Protein 2OKL (pdb70)

CATH classification: 3.90.45.10

Organism: Bacillus cereus (strain ATCC 14579 / DSM 31 / CCUG 7414 / JCM 2152 / NBRC 15305 / NCIMB 9373 / NCTC 2599 / NRRL B-3711) (NCBI:txid226900)

InterPro domains:
  IPR023635 Peptide deformylase [MF_00163] (3-182)
  IPR023635 Peptide deformylase [PF01327] (4-171)
  IPR023635 Peptide deformylase [PIRSF004749] (6-175)
  IPR023635 Peptide deformylase [PR01576] (47-76)
  IPR023635 Peptide deformylase [PR01576] (108-119)
  IPR023635 Peptide deformylase [PR01576] (121-139)
  IPR023635 Peptide deformylase [PR01576] (140-169)
  IPR023635 Peptide deformylase [PTHR10458] (3-171)
  IPR023635 Peptide deformylase [TIGR00079] (5-177)
  IPR023635 Peptide deformylase [cd00487] (7-163)
  IPR036821 Peptide deformylase superfamily [G3DSA:3.90.45.10] (1-184)
  IPR036821 Peptide deformylase superfamily [SSF56420] (2-178)

B-factor: mean 32.3, std 11.4, range [13.67, 74.74]

Solvent-accessible surface area: 17408 Å² total; per-residue (Å²): 170,63,13,31,33,202,49,3,37,79,55,74,53,98,24,3,121,77,100,3,116,122,2,92,69,140,32,60,156,118,11,44,66,22,0,136,28,0,25,65,4,2,71,23,0,52,56,31,126,44,0,73,146,59,63,2,42,20,14,70,8,0,0,0,0,4,23,43,39,42,50,44,0,0,0,0,25,3,44,26,47,119,41,59,94,51,48,42,9,1,2,28,4,135,46,75,64,83,18,127,44,66,3,1,55,52,79,12,25,49,5,18,0,0,95,107,62,30,58,2,4,0,25,7,74,23,115,5,19,0,102,6,17,16,44,125,55,107,138,27,124,34,176,9,146,13,41,2,0,4,7,0,7,21,8,11,24,2,2,72,8,40,3,4,52,66,68,18,48,165,169,40,44,22,20,34,20,119,90,32,89,27,51,116,169,115,20,27,34,173,39,3,38,77,58,79,53,100,26,4,115,82,101,4,95,129,2,82,80,134,31,51,143,121,7,27,63,19,0,107,53,0,25,59,4,1,71,24,0,48,53,33,120,43,0,69,140,64,56,2,36,18,14,70,8,0,0,0,1,3,20,40,41,30,48,43,0,0,0,0,21,3,39,14,45,114,39,66,96,43,44,46,8,2,2,29,6,138,46,102,59,92,11,132,55,68,6,1,56,48,78,11,27,49,3,18,0,2,94,117,61,28,62,2,3,2,22,6,77,20,112,4,22,0,75,0,11,18,54,103,54,110,127,41,128,31,179,11,121,17,40,3,0,4,6,0,9,19,7,14,24,1,2,73,8,41,2,4,56,68,71,22,68,184,145,68,51,22,15,43,20,118,80,31,98,26,52,120,157

Structure (mmCIF, N/CA/C/O backbone):
data_2OKL
#
_entry.id   2OKL
#
_cell.length_a   69.447
_cell.length_b   69.447
_cell.length_c   294.412
_cell.angle_alpha   90.00
_cell.angle_beta   90.00
_cell.angle_gamma   120.00
#
_symmetry.space_group_name_H-M   'P 65 2 2'
#
loop_
_entity.id
_entity.type
_entity.pdbx_description
1 polymer 'Peptide deformylase 2'
2 non-polymer 'ZINC ION'
3 non-polymer ACTINONIN
4 non-polymer 'CITRIC ACID'
5 water water
#
loop_
_atom_site.group_PDB
_atom_site.id
_atom_site.type_symbol
_atom_site.label_atom_id
_atom_site.label_alt_id
_atom_site.label_comp_id
_atom_site.label_asym_id
_atom_site.label_entity_id
_atom_site.label_seq_id
_atom_site.pdbx_PDB_ins_code
_atom_site.Cartn_x
_atom_site.Cartn_y
_atom_site.Cartn_z
_atom_site.occupancy
_atom_site.B_iso_or_equiv
_atom_site.auth_seq_id
_atom_site.auth_comp_id
_atom_site.auth_asym_id
_atom_site.auth_atom_id
_atom_site.pdbx_PDB_model_num
ATOM 1 N N . HIS A 1 1 ? 14.910 24.794 -216.576 1.00 55.70 0 HIS A N 1
ATOM 2 C CA . HIS A 1 1 ? 16.105 23.905 -216.552 1.00 55.05 0 HIS A CA 1
ATOM 3 C C . HIS A 1 1 ? 15.753 22.468 -216.912 1.00 53.88 0 HIS A C 1
ATOM 4 O O . HIS A 1 1 ? 14.767 21.915 -216.423 1.00 54.07 0 HIS A O 1
ATOM 11 N N . MET A 1 2 ? 16.567 21.869 -217.774 1.00 47.61 1 MET A N 1
ATOM 12 C CA . MET A 1 2 ? 16.353 20.493 -218.195 1.00 45.71 1 MET A CA 1
ATOM 13 C C . MET A 1 2 ? 17.664 19.719 -218.201 1.00 43.39 1 MET A C 1
ATOM 14 O O . MET A 1 2 ? 18.742 20.297 -218.354 1.00 43.50 1 MET A O 1
ATOM 19 N N . LEU A 1 3 ? 17.554 18.405 -218.049 1.00 36.51 2 LEU A N 1
ATOM 20 C CA . LEU A 1 3 ? 18.708 17.519 -218.009 1.00 33.71 2 LEU A CA 1
ATOM 21 C C . LEU A 1 3 ? 19.277 17.167 -219.380 1.00 33.36 2 LEU A C 1
ATOM 22 O O . LEU A 1 3 ? 18.562 17.139 -220.384 1.00 32.20 2 LEU A O 1
ATOM 27 N N . THR A 1 4 ? 20.581 16.912 -219.409 1.00 32.52 3 THR A N 1
ATOM 28 C CA . THR A 1 4 ? 21.277 16.521 -220.631 1.00 32.17 3 THR A CA 1
ATOM 29 C C . THR A 1 4 ? 22.303 15.485 -220.199 1.00 31.57 3 THR A C 1
ATOM 30 O O . THR A 1 4 ? 22.410 15.182 -219.011 1.00 31.09 3 THR A O 1
ATOM 34 N N . MET A 1 5 ? 23.058 14.940 -221.146 1.00 33.15 4 MET A N 1
ATOM 35 C CA . MET A 1 5 ? 24.050 13.926 -220.807 1.00 34.66 4 MET A CA 1
ATOM 36 C C . MET A 1 5 ? 25.119 14.445 -219.854 1.00 34.90 4 MET A C 1
ATOM 37 O O . MET A 1 5 ? 25.762 13.669 -219.149 1.00 34.41 4 MET A O 1
ATOM 42 N N . LYS A 1 6 ? 25.305 15.761 -219.825 1.00 42.82 5 LYS A N 1
ATOM 43 C CA . LYS A 1 6 ? 26.300 16.359 -218.941 1.00 44.10 5 LYS A CA 1
ATOM 44 C C . LYS A 1 6 ? 25.933 16.143 -217.477 1.00 43.34 5 LYS A C 1
ATOM 45 O O . LYS A 1 6 ? 26.804 16.119 -216.608 1.00 43.53 5 LYS A O 1
ATOM 51 N N . ASP A 1 7 ? 24.640 15.979 -217.213 1.00 32.93 6 ASP A N 1
ATOM 52 C CA . ASP A 1 7 ? 24.149 15.775 -215.854 1.00 30.65 6 ASP A CA 1
ATOM 53 C C . ASP A 1 7 ? 24.236 14.318 -215.414 1.00 30.30 6 ASP A C 1
ATOM 54 O O . ASP A 1 7 ? 24.159 14.015 -214.225 1.00 29.40 6 ASP A O 1
ATOM 59 N N . VAL A 1 8 ? 24.389 13.417 -216.378 1.00 36.87 7 VAL A N 1
ATOM 60 C CA . VAL A 1 8 ? 24.476 11.997 -216.075 1.00 37.24 7 VAL A CA 1
ATOM 61 C C . VAL A 1 8 ? 25.889 11.636 -215.656 1.00 40.15 7 VAL A C 1
ATOM 62 O O . VAL A 1 8 ? 26.836 11.850 -216.406 1.00 40.35 7 VAL A O 1
ATOM 66 N N . ILE A 1 9 ? 26.031 11.092 -214.454 1.00 39.75 8 ILE A N 1
ATOM 67 C CA . ILE A 1 9 ? 27.342 10.700 -213.962 1.00 43.21 8 ILE A CA 1
ATOM 68 C C . ILE A 1 9 ? 27.632 9.268 -214.398 1.00 44.59 8 ILE A C 1
ATOM 69 O O . ILE A 1 9 ? 26.708 8.495 -214.665 1.00 44.81 8 ILE A O 1
ATOM 74 N N . ARG A 1 10 ? 28.913 8.917 -214.475 1.00 44.77 9 ARG A N 1
ATOM 75 C CA . ARG A 1 10 ? 29.306 7.576 -214.892 1.00 45.47 9 ARG A CA 1
ATOM 76 C C . ARG A 1 10 ? 29.825 6.744 -213.726 1.00 45.54 9 ARG A C 1
ATOM 77 O O . ARG A 1 10 ? 30.088 7.272 -212.643 1.00 44.46 9 ARG A O 1
ATOM 85 N N . GLU A 1 11 ? 29.971 5.441 -213.954 1.00 51.71 10 GLU A N 1
ATOM 86 C CA . GLU A 1 11 ? 30.445 4.541 -212.915 1.00 52.01 10 GLU A CA 1
ATOM 87 C C . GLU A 1 11 ? 31.774 5.039 -212.365 1.00 52.85 10 GLU A C 1
ATOM 88 O O . GLU A 1 11 ? 32.609 5.568 -213.101 1.00 53.05 10 GLU A O 1
ATOM 94 N N . GLY A 1 12 ? 31.956 4.871 -211.061 1.00 56.40 11 GLY A N 1
ATOM 95 C CA . GLY A 1 12 ? 33.165 5.337 -210.412 1.00 55.61 11 GLY A CA 1
ATOM 96 C C . GLY A 1 12 ? 32.734 6.331 -209.353 1.00 54.87 11 GLY A C 1
ATOM 97 O O . GLY A 1 12 ? 33.338 6.432 -208.284 1.00 55.45 11 GLY A O 1
ATOM 98 N N . ASP A 1 13 ? 31.674 7.070 -209.662 1.00 42.04 12 ASP A N 1
ATOM 99 C CA . ASP A 1 13 ? 31.121 8.045 -208.737 1.00 41.14 12 ASP A CA 1
ATOM 100 C C . ASP A 1 13 ? 30.479 7.236 -207.610 1.00 40.87 12 ASP A C 1
ATOM 101 O O . ASP A 1 13 ? 29.527 6.492 -207.838 1.00 40.75 12 ASP A O 1
ATOM 106 N N . PRO A 1 14 ? 31.000 7.368 -206.381 1.00 43.71 13 PRO A N 1
ATOM 107 C CA . PRO A 1 14 ? 30.504 6.656 -205.197 1.00 43.18 13 PRO A CA 1
ATOM 108 C C . PRO A 1 14 ? 28.986 6.652 -205.027 1.00 41.81 13 PRO A C 1
ATOM 109 O O . PRO A 1 14 ? 28.417 5.694 -204.501 1.00 41.69 13 PRO A O 1
ATOM 113 N N . ILE A 1 15 ? 28.336 7.723 -205.470 1.00 39.07 14 ILE A N 1
ATOM 114 C CA . ILE A 1 15 ? 26.889 7.840 -205.343 1.00 38.06 14 ILE A CA 1
ATOM 115 C C . ILE A 1 15 ? 26.138 6.680 -205.992 1.00 36.61 14 ILE A C 1
ATOM 116 O O . ILE A 1 15 ? 25.057 6.306 -205.537 1.00 36.23 14 ILE A O 1
ATOM 121 N N . LEU A 1 16 ? 26.711 6.113 -207.050 1.00 36.83 15 LEU A N 1
ATOM 122 C CA . LEU A 1 16 ? 26.079 4.999 -207.751 1.00 35.77 15 LEU A CA 1
ATOM 123 C C . LEU A 1 16 ? 26.143 3.714 -206.944 1.00 36.11 15 LEU A C 1
ATOM 124 O O . LEU A 1 16 ? 25.451 2.744 -207.255 1.00 34.58 15 LEU A O 1
ATOM 129 N N . ARG A 1 17 ? 26.972 3.703 -205.905 1.00 34.15 16 ARG A N 1
ATOM 130 C CA . ARG A 1 17 ? 27.103 2.522 -205.063 1.00 34.91 16 ARG A CA 1
ATOM 131 C C . ARG A 1 17 ? 26.507 2.703 -203.671 1.00 35.28 16 ARG A C 1
ATOM 132 O O . ARG A 1 17 ? 26.584 1.807 -202.834 1.00 35.97 16 ARG A O 1
ATOM 140 N N . ASN A 1 18 ? 25.914 3.865 -203.426 1.00 35.21 17 ASN A N 1
ATOM 141 C CA . ASN A 1 18 ? 25.286 4.133 -202.139 1.00 37.06 17 ASN A CA 1
ATOM 142 C C . ASN A 1 18 ? 23.811 3.775 -202.235 1.00 35.41 17 ASN A C 1
ATOM 143 O O . ASN A 1 18 ? 23.302 3.526 -203.327 1.00 34.94 17 ASN A O 1
ATOM 148 N N . VAL A 1 19 ? 23.132 3.732 -201.094 1.00 36.72 18 VAL A N 1
ATOM 149 C CA . VAL A 1 19 ? 21.709 3.422 -201.070 1.00 35.48 18 VAL A CA 1
ATOM 150 C C . VAL A 1 19 ? 20.963 4.747 -201.009 1.00 35.63 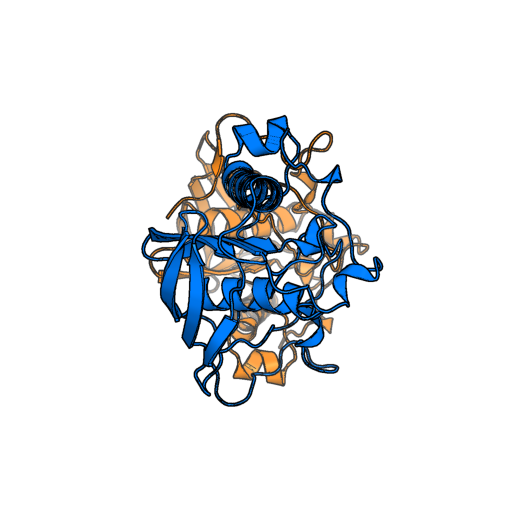18 VAL A C 1
ATOM 151 O O . VAL A 1 19 ? 21.112 5.515 -200.057 1.00 35.12 18 VAL A O 1
ATOM 155 N N . ALA A 1 20 ? 20.177 5.016 -202.046 1.00 30.07 19 ALA A N 1
ATOM 156 C CA . ALA A 1 20 ? 19.422 6.254 -202.137 1.00 29.59 19 ALA A CA 1
ATOM 157 C C . ALA A 1 20 ? 18.534 6.452 -200.917 1.00 28.78 19 ALA A C 1
ATOM 158 O O . ALA A 1 20 ? 17.996 5.494 -200.356 1.00 28.58 19 ALA A O 1
ATOM 160 N N . GLU A 1 21 ? 18.382 7.711 -200.526 1.00 30.08 20 GLU A N 1
ATOM 161 C CA . GLU A 1 21 ? 17.575 8.075 -199.374 1.00 31.68 20 GLU A CA 1
ATOM 162 C C . GLU A 1 21 ? 16.085 8.127 -199.699 1.00 29.83 20 GLU A C 1
ATOM 163 O O . GLU A 1 21 ? 15.684 8.600 -200.763 1.00 28.66 20 GLU A O 1
ATOM 169 N N . GLU A 1 22 ? 15.268 7.637 -198.773 1.00 33.07 21 GLU A N 1
ATOM 170 C CA . GLU A 1 22 ? 13.823 7.644 -198.955 1.00 32.88 21 GLU A CA 1
ATOM 171 C C . GLU A 1 22 ? 13.366 9.085 -199.148 1.00 32.71 21 GLU A C 1
ATOM 172 O O . GLU A 1 22 ? 13.860 9.993 -198.484 1.00 31.39 21 GLU A O 1
ATOM 178 N N . VAL A 1 23 ? 12.435 9.298 -200.071 1.00 30.75 22 VAL A N 1
ATOM 179 C CA . VAL A 1 23 ? 11.918 10.636 -200.322 1.00 31.08 22 VAL A CA 1
ATOM 180 C C . VAL A 1 23 ? 10.796 10.935 -199.333 1.00 30.48 22 VAL A C 1
ATOM 181 O O . VAL A 1 23 ? 9.898 10.113 -199.139 1.00 30.92 22 VAL A O 1
ATOM 185 N N . SER A 1 24 ? 10.848 12.104 -198.702 1.00 30.25 23 SER A N 1
ATOM 186 C CA . SER A 1 24 ? 9.803 12.484 -197.762 1.00 30.54 23 SER A CA 1
ATOM 187 C C . SER A 1 24 ? 8.559 12.859 -198.553 1.00 29.35 23 SER A C 1
ATOM 188 O O . SER A 1 24 ? 8.619 13.674 -199.471 1.00 29.86 23 SER A O 1
ATOM 191 N N . LEU A 1 25 ? 7.435 12.247 -198.198 1.00 30.16 24 LEU A N 1
ATOM 192 C CA . LEU A 1 25 ? 6.174 12.499 -198.880 1.00 30.02 24 LEU A CA 1
ATOM 193 C C . LEU A 1 25 ? 5.127 12.970 -197.872 1.00 31.22 24 LEU A C 1
ATOM 194 O O . LEU A 1 25 ? 5.085 12.480 -196.744 1.00 30.23 24 LEU A O 1
ATOM 199 N N . PRO A 1 26 ? 4.254 13.913 -198.271 1.00 33.87 25 PRO A N 1
ATOM 200 C CA . PRO A 1 26 ? 4.162 14.573 -199.581 1.00 34.91 25 PRO A CA 1
ATOM 201 C C . PRO A 1 26 ? 5.467 15.218 -200.035 1.00 35.20 25 PRO A C 1
ATOM 202 O O . PRO A 1 26 ? 6.136 15.903 -199.264 1.00 34.20 25 PRO A O 1
ATOM 206 N N . ALA A 1 27 ? 5.816 14.999 -201.299 1.00 34.78 26 ALA A N 1
ATOM 207 C CA . ALA A 1 27 ? 7.051 15.531 -201.865 1.00 35.14 26 ALA A CA 1
ATOM 208 C C . ALA A 1 27 ? 7.133 17.053 -201.918 1.00 35.63 26 ALA A C 1
ATOM 209 O O . ALA A 1 27 ? 6.133 17.739 -202.117 1.00 36.15 26 ALA A O 1
ATOM 211 N N . SER A 1 28 ? 8.345 17.568 -201.749 1.00 34.69 27 SER A N 1
ATOM 212 C CA . SER A 1 28 ? 8.591 19.004 -201.801 1.00 36.33 27 SER A CA 1
ATOM 213 C C . SER A 1 28 ? 8.661 19.435 -203.264 1.00 37.34 27 SER A C 1
ATOM 214 O O . SER A 1 28 ? 8.723 18.592 -204.159 1.00 35.90 27 SER A O 1
ATOM 217 N N . GLU A 1 29 ? 8.651 20.742 -203.508 1.00 36.54 28 GLU A N 1
ATOM 218 C CA . GLU A 1 29 ? 8.731 21.246 -204.875 1.00 38.17 28 GLU A CA 1
ATOM 219 C C . GLU A 1 29 ? 10.054 20.816 -205.502 1.00 37.42 28 GLU A C 1
ATOM 220 O O . GLU A 1 29 ? 10.115 20.489 -206.687 1.00 36.99 28 GLU A O 1
ATOM 226 N N . GLU A 1 30 ? 11.110 20.825 -204.697 1.00 41.38 29 GLU A N 1
ATOM 227 C CA . GLU A 1 30 ? 12.440 20.439 -205.157 1.00 40.72 29 GLU A CA 1
ATOM 228 C C . GLU A 1 30 ? 12.463 19.015 -205.712 1.00 38.66 29 GLU A C 1
ATOM 229 O O . GLU A 1 30 ? 12.876 18.789 -206.848 1.00 38.26 29 GLU A O 1
ATOM 235 N N . ASP A 1 31 ? 12.019 18.057 -204.906 1.00 33.68 30 ASP A N 1
ATOM 236 C CA . ASP A 1 31 ? 11.998 16.659 -205.322 1.00 31.31 30 ASP A CA 1
ATOM 237 C C . ASP A 1 31 ? 11.028 16.423 -206.479 1.00 30.22 30 ASP A C 1
ATOM 238 O O . ASP A 1 31 ? 11.280 15.596 -207.360 1.00 28.53 30 ASP A O 1
ATOM 243 N N . THR A 1 32 ? 9.920 17.154 -206.479 1.00 30.60 31 THR A N 1
ATOM 244 C CA . THR A 1 32 ? 8.946 17.025 -207.550 1.00 29.22 31 THR A CA 1
ATOM 245 C C . THR A 1 32 ? 9.582 17.510 -208.851 1.00 28.70 31 THR A C 1
ATOM 246 O O . THR A 1 32 ? 9.443 16.878 -209.898 1.00 27.66 31 THR A O 1
ATOM 250 N N . THR A 1 33 ? 10.297 18.628 -208.771 1.00 29.05 32 THR A N 1
ATOM 251 C CA . THR A 1 33 ? 10.955 19.198 -209.937 1.00 28.76 32 THR A CA 1
ATOM 252 C C . THR A 1 33 ? 12.051 18.285 -210.456 1.00 28.23 32 THR A C 1
ATOM 253 O O . THR A 1 33 ? 12.247 18.167 -211.665 1.00 27.83 32 THR A O 1
ATOM 257 N N . THR A 1 34 ? 12.766 17.640 -209.543 1.00 26.65 33 THR A N 1
ATOM 258 C CA . THR A 1 34 ? 13.835 16.732 -209.941 1.00 26.78 33 THR A CA 1
ATOM 259 C C . THR A 1 34 ? 13.215 15.593 -210.752 1.00 25.07 33 THR A C 1
ATOM 260 O O . THR A 1 34 ? 13.659 15.282 -211.860 1.00 23.59 33 THR A O 1
ATOM 264 N N . LEU A 1 35 ? 12.163 14.997 -21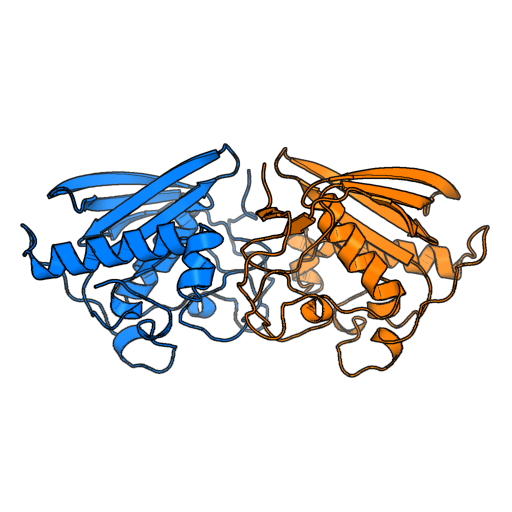0.205 1.00 24.58 34 LEU A N 1
ATOM 265 C CA . LEU A 1 35 ? 11.486 13.892 -210.870 1.00 23.57 34 LEU A CA 1
ATOM 266 C C . LEU A 1 35 ? 10.851 14.316 -212.196 1.00 23.71 34 LEU A C 1
ATOM 267 O O . LEU A 1 35 ? 10.876 13.566 -213.174 1.00 23.26 34 LEU A O 1
ATOM 272 N N . LYS A 1 36 ? 10.276 15.515 -212.230 1.00 20.69 35 LYS A N 1
ATOM 273 C CA . LYS A 1 36 ? 9.655 16.014 -213.448 1.00 20.86 35 LYS A CA 1
ATOM 274 C C . LYS A 1 36 ? 10.692 16.105 -214.566 1.00 22.13 35 LYS A C 1
ATOM 275 O O . LYS A 1 36 ? 10.411 15.776 -215.721 1.00 20.36 35 LYS A O 1
ATOM 281 N N . GLU A 1 37 ? 11.891 16.560 -214.216 1.00 23.38 36 GLU A N 1
ATOM 282 C CA . GLU A 1 37 ? 12.971 16.691 -215.186 1.00 25.10 36 GLU A CA 1
ATOM 283 C C . GLU A 1 37 ? 13.498 15.327 -215.628 1.00 23.30 36 GLU A C 1
ATOM 284 O O . GLU A 1 37 ? 13.974 15.171 -216.752 1.00 23.69 36 GLU A O 1
ATOM 290 N N . MET A 1 38 ? 13.407 14.342 -214.742 1.00 22.35 37 MET A N 1
ATOM 291 C CA . MET A 1 38 ? 13.854 12.992 -215.058 1.00 21.04 37 MET A CA 1
ATOM 292 C C . MET A 1 38 ? 12.983 12.334 -216.118 1.00 21.08 37 MET A C 1
ATOM 293 O O . MET A 1 38 ? 13.499 11.805 -217.099 1.00 20.70 37 MET A O 1
ATOM 298 N N . ILE A 1 39 ? 11.666 12.355 -215.934 1.00 21.36 38 ILE A N 1
ATOM 299 C CA . ILE A 1 39 ? 10.798 11.731 -216.924 1.00 19.39 38 ILE A CA 1
ATOM 300 C C . ILE A 1 39 ? 10.813 12.529 -218.232 1.00 19.39 38 ILE A C 1
ATOM 301 O O . ILE A 1 39 ? 10.643 11.965 -219.307 1.00 21.18 38 ILE A O 1
ATOM 306 N N . GLU A 1 40 ? 11.030 13.841 -218.146 1.00 18.96 39 GLU A N 1
ATOM 307 C CA . GLU A 1 40 ? 11.103 14.667 -219.348 1.00 20.23 39 GLU A CA 1
ATOM 308 C C . GLU A 1 40 ? 12.333 14.213 -220.143 1.00 19.82 39 GLU A C 1
ATOM 309 O O . GLU A 1 40 ? 12.285 14.063 -221.370 1.00 19.91 39 GLU A O 1
ATOM 315 N N . PHE A 1 41 ? 13.429 13.981 -219.429 1.00 23.41 40 PHE A N 1
ATOM 316 C CA . PHE A 1 41 ? 14.677 13.527 -220.039 1.00 23.50 40 PHE A CA 1
ATOM 317 C C . PHE A 1 41 ? 14.469 12.215 -220.798 1.00 23.51 40 PHE A C 1
ATOM 318 O O . PHE A 1 41 ? 14.833 12.093 -221.971 1.00 22.89 40 PHE A O 1
ATOM 326 N N . VAL A 1 42 ? 13.892 11.230 -220.120 1.00 20.06 41 VAL A N 1
ATOM 327 C CA . VAL A 1 42 ? 13.668 9.932 -220.742 1.00 19.06 41 VAL A CA 1
ATOM 328 C C . VAL A 1 42 ? 12.786 10.026 -221.980 1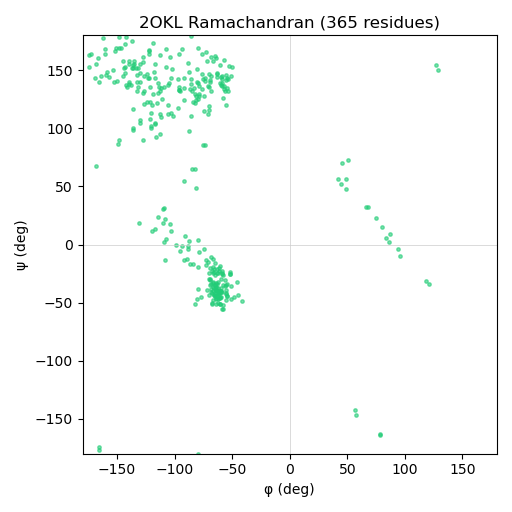.00 19.84 41 VAL A C 1
ATOM 329 O O . VAL A 1 42 ? 13.093 9.430 -223.014 1.00 20.56 41 VAL A O 1
ATOM 333 N N . ILE A 1 43 ? 11.695 10.777 -221.888 1.00 19.15 42 ILE A N 1
ATOM 334 C CA . ILE A 1 43 ? 10.799 10.911 -223.028 1.00 22.43 42 ILE A CA 1
ATOM 335 C C . ILE A 1 43 ? 11.469 11.681 -224.169 1.00 22.75 42 ILE A C 1
ATOM 336 O O . ILE A 1 43 ? 11.345 11.303 -225.335 1.00 22.12 42 ILE A O 1
ATOM 341 N N . ASN A 1 44 ? 12.198 12.744 -223.839 1.00 24.39 43 ASN A N 1
ATOM 342 C CA . ASN A 1 44 ? 12.881 13.524 -224.871 1.00 26.60 43 ASN A CA 1
ATOM 343 C C . ASN A 1 44 ? 13.964 12.712 -225.577 1.00 25.97 43 ASN A C 1
ATOM 344 O O . ASN A 1 44 ? 14.189 12.884 -226.774 1.00 25.41 43 ASN A O 1
ATOM 349 N N . SER A 1 45 ? 14.629 11.829 -224.834 1.00 24.27 44 SER A N 1
ATOM 350 C CA . SER A 1 45 ? 15.691 11.004 -225.401 1.00 23.74 44 SER A CA 1
ATOM 351 C C . SER A 1 45 ? 15.173 10.073 -226.495 1.00 23.59 44 SER A C 1
ATOM 352 O O . SER A 1 45 ? 15.949 9.595 -227.322 1.00 22.97 44 SER A O 1
ATOM 355 N N . GLN A 1 46 ? 13.868 9.810 -226.494 1.00 21.95 45 GLN A N 1
ATOM 356 C CA . GLN A 1 46 ? 13.272 8.928 -227.491 1.00 22.50 45 GLN A CA 1
ATOM 357 C C . GLN A 1 46 ? 12.721 9.672 -228.704 1.00 24.22 45 GLN A C 1
ATOM 358 O O . GLN A 1 46 ? 12.219 9.059 -229.650 1.00 23.02 45 GLN A O 1
ATOM 364 N N . ASP A 1 47 ? 12.827 10.998 -228.669 1.00 22.81 46 ASP A N 1
ATOM 365 C CA . ASP A 1 47 ? 12.381 11.861 -229.764 1.00 27.59 46 ASP A CA 1
ATOM 366 C C . ASP A 1 47 ? 13.650 12.299 -230.501 1.00 26.58 46 ASP A C 1
ATOM 367 O O . ASP A 1 47 ? 14.468 13.032 -229.952 1.00 25.65 46 ASP A O 1
ATOM 372 N N . PRO A 1 48 ? 13.828 11.850 -231.752 1.00 26.51 47 PRO A N 1
ATOM 373 C CA . PRO A 1 48 ? 15.010 12.200 -232.547 1.00 28.72 47 PRO A CA 1
ATOM 374 C C . PRO A 1 48 ? 15.337 13.693 -232.543 1.00 30.31 47 PRO A C 1
ATOM 375 O O . PRO A 1 48 ? 16.492 14.084 -232.376 1.00 29.99 47 PRO A O 1
ATOM 379 N N . GLU A 1 49 ? 14.312 14.517 -232.724 1.00 36.81 48 GLU A N 1
ATOM 380 C CA . GLU A 1 49 ? 14.477 15.968 -232.747 1.00 39.16 48 GLU A CA 1
ATOM 381 C C . GLU A 1 49 ? 15.072 16.491 -231.442 1.00 38.54 48 GLU A C 1
ATOM 382 O O . GLU A 1 49 ? 16.099 17.175 -231.441 1.00 37.03 48 GLU A O 1
ATOM 388 N N . MET A 1 50 ? 14.418 16.163 -230.333 1.00 35.77 49 MET A N 1
ATOM 389 C CA . MET A 1 50 ? 14.867 16.599 -229.021 1.00 36.50 49 MET A CA 1
ATOM 390 C C . MET A 1 50 ? 16.196 15.964 -228.630 1.00 35.63 49 MET A C 1
ATOM 391 O O . MET A 1 50 ? 17.055 16.622 -228.042 1.00 35.94 49 MET A O 1
ATOM 396 N N . ALA A 1 51 ? 16.366 14.687 -228.954 1.00 31.89 50 ALA A N 1
ATOM 397 C CA . ALA A 1 51 ? 17.598 13.983 -228.619 1.00 31.80 50 ALA A CA 1
ATOM 398 C C . ALA A 1 51 ? 18.811 14.648 -229.261 1.00 32.80 50 ALA A C 1
ATOM 399 O O . ALA A 1 51 ? 19.879 14.706 -228.658 1.00 32.03 50 ALA A O 1
ATOM 401 N N . GLU A 1 52 ? 18.652 15.143 -230.485 1.00 30.92 51 GLU A N 1
ATOM 402 C CA . GLU A 1 52 ? 19.763 15.802 -231.162 1.00 33.13 51 GLU A CA 1
ATOM 403 C C . GLU A 1 52 ? 19.951 17.210 -230.607 1.00 33.62 51 GLU A C 1
ATOM 404 O O . GLU A 1 52 ? 21.071 17.635 -230.327 1.00 33.78 51 GLU A O 1
ATOM 410 N N . LYS A 1 53 ? 18.843 17.925 -230.445 1.00 39.72 52 LYS A N 1
ATOM 411 C CA . LYS A 1 53 ? 18.876 19.288 -229.932 1.00 41.20 52 LYS A CA 1
ATOM 412 C C . LYS A 1 53 ? 19.664 19.371 -228.625 1.00 43.04 52 LYS A C 1
ATOM 413 O O . LYS A 1 53 ? 20.201 20.427 -228.287 1.00 43.12 52 LYS A O 1
ATOM 419 N N . TYR A 1 54 ? 19.738 18.256 -227.897 1.00 40.31 53 TYR A N 1
ATOM 420 C CA . TYR A 1 54 ? 20.468 18.215 -226.631 1.00 40.48 53 TYR A CA 1
ATOM 421 C C . TYR A 1 54 ? 21.426 17.028 -226.539 1.00 40.50 53 TYR A C 1
ATOM 422 O O . TYR A 1 54 ? 21.850 16.649 -225.447 1.00 41.18 53 TYR A O 1
ATOM 431 N N . SER A 1 55 ? 21.765 16.449 -227.688 1.00 46.54 54 SER A N 1
ATOM 432 C CA . SER A 1 55 ? 22.678 15.307 -227.755 1.00 46.32 54 SER A CA 1
ATOM 433 C C . SER A 1 55 ? 22.405 14.281 -226.659 1.00 45.67 54 SER A C 1
ATOM 434 O O . SER A 1 55 ? 23.294 13.940 -225.876 1.00 45.27 54 SER A O 1
ATOM 437 N N . LEU A 1 56 ? 21.172 13.788 -226.615 1.00 47.64 55 LEU A N 1
ATOM 438 C CA . LEU A 1 56 ? 20.772 12.804 -225.617 1.00 45.84 55 LEU A CA 1
ATOM 439 C C . LEU A 1 56 ? 20.848 11.378 -226.136 1.00 44.02 55 LEU A C 1
ATOM 440 O O . LEU A 1 56 ? 20.385 11.080 -227.239 1.00 44.62 55 LEU A O 1
ATOM 445 N N . ARG A 1 57 ? 21.438 10.497 -225.338 1.00 32.97 56 ARG A N 1
ATOM 446 C CA . ARG A 1 57 ? 21.526 9.097 -225.708 1.00 31.34 56 ARG A CA 1
ATOM 447 C C . ARG A 1 57 ? 20.150 8.529 -225.361 1.00 28.15 56 ARG A C 1
ATOM 448 O O . ARG A 1 57 ? 19.671 8.684 -224.238 1.00 28.37 56 ARG A O 1
ATOM 456 N N . PRO A 1 58 ? 19.482 7.897 -226.334 1.00 27.87 57 PRO A N 1
ATOM 457 C CA . PRO A 1 58 ? 18.156 7.316 -226.107 1.00 24.96 57 PRO A CA 1
ATOM 458 C C . PRO A 1 58 ? 18.194 6.262 -225.010 1.00 23.23 57 PRO A C 1
ATOM 459 O O . PRO A 1 58 ? 19.107 5.440 -224.963 1.00 22.57 57 PRO A O 1
ATOM 463 N N . GLY A 1 59 ? 17.189 6.295 -224.139 1.00 24.80 58 GLY A N 1
ATOM 464 C CA . GLY A 1 59 ? 17.101 5.345 -223.044 1.00 22.09 58 GLY A CA 1
ATOM 465 C C . GLY A 1 59 ? 15.642 5.148 -222.672 1.00 20.85 58 GLY A C 1
ATOM 466 O O . GLY A 1 59 ? 14.788 5.932 -223.083 1.00 21.30 58 GLY A O 1
ATOM 467 N N . ILE A 1 60 ? 15.347 4.114 -221.892 1.00 19.36 59 ILE A N 1
ATOM 468 C CA . ILE A 1 60 ? 13.963 3.850 -221.513 1.00 17.20 59 ILE A CA 1
ATOM 469 C C . ILE A 1 60 ? 13.688 3.950 -220.019 1.00 17.57 59 ILE A C 1
ATOM 470 O O . ILE A 1 60 ? 12.629 3.542 -219.550 1.00 17.29 59 ILE A O 1
ATOM 475 N N . GLY A 1 61 ? 14.633 4.517 -219.276 1.00 17.16 60 GLY A N 1
ATOM 476 C CA . GLY A 1 61 ? 14.458 4.675 -217.844 1.00 17.05 60 GLY A CA 1
ATOM 477 C C . GLY A 1 61 ? 15.607 5.460 -217.241 1.00 19.96 60 GLY A C 1
ATOM 478 O O . GLY A 1 61 ? 16.664 5.598 -217.861 1.00 20.71 60 GLY A O 1
ATOM 479 N N . LEU A 1 62 ? 15.403 5.970 -216.033 1.00 19.44 61 LEU A N 1
ATOM 480 C CA . LEU A 1 62 ? 16.434 6.737 -215.349 1.00 21.48 61 LEU A CA 1
ATOM 481 C C . LEU A 1 62 ? 16.207 6.733 -213.841 1.00 23.92 61 LEU A C 1
ATOM 482 O O . LEU A 1 62 ? 15.063 6.755 -213.372 1.00 22.44 61 LEU A O 1
ATOM 487 N N . ALA A 1 63 ? 17.300 6.696 -213.084 1.00 21.36 62 ALA A N 1
ATOM 488 C CA . ALA A 1 63 ? 17.234 6.717 -211.626 1.00 22.08 62 ALA A CA 1
ATOM 489 C C . ALA A 1 63 ? 17.920 7.997 -211.137 1.00 22.88 62 ALA A C 1
ATOM 490 O O . ALA A 1 63 ? 18.908 8.436 -211.724 1.00 24.99 62 ALA A O 1
ATOM 492 N N . ALA A 1 64 ? 17.388 8.595 -210.072 1.00 23.70 63 ALA A N 1
ATOM 493 C CA . ALA A 1 64 ? 17.930 9.842 -209.533 1.00 24.76 63 ALA A CA 1
ATOM 494 C C . ALA A 1 64 ? 19.441 9.825 -209.278 1.00 24.42 63 ALA A C 1
ATOM 495 O O . ALA A 1 64 ? 20.143 10.766 -209.642 1.00 25.44 63 ALA A O 1
ATOM 497 N N . PRO A 1 65 ? 19.959 8.762 -208.643 1.00 29.15 64 PRO A N 1
ATOM 498 C CA . PRO A 1 65 ? 21.403 8.714 -208.389 1.00 30.48 64 PRO A CA 1
ATOM 499 C C . PRO A 1 65 ? 22.210 8.988 -209.659 1.00 31.46 64 PRO A C 1
ATOM 500 O O . PRO A 1 65 ? 23.264 9.626 -209.615 1.00 34.63 64 PRO A O 1
ATOM 504 N N . GLN A 1 66 ? 21.700 8.514 -210.794 1.00 28.53 65 GLN A N 1
ATOM 505 C CA . GLN A 1 66 ? 22.371 8.705 -212.071 1.00 27.17 65 GLN A CA 1
ATOM 506 C C . GLN A 1 66 ? 22.589 10.166 -212.435 1.00 28.81 65 GLN A C 1
ATOM 507 O O . GLN A 1 66 ? 23.483 10.481 -213.222 1.00 28.51 65 GLN A O 1
ATOM 513 N N . ILE A 1 67 ? 21.771 11.057 -211.884 1.00 27.16 66 ILE A N 1
ATOM 514 C CA . ILE A 1 67 ? 21.933 12.479 -212.163 1.00 28.42 66 ILE A CA 1
ATOM 515 C C . ILE A 1 67 ? 22.479 13.217 -210.944 1.00 29.15 66 ILE A C 1
ATOM 516 O O . ILE A 1 67 ? 22.306 14.426 -210.811 1.00 30.53 66 ILE A O 1
ATOM 521 N N . GLY A 1 68 ? 23.128 12.477 -210.051 1.00 37.87 67 GLY A N 1
ATOM 522 C CA . GLY A 1 68 ? 23.717 13.089 -208.873 1.00 39.11 67 GLY A CA 1
ATOM 523 C C . GLY A 1 68 ? 22.823 13.274 -207.663 1.00 40.15 67 GLY A C 1
ATOM 524 O O . GLY A 1 68 ? 23.260 13.822 -206.654 1.00 42.15 67 GLY A O 1
ATOM 525 N N . VAL A 1 69 ? 21.577 12.825 -207.748 1.00 34.03 68 VAL A N 1
ATOM 526 C CA . VAL A 1 69 ? 20.651 12.962 -206.628 1.00 32.86 68 VAL A CA 1
ATOM 527 C C . VAL A 1 69 ? 20.457 11.606 -205.950 1.00 33.79 68 VAL A C 1
ATOM 528 O O . VAL A 1 69 ? 19.870 10.692 -206.532 1.00 33.63 68 VAL A O 1
ATOM 532 N N . SER A 1 70 ? 20.950 11.482 -204.719 1.00 30.59 69 SER A N 1
ATOM 533 C CA . SER A 1 70 ? 20.848 10.228 -203.974 1.00 30.46 69 SER A CA 1
ATOM 534 C C . SER A 1 70 ? 19.523 10.084 -203.225 1.00 29.97 69 SER A C 1
ATOM 535 O O . SER A 1 70 ? 19.483 10.034 -201.992 1.00 30.02 69 SER A O 1
ATOM 538 N N . LYS A 1 71 ? 18.436 10.008 -203.985 1.00 28.67 70 LYS A N 1
ATOM 539 C CA . LYS A 1 71 ? 17.106 9.864 -203.413 1.00 27.24 70 LYS A CA 1
ATOM 540 C C . LYS A 1 71 ? 16.351 8.799 -204.200 1.00 26.81 70 LYS A C 1
ATOM 541 O O . LYS A 1 71 ? 16.660 8.560 -205.373 1.00 26.90 70 LYS A O 1
ATOM 547 N N . LYS A 1 72 ? 15.366 8.165 -203.568 1.00 24.58 71 LYS A N 1
ATOM 548 C CA . LYS A 1 72 ? 14.599 7.121 -204.232 1.00 23.61 71 LYS A CA 1
ATOM 549 C C . LYS A 1 72 ? 13.587 7.656 -205.250 1.00 23.13 71 LYS A C 1
ATOM 550 O O . LYS A 1 72 ? 12.406 7.849 -204.933 1.00 23.82 71 LYS A O 1
ATOM 556 N N . MET A 1 73 ? 14.063 7.888 -206.473 1.00 22.74 72 MET A N 1
ATOM 557 C CA . MET A 1 73 ? 13.231 8.383 -207.573 1.00 22.93 72 MET A CA 1
ATOM 558 C C . MET A 1 73 ? 13.618 7.722 -208.899 1.00 22.81 72 MET A C 1
ATOM 559 O O . MET A 1 73 ? 14.806 7.596 -209.208 1.00 22.81 72 MET A O 1
ATOM 564 N N . ILE A 1 74 ? 12.622 7.295 -209.679 1.00 21.08 73 ILE A N 1
ATOM 565 C CA . ILE A 1 74 ? 12.892 6.698 -210.984 1.00 18.65 73 ILE A CA 1
ATOM 566 C C . ILE A 1 74 ? 11.892 7.152 -212.035 1.00 19.73 73 ILE A C 1
ATOM 567 O O . ILE A 1 74 ? 10.771 7.544 -211.716 1.00 17.82 73 ILE A O 1
ATOM 572 N N . ALA A 1 75 ? 12.326 7.103 -213.290 1.00 17.68 74 ALA A N 1
ATOM 573 C CA . ALA A 1 75 ? 11.503 7.457 -214.435 1.00 18.84 74 ALA A CA 1
ATOM 574 C C . ALA A 1 75 ? 11.585 6.277 -215.394 1.00 20.01 74 ALA A C 1
ATOM 575 O O . ALA A 1 75 ? 12.674 5.775 -215.687 1.00 19.75 74 ALA A O 1
ATOM 577 N N . VAL A 1 76 ? 10.427 5.820 -215.856 1.00 18.58 75 VAL A N 1
ATOM 578 C CA . VAL A 1 76 ? 10.357 4.701 -216.777 1.00 17.62 75 VAL A CA 1
ATOM 579 C C . VAL A 1 76 ? 9.421 5.086 -217.916 1.00 17.86 75 VAL A C 1
ATOM 580 O O . VAL A 1 76 ? 8.334 5.609 -217.685 1.00 18.94 75 VAL A O 1
ATOM 584 N N . HIS A 1 77 ? 9.864 4.851 -219.145 1.00 17.70 76 HIS A N 1
ATOM 585 C CA . HIS A 1 77 ? 9.060 5.157 -220.325 1.00 18.34 76 HIS A CA 1
ATOM 586 C C . HIS A 1 77 ? 9.467 4.102 -221.341 1.00 19.37 76 HIS A C 1
ATOM 587 O O . HIS A 1 77 ? 10.415 4.276 -222.103 1.00 19.92 76 HIS A O 1
ATOM 594 N N . VAL A 1 78 ? 8.758 2.981 -221.317 1.00 18.21 77 VAL A N 1
ATOM 595 C CA . VAL A 1 78 ? 9.066 1.872 -222.201 1.00 19.74 77 VAL A CA 1
ATOM 596 C C . VAL A 1 78 ? 7.793 1.367 -222.866 1.00 20.03 77 VAL A C 1
ATOM 597 O O . VAL A 1 78 ? 6.713 1.409 -222.278 1.00 17.02 77 VAL A O 1
ATOM 601 N N . THR A 1 79 ? 7.921 0.912 -224.104 1.00 24.73 78 THR A N 1
ATOM 602 C CA . THR A 1 79 ? 6.770 0.390 -224.831 1.00 27.89 78 THR A CA 1
ATOM 603 C C . THR A 1 79 ? 7.084 -1.064 -225.145 1.00 30.39 78 THR A C 1
ATOM 604 O O . THR A 1 79 ? 8.165 -1.369 -225.653 1.00 33.09 78 THR A O 1
ATOM 608 N N . ASP A 1 80 ? 6.165 -1.971 -224.827 1.00 28.45 79 ASP A N 1
ATOM 609 C CA . ASP A 1 80 ? 6.422 -3.378 -225.095 1.00 29.23 79 ASP A CA 1
ATOM 610 C C . ASP A 1 80 ? 6.017 -3.731 -226.522 1.00 29.41 79 ASP A C 1
ATOM 611 O O . ASP A 1 80 ? 5.549 -2.869 -227.269 1.00 30.58 79 ASP A O 1
ATOM 616 N N . ALA A 1 81 ? 6.212 -4.991 -226.896 1.00 34.71 80 ALA A N 1
ATOM 617 C CA . ALA A 1 81 ? 5.902 -5.462 -228.245 1.00 36.26 80 ALA A CA 1
ATOM 618 C C . ALA A 1 81 ? 4.479 -5.187 -228.711 1.00 36.68 80 ALA A C 1
ATOM 619 O O . ALA A 1 81 ? 4.243 -4.946 -229.896 1.00 35.68 80 ALA A O 1
ATOM 621 N N . ASP A 1 82 ? 3.527 -5.226 -227.786 1.00 33.63 81 ASP A N 1
ATOM 622 C CA . ASP A 1 82 ? 2.138 -4.992 -228.149 1.00 33.20 81 ASP A CA 1
ATOM 623 C C . ASP A 1 82 ? 1.823 -3.512 -228.303 1.00 32.66 81 ASP A C 1
ATOM 624 O O . ASP A 1 82 ? 0.673 -3.133 -228.535 1.00 34.66 81 ASP A O 1
ATOM 629 N N . GLY A 1 83 ? 2.847 -2.674 -228.173 1.00 34.98 82 GLY A N 1
ATOM 630 C CA . GLY A 1 83 ? 2.638 -1.246 -228.306 1.00 32.25 82 GLY A CA 1
ATOM 631 C C . GLY A 1 83 ? 2.081 -0.638 -227.036 1.00 32.03 82 GLY A C 1
ATOM 632 O O . GLY A 1 83 ? 1.585 0.492 -227.034 1.00 34.57 82 GLY A O 1
ATOM 633 N N . THR A 1 84 ? 2.159 -1.391 -225.945 1.00 20.40 83 THR A N 1
ATOM 634 C CA . THR A 1 84 ? 1.672 -0.914 -224.662 1.00 20.17 83 THR A CA 1
ATOM 635 C C . THR A 1 84 ? 2.738 -0.024 -224.039 1.00 21.16 83 THR A C 1
ATOM 636 O O . THR A 1 84 ? 3.905 -0.414 -223.934 1.00 19.79 83 THR A O 1
ATOM 640 N N . LEU A 1 85 ? 2.333 1.179 -223.644 1.00 22.17 84 LEU A N 1
ATOM 641 C CA . LEU A 1 85 ? 3.246 2.138 -223.036 1.00 21.42 84 LEU A CA 1
ATOM 642 C C . LEU A 1 85 ? 3.185 2.102 -221.517 1.00 21.21 84 LEU A C 1
ATOM 643 O O . LEU A 1 85 ? 2.105 2.105 -220.925 1.00 21.73 84 LEU A O 1
ATOM 648 N N . TYR A 1 86 ? 4.357 2.069 -220.890 1.00 17.81 85 TYR A N 1
ATOM 649 C CA . TYR A 1 86 ? 4.459 2.074 -219.436 1.00 16.89 85 TYR A CA 1
ATOM 650 C C . TYR A 1 86 ? 5.267 3.318 -219.131 1.00 18.63 85 TYR A C 1
ATOM 651 O O . TYR A 1 86 ? 6.485 3.325 -219.282 1.00 16.77 85 TYR A O 1
ATOM 660 N N . SER A 1 87 ? 4.579 4.379 -218.734 1.00 18.86 86 SER A N 1
ATOM 661 C CA . SER A 1 87 ? 5.244 5.644 -218.442 1.00 18.51 86 SER A CA 1
ATOM 662 C C . SER A 1 87 ? 4.978 6.018 -216.997 1.00 19.83 86 SER A C 1
ATOM 663 O O . SER A 1 87 ? 3.843 6.332 -216.623 1.00 19.53 86 SER A O 1
ATOM 666 N N . HIS A 1 88 ? 6.035 6.012 -216.190 1.00 16.11 87 HIS A N 1
ATOM 667 C CA . HIS A 1 88 ? 5.909 6.301 -214.771 1.00 15.62 87 HIS A CA 1
ATOM 668 C C . HIS A 1 88 ? 7.018 7.167 -214.209 1.00 19.13 87 HIS A C 1
ATOM 669 O O . HIS A 1 88 ? 8.189 6.975 -214.536 1.00 19.71 87 HIS A O 1
ATOM 676 N N . ALA A 1 89 ? 6.633 8.117 -213.360 1.00 21.45 88 ALA A N 1
ATOM 677 C CA . ALA A 1 89 ? 7.574 9.010 -212.677 1.00 21.72 88 ALA A CA 1
ATOM 678 C C . ALA A 1 89 ? 7.252 8.722 -211.210 1.00 22.59 88 ALA A C 1
ATOM 679 O O . ALA A 1 89 ? 6.199 9.130 -210.702 1.00 21.96 88 ALA A O 1
ATOM 681 N N . LEU A 1 90 ? 8.167 8.033 -210.530 1.00 18.95 89 LEU A N 1
ATOM 682 C CA . LEU A 1 90 ? 7.913 7.588 -209.166 1.00 18.61 89 LEU A CA 1
ATOM 683 C C . LEU A 1 90 ? 8.871 7.912 -208.029 1.00 21.25 89 LEU A C 1
ATOM 684 O O . LEU A 1 90 ? 10.092 7.912 -208.199 1.00 20.93 89 LEU A O 1
ATOM 689 N N . PHE A 1 91 ? 8.285 8.137 -206.853 1.00 22.86 90 PHE A N 1
ATOM 690 C CA . PHE A 1 91 ? 9.034 8.387 -205.626 1.00 24.01 90 PHE A CA 1
ATOM 691 C C . PHE A 1 91 ? 8.986 7.079 -204.831 1.00 25.16 90 PHE A C 1
ATOM 692 O O . PHE A 1 91 ? 7.967 6.383 -204.824 1.00 23.70 90 PHE A O 1
ATOM 700 N N . ASN A 1 92 ? 10.084 6.756 -204.159 1.00 26.39 91 ASN A N 1
ATOM 701 C CA . ASN A 1 92 ? 10.181 5.552 -203.337 1.00 27.64 91 ASN A CA 1
ATOM 702 C C . ASN A 1 92 ? 9.631 4.267 -203.952 1.00 27.54 91 ASN A C 1
ATOM 703 O O . ASN A 1 92 ? 8.811 3.583 -203.340 1.00 27.36 91 ASN A O 1
ATOM 708 N N . PRO A 1 93 ? 10.065 3.927 -205.177 1.00 26.21 92 PRO A N 1
ATOM 709 C CA . PRO A 1 93 ? 9.574 2.698 -205.806 1.00 26.54 92 PRO A CA 1
ATOM 710 C C . PRO A 1 93 ? 10.222 1.500 -205.122 1.00 27.17 92 PRO A C 1
ATOM 711 O O . PRO A 1 93 ? 11.409 1.538 -204.783 1.00 27.18 92 PRO A O 1
ATOM 715 N N . LYS A 1 94 ? 9.445 0.444 -204.918 1.00 26.00 93 LYS A N 1
ATOM 716 C CA . LYS A 1 94 ? 9.964 -0.748 -204.262 1.00 26.92 93 LYS A CA 1
ATOM 717 C C . LYS A 1 94 ? 9.261 -2.003 -204.753 1.00 24.91 93 LYS A C 1
ATOM 718 O O . LYS A 1 94 ? 8.055 -1.993 -204.993 1.00 23.22 93 LYS A O 1
ATOM 724 N N . ILE A 1 95 ? 10.030 -3.076 -204.924 1.00 25.53 94 ILE A N 1
ATOM 725 C CA . ILE A 1 95 ? 9.487 -4.356 -205.366 1.00 26.42 94 ILE A CA 1
ATOM 726 C C . ILE A 1 95 ? 8.994 -5.085 -204.121 1.00 27.51 94 ILE A C 1
ATOM 727 O O . ILE A 1 95 ? 9.795 -5.504 -203.282 1.00 28.81 94 ILE A O 1
ATOM 732 N N . ILE A 1 96 ? 7.680 -5.229 -203.990 1.00 27.46 95 ILE A N 1
ATOM 733 C CA . ILE A 1 96 ? 7.126 -5.893 -202.820 1.00 27.20 95 ILE A CA 1
ATOM 734 C C . ILE A 1 96 ? 6.997 -7.395 -203.023 1.00 26.53 95 ILE A C 1
ATOM 735 O O . ILE A 1 96 ? 6.770 -8.143 -202.071 1.00 27.68 95 ILE A O 1
ATOM 740 N N . SER A 1 97 ? 7.148 -7.836 -204.268 1.00 24.21 96 SER A N 1
ATOM 741 C CA . SER A 1 97 ? 7.065 -9.257 -204.582 1.00 23.66 96 SER A CA 1
ATOM 742 C C . SER A 1 97 ? 7.541 -9.516 -206.001 1.00 24.05 96 SER A C 1
ATOM 743 O O . SER A 1 97 ? 7.293 -8.714 -206.905 1.00 23.06 96 SER A O 1
ATOM 746 N N . HIS A 1 98 ? 8.227 -10.637 -206.197 1.00 24.43 97 HIS A N 1
ATOM 747 C CA . HIS A 1 98 ? 8.724 -10.985 -207.519 1.00 24.18 97 HIS A CA 1
ATOM 748 C C . HIS A 1 98 ? 8.619 -12.488 -207.724 1.00 24.82 97 HIS A C 1
ATOM 749 O O . HIS A 1 98 ? 8.726 -13.262 -206.772 1.00 23.15 97 HIS A O 1
ATOM 756 N N . SER A 1 99 ? 8.385 -12.895 -208.967 1.00 22.51 98 SER A N 1
ATOM 757 C CA . SER A 1 99 ? 8.267 -14.307 -209.291 1.00 22.57 98 SER A CA 1
ATOM 758 C C . SER A 1 99 ? 9.591 -15.013 -209.024 1.00 22.73 98 SER A C 1
ATOM 759 O O . SER A 1 99 ? 10.644 -14.379 -208.939 1.00 20.91 98 SER A O 1
ATOM 762 N N . VAL A 1 100 ? 9.529 -16.330 -208.880 1.00 22.61 99 VAL A N 1
ATOM 763 C CA . VAL A 1 100 ? 10.730 -17.121 -208.663 1.00 25.26 99 VAL A CA 1
ATOM 764 C C . VAL A 1 100 ? 11.372 -17.291 -210.037 1.00 25.72 99 VAL A C 1
ATOM 765 O O . VAL A 1 100 ? 12.595 -17.243 -210.181 1.00 25.63 99 VAL A O 1
ATOM 769 N N . GLU A 1 101 ? 10.518 -17.481 -211.040 1.00 28.00 100 GLU A N 1
ATOM 770 C CA . GLU A 1 101 ? 10.949 -17.661 -212.422 1.00 28.91 100 GLU A CA 1
ATOM 771 C C . GLU A 1 101 ? 11.645 -16.398 -212.911 1.00 27.93 100 GLU A C 1
ATOM 772 O O . GLU A 1 101 ? 11.250 -15.289 -212.549 1.00 27.09 100 GLU A O 1
ATOM 778 N N . ARG A 1 102 ? 12.675 -16.563 -213.737 1.00 26.18 101 ARG A N 1
ATOM 779 C CA . ARG A 1 102 ? 13.410 -15.418 -214.257 1.00 26.32 101 ARG A CA 1
ATOM 780 C C . ARG A 1 102 ? 13.439 -15.336 -215.785 1.00 25.96 101 ARG A C 1
ATOM 781 O O . ARG A 1 102 ? 13.083 -16.283 -216.495 1.00 25.10 101 ARG A O 1
ATOM 789 N N . THR A 1 103 ? 13.866 -14.184 -216.282 1.00 25.63 102 THR A N 1
ATOM 790 C CA . THR A 1 103 ? 13.949 -13.953 -217.711 1.00 25.39 102 THR A CA 1
ATOM 791 C C . THR A 1 103 ? 15.116 -13.013 -217.976 1.00 25.60 102 THR A C 1
ATOM 792 O O . THR A 1 103 ? 15.784 -12.553 -217.038 1.00 24.18 102 THR A O 1
ATOM 796 N N . TYR A 1 104 ? 15.359 -12.708 -219.247 1.00 25.95 103 TYR A N 1
ATOM 797 C CA . TYR A 1 104 ? 16.483 -11.846 -219.583 1.00 25.27 103 TYR A CA 1
ATOM 798 C C . TYR A 1 104 ? 16.531 -11.484 -221.060 1.00 23.29 103 TYR A C 1
ATOM 799 O O . TYR A 1 104 ? 16.047 -12.224 -221.911 1.00 25.20 103 TYR A O 1
ATOM 808 N N . LEU A 1 105 ? 17.113 -10.329 -221.358 1.00 20.87 104 LEU A N 1
ATOM 809 C CA . LEU A 1 105 ? 17.272 -9.917 -222.749 1.00 20.04 104 LEU A CA 1
ATOM 810 C C . LEU A 1 105 ? 18.475 -10.710 -223.282 1.00 23.68 104 LEU A C 1
ATOM 811 O O . LEU A 1 105 ? 19.557 -10.719 -222.666 1.00 23.72 104 LEU A O 1
ATOM 816 N N . GLN A 1 106 ? 18.300 -11.400 -224.406 1.00 23.47 105 GLN A N 1
ATOM 817 C CA . GLN A 1 106 ? 19.407 -12.173 -224.958 1.00 25.77 105 GLN A CA 1
ATOM 818 C C . GLN A 1 106 ? 20.562 -11.294 -225.423 1.00 25.25 105 GLN A C 1
ATOM 819 O O . GLN A 1 106 ? 21.704 -11.744 -225.467 1.00 25.62 105 GLN A O 1
ATOM 825 N N . GLY A 1 107 ? 20.268 -10.034 -225.740 1.00 25.14 106 GLY A N 1
ATOM 826 C CA . GLY A 1 107 ? 21.300 -9.111 -226.173 1.00 25.32 106 GLY A CA 1
ATOM 827 C C . GLY A 1 107 ? 21.912 -8.344 -225.012 1.00 25.76 106 GLY A C 1
ATOM 828 O O . GLY A 1 107 ? 22.698 -7.414 -225.216 1.00 28.14 106 GLY A O 1
ATOM 829 N N . GLY A 1 108 ? 21.546 -8.729 -223.792 1.00 25.79 107 GLY A N 1
ATOM 830 C CA . GLY A 1 108 ? 22.076 -8.077 -222.604 1.00 26.35 107 GLY A CA 1
ATOM 831 C C . GLY A 1 108 ? 21.449 -6.735 -222.265 1.00 28.09 107 GLY A C 1
ATOM 832 O O . GLY A 1 108 ? 20.379 -6.389 -222.774 1.00 26.32 107 GLY A O 1
ATOM 833 N N . GLU A 1 109 ? 22.122 -5.979 -221.399 1.00 25.99 108 GLU A N 1
ATOM 834 C CA . GLU A 1 109 ? 21.646 -4.663 -220.986 1.00 26.30 108 GLU A CA 1
ATOM 835 C C . GLU A 1 109 ? 22.745 -3.610 -221.075 1.00 27.65 108 GLU A C 1
ATOM 836 O O . GLU A 1 109 ? 23.931 -3.918 -220.962 1.00 27.55 108 GLU A O 1
ATOM 842 N N . GLY A 1 110 ? 22.329 -2.367 -221.288 1.00 27.41 109 GLY A N 1
ATOM 843 C CA . GLY A 1 110 ? 23.251 -1.248 -221.355 1.00 27.01 109 GLY A CA 1
ATOM 844 C C . GLY A 1 110 ? 22.814 -0.270 -220.279 1.00 26.74 109 GLY A C 1
ATOM 845 O O . GLY A 1 110 ? 21.694 -0.378 -219.779 1.00 27.45 109 GLY A O 1
ATOM 846 N N . CYS A 1 111 ? 23.674 0.675 -219.916 1.00 24.07 110 CYS A N 1
ATOM 847 C CA . CYS A 1 111 ? 23.345 1.650 -218.879 1.00 25.22 110 CYS A CA 1
ATOM 848 C C . CYS A 1 111 ? 23.922 3.009 -219.248 1.00 27.45 110 CYS A C 1
ATOM 849 O O . CYS A 1 111 ? 25.054 3.108 -219.728 1.00 26.33 110 CYS A O 1
ATOM 852 N N . LEU A 1 112 ? 23.134 4.058 -219.037 1.00 23.73 111 LEU A N 1
ATOM 853 C CA . LEU A 1 112 ? 23.578 5.407 -219.343 1.00 26.85 111 LEU A CA 1
ATOM 854 C C . LEU A 1 112 ? 24.793 5.811 -218.514 1.00 26.21 111 LEU A C 1
ATOM 855 O O . LEU A 1 112 ? 25.559 6.675 -218.923 1.00 27.12 111 LEU A O 1
ATOM 860 N N . SER A 1 113 ? 24.959 5.183 -217.353 1.00 27.41 112 SER A N 1
ATOM 861 C CA . SER A 1 113 ? 26.077 5.483 -216.456 1.00 29.94 112 SER A CA 1
ATOM 862 C C . SER A 1 113 ? 27.322 4.645 -216.754 1.00 30.83 112 SER A C 1
ATOM 863 O O . SER A 1 113 ? 28.365 4.828 -216.118 1.00 32.31 112 SER A O 1
ATOM 866 N N . VAL A 1 114 ? 27.212 3.729 -217.710 1.00 30.32 113 VAL A N 1
ATOM 867 C CA . VAL A 1 114 ? 28.331 2.856 -218.073 1.00 32.42 113 VAL A CA 1
ATOM 868 C C . VAL A 1 114 ? 28.775 3.073 -219.522 1.00 33.06 113 VAL A C 1
ATOM 869 O O . VAL A 1 114 ? 28.112 2.626 -220.457 1.00 31.34 113 VAL A O 1
ATOM 873 N N . ASP A 1 115 ? 29.901 3.761 -219.699 1.00 49.09 114 ASP A N 1
ATOM 874 C CA . ASP A 1 115 ? 30.432 4.045 -221.031 1.00 50.86 114 ASP A CA 1
ATOM 875 C C . ASP A 1 115 ? 31.204 2.870 -221.612 1.00 52.84 114 ASP A C 1
ATOM 876 O O . ASP A 1 115 ? 32.321 3.032 -222.109 1.00 54.56 114 ASP A O 1
ATOM 881 N N . ARG A 1 116 ? 30.612 1.686 -221.547 1.00 41.73 115 ARG A N 1
ATOM 882 C CA . ARG A 1 116 ? 31.252 0.499 -222.083 1.00 41.47 115 ARG A CA 1
ATOM 883 C C . ARG A 1 116 ? 30.248 -0.634 -222.174 1.00 41.93 115 ARG A C 1
ATOM 884 O O . ARG A 1 116 ? 29.204 -0.617 -221.520 1.00 42.41 115 ARG A O 1
ATOM 892 N N . GLU A 1 117 ? 30.581 -1.617 -222.996 1.00 40.03 116 GLU A N 1
ATOM 893 C CA . GLU A 1 117 ? 29.735 -2.773 -223.209 1.00 40.97 116 GLU A CA 1
ATOM 894 C C . GLU A 1 117 ? 30.161 -3.927 -222.306 1.00 39.72 116 GLU A C 1
ATOM 895 O O . GLU A 1 117 ? 31.345 -4.247 -222.212 1.00 40.27 116 GLU A O 1
ATOM 901 N N . VAL A 1 118 ? 29.191 -4.538 -221.633 1.00 36.28 117 VAL A N 1
ATOM 902 C CA . VAL A 1 118 ? 29.455 -5.675 -220.759 1.00 33.70 117 VAL A CA 1
ATOM 903 C C . VAL A 1 118 ? 28.508 -6.794 -221.171 1.00 34.92 117 VAL A C 1
ATOM 904 O O . VAL A 1 118 ? 27.393 -6.896 -220.659 1.00 34.12 117 VAL A O 1
ATOM 908 N N . PRO A 1 119 ? 28.942 -7.649 -222.109 1.00 43.73 118 PRO A N 1
ATOM 909 C CA . PRO A 1 119 ? 28.128 -8.764 -222.600 1.00 42.24 118 PRO A CA 1
ATOM 910 C C . PRO A 1 119 ? 27.741 -9.755 -221.514 1.00 40.80 118 PRO A C 1
ATOM 911 O O . PRO A 1 119 ? 28.436 -9.890 -220.503 1.00 41.43 118 PRO A O 1
ATOM 915 N N . GLY A 1 120 ? 26.628 -10.448 -221.738 1.00 28.04 119 GLY A N 1
ATOM 916 C CA . GLY A 1 120 ? 26.151 -11.434 -220.789 1.00 26.65 119 GLY A CA 1
ATOM 917 C C . GLY A 1 120 ? 24.696 -11.215 -220.428 1.00 24.39 119 GLY A C 1
ATOM 918 O O . GLY A 1 120 ? 24.205 -10.085 -220.455 1.00 25.12 119 GLY A O 1
ATOM 919 N N . TYR A 1 121 ? 24.000 -12.296 -220.103 1.00 27.35 120 TYR A N 1
ATOM 920 C CA . TYR A 1 121 ? 22.599 -12.203 -219.717 1.00 26.64 120 TYR A CA 1
ATOM 921 C C . TYR A 1 121 ? 22.520 -11.507 -218.364 1.00 27.09 120 TYR A C 1
ATOM 922 O O . TYR A 1 121 ? 23.363 -11.731 -217.499 1.00 26.13 120 TYR A O 1
ATOM 931 N N . VAL A 1 122 ? 21.512 -10.661 -218.185 1.00 24.98 121 VAL A N 1
ATOM 932 C CA . VAL A 1 122 ? 21.305 -10.003 -216.898 1.00 23.96 121 VAL A CA 1
ATOM 933 C C . VAL A 1 122 ? 19.993 -10.617 -216.413 1.00 26.04 121 VAL A C 1
ATOM 934 O O . VAL A 1 122 ? 18.908 -10.172 -216.802 1.00 24.77 121 VAL A O 1
ATOM 938 N N . PRO A 1 123 ? 20.077 -11.676 -215.589 1.00 23.67 122 PRO A N 1
ATOM 939 C CA . PRO A 1 123 ? 18.889 -12.352 -215.060 1.00 23.65 122 PRO A CA 1
ATOM 940 C C . PRO A 1 123 ? 17.968 -11.389 -214.320 1.00 22.89 122 PRO A C 1
ATOM 941 O O . PRO A 1 123 ? 18.419 -10.599 -213.493 1.00 23.07 122 PRO A O 1
ATOM 945 N N . ARG A 1 124 ? 16.679 -11.462 -214.635 1.00 25.45 123 ARG A N 1
ATOM 946 C CA . ARG A 1 124 ? 15.669 -10.603 -214.017 1.00 25.96 123 ARG A CA 1
ATOM 947 C C . ARG A 1 124 ? 14.445 -11.433 -213.689 1.00 22.81 123 ARG A C 1
ATOM 948 O O . ARG A 1 124 ? 14.166 -12.423 -214.359 1.00 25.29 123 ARG A O 1
ATOM 956 N N . TYR A 1 125 ? 13.701 -11.034 -212.664 1.00 20.49 124 TYR A N 1
ATOM 957 C CA . TYR A 1 125 ? 12.490 -11.760 -212.340 1.00 19.85 124 TYR A CA 1
ATOM 958 C C . TYR A 1 125 ? 11.492 -11.442 -213.449 1.00 20.86 124 TYR A C 1
ATOM 959 O O . TYR A 1 125 ? 11.374 -10.300 -213.890 1.00 19.86 124 TYR A O 1
ATOM 968 N N . THR A 1 126 ? 10.793 -12.467 -213.909 1.00 22.24 125 THR A N 1
ATOM 969 C CA . THR A 1 126 ? 9.831 -12.320 -214.995 1.00 23.68 125 THR A CA 1
ATOM 970 C C . THR A 1 126 ? 8.651 -11.424 -214.647 1.00 23.62 125 THR A C 1
ATOM 971 O O . THR A 1 126 ? 8.185 -10.644 -215.480 1.00 21.81 125 THR A O 1
ATOM 975 N N . ARG A 1 127 ? 8.173 -11.542 -213.415 1.00 22.62 126 ARG A N 1
ATOM 976 C CA . ARG A 1 127 ? 7.039 -10.753 -212.953 1.00 23.35 126 ARG A CA 1
ATOM 977 C C . ARG A 1 127 ? 7.357 -10.085 -211.620 1.00 23.27 126 ARG A C 1
ATOM 978 O O . ARG A 1 127 ? 7.988 -10.686 -210.749 1.00 24.20 126 ARG A O 1
ATOM 986 N N . ILE A 1 128 ? 6.926 -8.839 -211.461 1.00 20.78 127 ILE A N 1
ATOM 987 C CA . ILE A 1 128 ? 7.158 -8.116 -210.219 1.00 18.77 127 ILE A CA 1
ATOM 988 C C . ILE A 1 128 ? 5.966 -7.234 -209.871 1.00 22.07 127 ILE A C 1
ATOM 989 O O . ILE A 1 128 ? 5.220 -6.805 -210.752 1.00 22.66 127 ILE A O 1
ATOM 994 N N . THR A 1 129 ? 5.788 -6.988 -208.578 1.00 21.41 128 THR A N 1
ATOM 995 C CA . THR A 1 129 ? 4.732 -6.105 -208.108 1.00 22.58 128 THR A CA 1
ATOM 996 C C . THR A 1 129 ? 5.464 -4.943 -207.469 1.00 23.36 128 THR A C 1
ATOM 997 O O . THR A 1 129 ? 6.264 -5.122 -206.553 1.00 23.65 128 THR A O 1
ATOM 1001 N N . VAL A 1 130 ? 5.208 -3.747 -207.976 1.00 22.43 129 VAL A N 1
ATOM 1002 C CA . VAL A 1 130 ? 5.865 -2.563 -207.466 1.00 22.46 129 VAL A CA 1
ATOM 1003 C C . VAL A 1 130 ? 4.876 -1.618 -206.809 1.00 25.94 129 VAL A C 1
ATOM 1004 O O . VAL A 1 130 ? 3.763 -1.430 -207.301 1.00 26.72 129 VAL A O 1
ATOM 1008 N N . LYS A 1 131 ? 5.290 -1.046 -205.686 1.00 28.71 130 LYS A N 1
ATOM 1009 C CA . LYS A 1 131 ? 4.474 -0.088 -204.961 1.00 31.57 130 LYS A CA 1
ATOM 1010 C C . LYS A 1 131 ? 5.299 1.196 -204.888 1.00 30.27 130 LYS A C 1
ATOM 1011 O O . LYS A 1 131 ? 6.504 1.159 -204.629 1.00 30.11 130 LYS A O 1
ATOM 1017 N N . ALA A 1 132 ? 4.659 2.331 -205.140 1.00 25.68 131 ALA A N 1
ATOM 1018 C CA . ALA A 1 132 ? 5.361 3.604 -205.109 1.00 24.67 131 ALA A CA 1
ATOM 1019 C C . ALA A 1 132 ? 4.342 4.723 -205.071 1.00 25.06 131 ALA A C 1
ATOM 1020 O O . ALA A 1 132 ? 3.139 4.475 -205.005 1.00 26.19 131 ALA A O 1
ATOM 1022 N N . THR A 1 133 ? 4.829 5.954 -205.102 1.00 27.38 132 THR A N 1
ATOM 1023 C CA . THR A 1 133 ? 3.950 7.107 -205.117 1.00 27.12 132 THR A CA 1
ATOM 1024 C C . THR A 1 133 ? 4.269 7.897 -206.380 1.00 26.70 132 THR A C 1
ATOM 1025 O O . THR A 1 133 ? 5.409 8.297 -206.603 1.00 27.20 132 THR A O 1
ATOM 1029 N N . SER A 1 134 ? 3.257 8.099 -207.214 1.00 24.19 133 SER A N 1
ATOM 1030 C CA . SER A 1 134 ? 3.425 8.828 -208.465 1.00 25.94 133 SER A CA 1
ATOM 1031 C C . SER A 1 134 ? 3.796 10.288 -208.236 1.00 25.72 133 SER A C 1
ATOM 1032 O O . SER A 1 134 ? 3.613 10.825 -207.146 1.00 26.87 133 SER A O 1
ATOM 1035 N N . ILE A 1 135 ? 4.327 10.930 -209.269 1.00 27.98 134 ILE A N 1
ATOM 1036 C CA . ILE A 1 135 ? 4.710 12.332 -209.166 1.00 27.14 134 ILE A CA 1
ATOM 1037 C C . ILE A 1 135 ? 3.457 13.157 -208.901 1.00 29.90 134 ILE A C 1
ATOM 1038 O O . ILE A 1 135 ? 3.522 14.255 -208.344 1.00 29.39 134 ILE A O 1
ATOM 1043 N N . ASN A 1 136 ? 2.317 12.606 -209.304 1.00 31.38 135 ASN A N 1
ATOM 1044 C CA . ASN A 1 136 ? 1.029 13.259 -209.121 1.00 34.75 135 ASN A CA 1
ATOM 1045 C C . ASN A 1 136 ? 0.577 13.186 -207.662 1.00 34.73 135 ASN A C 1
ATOM 1046 O O . ASN A 1 136 ? -0.460 13.738 -207.300 1.00 35.24 135 ASN A O 1
ATOM 1051 N N . GLY A 1 137 ? 1.352 12.494 -206.832 1.00 32.38 136 GLY A N 1
ATOM 1052 C CA . GLY A 1 137 ? 1.024 12.396 -205.418 1.00 33.83 136 GLY A CA 1
ATOM 1053 C C . GLY A 1 137 ? 0.256 11.172 -204.953 1.00 34.16 136 GLY A C 1
ATOM 1054 O O . GLY A 1 137 ? 0.116 10.953 -203.752 1.00 36.19 136 GLY A O 1
ATOM 1055 N N . GLU A 1 138 ? -0.234 10.368 -205.887 1.00 32.65 137 GLU A N 1
ATOM 1056 C CA . GLU A 1 138 ? -0.994 9.169 -205.541 1.00 35.35 137 GLU A CA 1
ATOM 1057 C C . GLU A 1 138 ? -0.120 7.922 -205.431 1.00 35.52 137 GLU A C 1
ATOM 1058 O O . GLU A 1 138 ? 0.832 7.756 -206.192 1.00 32.57 137 GLU A O 1
ATOM 1064 N N . GLU A 1 139 ? -0.443 7.049 -204.481 1.00 46.38 138 GLU A N 1
ATOM 1065 C CA . GLU A 1 139 ? 0.306 5.806 -204.324 1.00 46.86 138 GLU A CA 1
ATOM 1066 C C . GLU A 1 139 ? -0.159 4.897 -205.449 1.00 44.98 138 GLU A C 1
ATOM 1067 O O . GLU A 1 139 ? -1.318 4.949 -205.853 1.00 45.08 138 GLU A O 1
ATOM 1073 N N . VAL A 1 140 ? 0.742 4.069 -205.964 1.00 33.28 139 VAL A N 1
ATOM 1074 C CA . VAL A 1 140 ? 0.389 3.172 -207.051 1.00 30.55 139 VAL A CA 1
ATOM 1075 C C . VAL A 1 140 ? 0.895 1.756 -206.807 1.00 29.57 139 VAL A C 1
ATOM 1076 O O . VAL A 1 140 ? 1.891 1.554 -206.120 1.00 29.01 139 VAL A O 1
ATOM 1080 N N . LYS A 1 141 ? 0.188 0.780 -207.362 1.00 36.97 140 LYS A N 1
ATOM 1081 C CA . LYS A 1 141 ? 0.576 -0.617 -207.234 1.00 37.04 140 LYS A CA 1
ATOM 1082 C C . LYS A 1 141 ? 0.568 -1.204 -208.634 1.00 36.36 140 LYS A C 1
ATOM 1083 O O . LYS A 1 141 ? -0.487 -1.475 -209.209 1.00 37.25 140 LYS A O 1
ATOM 1089 N N . LEU A 1 142 ? 1.765 -1.388 -209.179 1.00 28.37 141 LEU A N 1
ATOM 1090 C CA . LEU A 1 142 ? 1.931 -1.900 -210.528 1.00 26.61 141 LEU A CA 1
ATOM 1091 C C . LEU A 1 142 ? 2.406 -3.344 -210.595 1.00 27.00 141 LEU A C 1
ATOM 1092 O O . LEU A 1 142 ? 3.303 -3.747 -209.856 1.00 28.17 141 LEU A O 1
ATOM 1097 N N . ARG A 1 143 ? 1.799 -4.110 -211.493 1.00 27.00 142 ARG A N 1
ATOM 1098 C CA . ARG A 1 143 ? 2.186 -5.492 -211.720 1.00 26.12 142 ARG A CA 1
ATOM 1099 C C . ARG A 1 143 ? 2.786 -5.510 -213.121 1.00 27.15 142 ARG A C 1
ATOM 1100 O O . ARG A 1 143 ? 2.085 -5.303 -214.115 1.00 27.45 142 ARG A O 1
ATOM 1108 N N . LEU A 1 144 ? 4.091 -5.758 -213.191 1.00 24.42 143 LEU A N 1
ATOM 1109 C CA . LEU A 1 144 ? 4.807 -5.749 -214.457 1.00 23.51 143 LEU A CA 1
ATOM 1110 C C . LEU A 1 144 ? 5.416 -7.084 -214.842 1.00 24.03 143 LEU A C 1
ATOM 1111 O O . LEU A 1 144 ? 5.705 -7.922 -213.987 1.00 23.06 143 LEU A O 1
ATOM 1116 N N . LYS A 1 145 ? 5.614 -7.266 -216.144 1.00 22.92 144 LYS A N 1
ATOM 1117 C CA . LYS A 1 145 ? 6.221 -8.481 -216.664 1.00 22.70 144 LYS A CA 1
ATOM 1118 C C . LYS A 1 145 ? 7.045 -8.108 -217.889 1.00 22.22 144 LYS A C 1
ATOM 1119 O O . LYS A 1 145 ? 6.963 -6.981 -218.382 1.00 21.85 144 LYS A O 1
ATOM 1125 N N . GLY A 1 146 ? 7.852 -9.046 -218.371 1.00 23.53 145 GLY A N 1
ATOM 1126 C CA . GLY A 1 146 ? 8.645 -8.786 -219.557 1.00 22.37 145 GLY A CA 1
ATOM 1127 C C . GLY A 1 146 ? 9.561 -7.580 -219.489 1.00 20.74 145 GLY A C 1
ATOM 1128 O O . GLY A 1 146 ? 10.136 -7.294 -218.440 1.00 19.17 145 GLY A O 1
ATOM 1129 N N . LEU A 1 147 ? 9.686 -6.866 -220.606 1.00 20.39 146 LEU A N 1
ATOM 1130 C CA . LEU A 1 147 ? 10.566 -5.700 -220.673 1.00 19.68 146 LEU A CA 1
ATOM 1131 C C . LEU A 1 147 ? 10.291 -4.646 -219.605 1.00 19.62 146 LEU A C 1
ATOM 1132 O O . LEU A 1 147 ? 11.223 -4.117 -219.006 1.00 15.45 146 LEU A O 1
ATOM 1137 N N . PRO A 1 148 ? 9.010 -4.306 -219.360 1.00 19.76 147 PRO A N 1
ATOM 1138 C CA . PRO A 1 148 ? 8.748 -3.299 -218.328 1.00 18.83 147 PRO A CA 1
ATOM 1139 C C . PRO A 1 148 ? 9.285 -3.729 -216.958 1.00 17.27 147 PRO A C 1
ATOM 1140 O O . PRO A 1 148 ? 9.851 -2.922 -216.220 1.00 16.93 147 PRO A O 1
ATOM 1144 N N . ALA A 1 149 ? 9.111 -5.005 -216.624 1.00 14.76 148 ALA A N 1
ATOM 1145 C CA . ALA A 1 149 ? 9.588 -5.515 -215.341 1.00 15.72 148 ALA A CA 1
ATOM 1146 C C . ALA A 1 149 ? 11.113 -5.416 -215.289 1.00 15.15 148 ALA A C 1
ATOM 1147 O O . ALA A 1 149 ? 11.684 -5.115 -214.244 1.00 16.75 148 ALA A O 1
ATOM 1149 N N . ILE A 1 150 ? 11.759 -5.675 -216.421 1.00 17.68 149 ILE A N 1
ATOM 1150 C CA . ILE A 1 150 ? 13.224 -5.606 -216.495 1.00 15.95 149 ILE A CA 1
ATOM 1151 C C . ILE A 1 150 ? 13.695 -4.181 -216.255 1.00 16.01 149 ILE A C 1
ATOM 1152 O O . ILE A 1 150 ? 14.609 -3.948 -215.466 1.00 18.10 149 ILE A O 1
ATOM 1157 N N . VAL A 1 151 ? 13.068 -3.218 -216.924 1.00 17.21 150 VAL A N 1
ATOM 1158 C CA . VAL A 1 151 ? 13.460 -1.823 -216.755 1.00 16.22 150 VAL A CA 1
ATOM 1159 C C . VAL A 1 151 ? 13.261 -1.372 -215.305 1.00 17.38 150 VAL A C 1
ATOM 1160 O O . VAL A 1 151 ? 14.106 -0.669 -214.746 1.00 16.85 150 VAL A O 1
ATOM 1164 N N . PHE A 1 152 ? 12.148 -1.760 -214.688 1.00 13.67 151 PHE A N 1
ATOM 1165 C CA . PHE A 1 152 ? 11.925 -1.365 -213.302 1.00 15.40 151 PHE A CA 1
ATOM 1166 C C . PHE A 1 152 ? 13.012 -1.916 -212.381 1.00 16.89 151 PHE A C 1
ATOM 1167 O O . PHE A 1 152 ? 13.500 -1.204 -211.502 1.00 17.37 151 PHE A O 1
ATOM 1175 N N . GLN A 1 153 ? 13.393 -3.174 -212.586 1.00 17.81 152 GLN A N 1
ATOM 1176 C CA . GLN A 1 153 ? 14.431 -3.786 -211.756 1.00 19.71 152 GLN A CA 1
ATOM 1177 C C . GLN A 1 153 ? 15.775 -3.087 -211.938 1.00 20.02 152 GLN A C 1
ATOM 1178 O O . GLN A 1 153 ? 16.507 -2.874 -210.971 1.00 19.79 152 GLN A O 1
ATOM 1184 N N . HIS A 1 154 ? 16.089 -2.717 -213.174 1.00 19.12 153 HIS A N 1
ATOM 1185 C CA . HIS A 1 154 ? 17.329 -2.008 -213.465 1.00 19.16 153 HIS A CA 1
ATOM 1186 C C . HIS A 1 154 ? 17.345 -0.659 -212.742 1.00 21.52 153 HIS A C 1
ATOM 1187 O O . HIS A 1 154 ? 18.338 -0.299 -212.097 1.00 22.31 153 HIS A O 1
ATOM 1194 N N . GLU A 1 155 ? 16.241 0.086 -212.833 1.00 19.51 154 GLU A N 1
ATOM 1195 C CA . GLU A 1 155 ? 16.178 1.399 -212.196 1.00 20.27 154 GLU A CA 1
ATOM 1196 C C . GLU A 1 155 ? 16.164 1.326 -210.678 1.00 20.06 154 GLU A C 1
ATOM 1197 O O . GLU A 1 155 ? 16.818 2.126 -210.012 1.00 21.84 154 GLU A O 1
ATOM 1203 N N . ILE A 1 156 ? 15.428 0.369 -210.127 1.00 18.54 155 ILE A N 1
ATOM 1204 C CA . ILE A 1 156 ? 15.372 0.225 -208.684 1.00 18.45 155 ILE A CA 1
ATOM 1205 C C . ILE A 1 156 ? 16.726 -0.274 -208.160 1.00 20.00 155 ILE A C 1
ATOM 1206 O O . ILE A 1 156 ? 17.119 0.053 -207.042 1.00 19.87 155 ILE A O 1
ATOM 1211 N N . ASP A 1 157 ? 17.440 -1.051 -208.973 1.00 19.64 156 ASP A N 1
ATOM 1212 C CA . ASP A 1 157 ? 18.760 -1.548 -208.569 1.00 22.41 156 ASP A CA 1
ATOM 1213 C C . ASP A 1 157 ? 19.656 -0.346 -208.317 1.00 22.12 156 ASP A C 1
ATOM 1214 O O . ASP A 1 157 ? 20.440 -0.331 -207.369 1.00 25.18 156 ASP A O 1
ATOM 1219 N N . HIS A 1 158 ? 19.529 0.662 -209.171 1.00 21.89 157 HIS A N 1
ATOM 1220 C CA . HIS A 1 158 ? 20.313 1.883 -209.043 1.00 23.11 157 HIS A CA 1
ATOM 1221 C C . HIS A 1 158 ? 20.102 2.547 -207.690 1.00 24.03 157 HIS A C 1
ATOM 1222 O O . HIS A 1 158 ? 21.024 3.146 -207.134 1.00 24.20 157 HIS A O 1
ATOM 1229 N N . LEU A 1 159 ? 18.882 2.450 -207.168 1.00 19.96 158 LEU A N 1
ATOM 1230 C CA . LEU A 1 159 ? 18.553 3.043 -205.876 1.00 22.03 158 LEU A CA 1
ATOM 1231 C C . LEU A 1 159 ? 19.171 2.282 -204.709 1.00 23.94 158 LEU A C 1
ATOM 1232 O O . LEU A 1 159 ? 19.255 2.802 -203.591 1.00 24.60 158 LEU A O 1
ATOM 1237 N N . ASN A 1 160 ? 19.591 1.050 -204.965 1.00 29.39 159 ASN A N 1
ATOM 1238 C CA . ASN A 1 160 ? 20.205 0.231 -203.931 1.00 30.47 159 ASN A CA 1
ATOM 1239 C C . ASN A 1 160 ? 21.695 0.025 -204.172 1.00 31.39 159 ASN A C 1
ATOM 1240 O O . ASN A 1 160 ? 22.295 -0.889 -203.606 1.00 35.12 159 ASN A O 1
ATOM 1245 N N . GLY A 1 161 ? 22.287 0.879 -205.005 1.00 28.22 160 GLY A N 1
ATOM 1246 C CA . GLY A 1 161 ? 23.711 0.782 -205.291 1.00 29.46 160 GLY A CA 1
ATOM 1247 C C . GLY A 1 161 ? 24.112 -0.469 -206.050 1.00 29.27 160 GLY A C 1
ATOM 1248 O O . GLY A 1 161 ? 25.222 -0.988 -205.877 1.00 29.03 160 GLY A O 1
ATOM 1249 N N . VAL A 1 162 ? 23.208 -0.949 -206.899 1.00 28.14 161 VAL A N 1
ATOM 1250 C CA . VAL A 1 162 ? 23.443 -2.144 -207.702 1.00 27.22 161 VAL A CA 1
ATOM 1251 C C . VAL A 1 162 ? 23.503 -1.785 -209.181 1.00 27.16 161 VAL A C 1
ATOM 1252 O O . VAL A 1 162 ? 22.675 -1.013 -209.674 1.00 25.00 161 VAL A O 1
ATOM 1256 N N . MET A 1 163 ? 24.491 -2.340 -209.881 1.00 23.73 162 MET A N 1
ATOM 1257 C CA . MET A 1 163 ? 24.674 -2.096 -211.309 1.00 23.31 162 MET A CA 1
ATOM 1258 C C . MET A 1 163 ? 24.281 -3.356 -212.080 1.00 22.80 162 MET A C 1
ATOM 1259 O O . MET A 1 163 ? 24.389 -4.469 -211.562 1.00 21.95 162 MET A O 1
ATOM 1264 N N . PHE A 1 164 ? 23.855 -3.190 -213.327 1.00 22.79 163 PHE A N 1
ATOM 1265 C CA . PHE A 1 164 ? 23.407 -4.331 -214.109 1.00 21.99 163 PHE A CA 1
ATOM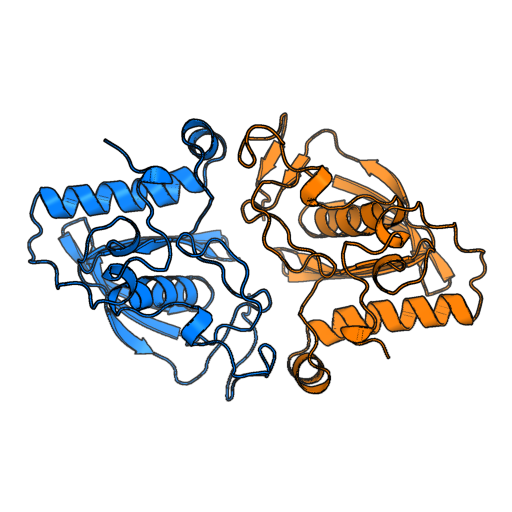 1266 C C . PHE A 1 164 ? 24.425 -5.463 -214.218 1.00 22.86 163 PHE A C 1
ATOM 1267 O O . PHE A 1 164 ? 24.067 -6.629 -214.086 1.00 21.79 163 PHE A O 1
ATOM 1275 N N . TYR A 1 165 ? 25.694 -5.126 -214.423 1.00 26.21 164 TYR A N 1
ATOM 1276 C CA . TYR A 1 165 ? 26.705 -6.165 -214.553 1.00 28.29 164 TYR A CA 1
ATOM 1277 C C . TYR A 1 165 ? 26.960 -6.969 -213.281 1.00 30.19 164 TYR A C 1
ATOM 1278 O O . TYR A 1 165 ? 27.606 -8.017 -213.330 1.00 31.31 164 TYR A O 1
ATOM 1287 N N . ASP A 1 166 ? 26.454 -6.500 -212.144 1.00 29.16 165 ASP A N 1
ATOM 1288 C CA . ASP A 1 166 ? 26.652 -7.238 -210.900 1.00 29.85 165 ASP A CA 1
ATOM 1289 C C . ASP A 1 166 ? 25.917 -8.568 -210.992 1.00 29.55 165 ASP A C 1
ATOM 1290 O O . ASP A 1 166 ? 26.231 -9.511 -210.270 1.00 29.55 165 ASP A O 1
ATOM 1295 N N . HIS A 1 167 ? 24.938 -8.638 -211.894 1.00 24.04 166 HIS A N 1
ATOM 1296 C CA . HIS A 1 167 ? 24.122 -9.837 -212.067 1.00 25.62 166 HIS A CA 1
ATOM 1297 C C . HIS A 1 167 ? 24.631 -10.818 -213.116 1.00 25.49 166 HIS A C 1
ATOM 1298 O O . HIS A 1 167 ? 24.144 -11.944 -213.193 1.00 25.36 166 HIS A O 1
ATOM 1305 N N . ILE A 1 168 ? 25.579 -10.389 -213.938 1.00 30.17 167 ILE A N 1
ATOM 1306 C CA . ILE A 1 168 ? 26.093 -11.260 -214.991 1.00 34.41 167 ILE A CA 1
ATOM 1307 C C . ILE A 1 168 ? 26.909 -12.431 -214.439 1.00 38.33 167 ILE A C 1
ATOM 1308 O O . ILE A 1 168 ? 27.672 -12.278 -213.483 1.00 39.77 167 ILE A O 1
ATOM 1313 N N . ASN A 1 169 ? 26.729 -13.603 -215.045 1.00 46.56 168 ASN A N 1
ATOM 1314 C CA . ASN A 1 169 ? 27.424 -14.812 -214.616 1.00 50.21 168 ASN A CA 1
ATOM 1315 C C . ASN A 1 169 ? 28.926 -14.635 -214.470 1.00 52.35 168 ASN A C 1
ATOM 1316 O O . ASN A 1 169 ? 29.551 -13.815 -215.149 1.00 51.41 168 ASN A O 1
ATOM 1321 N N . LYS A 1 170 ? 29.497 -15.443 -213.585 1.00 60.71 169 LYS A N 1
ATOM 1322 C CA . LYS A 1 170 ? 30.920 -15.401 -213.296 1.00 62.33 169 LYS A CA 1
ATOM 1323 C C . LYS A 1 170 ? 31.742 -16.291 -214.229 1.00 62.17 169 LYS A C 1
ATOM 1324 O O . LYS A 1 170 ? 31.847 -17.499 -214.021 1.00 62.39 169 LYS A O 1
ATOM 1330 N N . GLU A 1 171 ? 32.316 -15.676 -215.260 1.00 57.52 170 GLU A N 1
ATOM 1331 C CA . GLU A 1 171 ? 33.145 -16.372 -216.244 1.00 57.55 170 GLU A CA 1
ATOM 1332 C C . GLU A 1 171 ? 32.392 -17.235 -217.255 1.00 56.45 170 GLU A C 1
ATOM 1333 O O . GLU A 1 171 ? 32.955 -18.163 -217.834 1.00 56.35 170 GLU A O 1
ATOM 1339 N N . ASN A 1 172 ? 31.119 -16.916 -217.462 1.00 40.59 171 ASN A N 1
ATOM 1340 C CA . ASN A 1 172 ? 30.270 -17.617 -218.424 1.00 38.76 171 ASN A CA 1
ATOM 1341 C C . ASN A 1 172 ? 29.013 -16.773 -218.563 1.00 34.86 171 ASN A C 1
ATOM 1342 O O . ASN A 1 172 ? 27.930 -17.171 -218.145 1.00 33.89 171 ASN A O 1
ATOM 1347 N N . PRO A 1 173 ? 29.157 -15.580 -219.147 1.00 44.36 172 PRO A N 1
ATOM 1348 C CA . PRO A 1 173 ? 28.054 -14.640 -219.355 1.00 41.51 172 PRO A CA 1
ATOM 1349 C C . PRO A 1 173 ? 26.823 -15.215 -220.049 1.00 40.88 172 PRO A C 1
ATOM 1350 O O . PRO A 1 173 ? 25.714 -14.698 -219.882 1.00 38.26 172 PRO A O 1
ATOM 1354 N N . PHE A 1 174 ? 26.999 -16.292 -220.808 1.00 31.36 173 PHE A N 1
ATOM 1355 C CA . PHE A 1 174 ? 25.871 -16.855 -221.538 1.00 32.49 173 PHE A CA 1
ATOM 1356 C C . PHE A 1 174 ? 25.323 -18.187 -221.052 1.00 32.71 173 PHE A C 1
ATOM 1357 O O . PHE A 1 174 ? 24.819 -18.986 -221.840 1.00 33.61 173 PHE A O 1
ATOM 1365 N N . ALA A 1 175 ? 25.409 -18.420 -219.747 1.00 41.30 174 ALA A N 1
ATOM 1366 C CA . ALA A 1 175 ? 24.878 -19.643 -219.164 1.00 41.15 174 ALA A CA 1
ATOM 1367 C C . ALA A 1 175 ? 23.398 -19.394 -218.875 1.00 42.18 174 ALA A C 1
ATOM 1368 O O . ALA A 1 175 ? 23.026 -18.318 -218.410 1.00 41.74 174 ALA A O 1
ATOM 1370 N N . ALA A 1 176 ? 22.558 -20.383 -219.160 1.00 45.91 175 ALA A N 1
ATOM 1371 C CA . ALA A 1 176 ? 21.121 -20.265 -218.933 1.00 47.72 175 ALA A CA 1
ATOM 1372 C C . ALA A 1 176 ? 20.781 -20.271 -217.443 1.00 48.55 175 ALA A C 1
ATOM 1373 O O . ALA A 1 176 ? 20.949 -21.282 -216.759 1.00 49.27 175 ALA A O 1
ATOM 1375 N N . PRO A 1 177 ? 20.293 -19.137 -216.919 1.00 42.74 176 PRO A N 1
ATOM 1376 C CA . PRO A 1 177 ? 19.939 -19.052 -215.499 1.00 41.48 176 PRO A CA 1
ATOM 1377 C C . PRO A 1 177 ? 18.946 -20.138 -215.094 1.00 40.29 176 PRO A C 1
ATOM 1378 O O . PRO A 1 177 ? 18.046 -20.484 -215.860 1.00 40.12 176 PRO A O 1
ATOM 1382 N N . ASP A 1 178 ? 19.116 -20.682 -213.893 1.00 35.96 177 ASP A N 1
ATOM 1383 C CA . ASP A 1 178 ? 18.210 -21.714 -213.403 1.00 36.35 177 ASP A CA 1
ATOM 1384 C C . ASP A 1 178 ? 16.777 -21.196 -213.400 1.00 35.88 177 ASP A C 1
ATOM 1385 O O . ASP A 1 178 ? 16.521 -20.063 -212.988 1.00 34.61 177 ASP A O 1
ATOM 1390 N N . ASP A 1 179 ? 15.849 -22.028 -213.860 1.00 39.70 178 ASP A N 1
ATOM 1391 C CA . ASP A 1 179 ? 14.438 -21.659 -213.896 1.00 41.22 178 ASP A CA 1
ATOM 1392 C C . ASP A 1 179 ? 14.242 -20.303 -214.568 1.00 40.56 178 ASP A C 1
ATOM 1393 O O . ASP A 1 179 ? 13.950 -19.302 -213.909 1.00 39.98 178 ASP A O 1
ATOM 1398 N N . SER A 1 180 ? 14.404 -20.275 -215.885 1.00 41.23 179 SER A N 1
ATOM 1399 C CA . SER A 1 180 ? 14.252 -19.039 -216.637 1.00 39.19 179 SER A CA 1
ATOM 1400 C C . SER A 1 180 ? 14.062 -19.330 -218.116 1.00 39.16 179 SER A C 1
ATOM 1401 O O . SER A 1 180 ? 14.096 -20.480 -218.547 1.00 38.46 179 SER A O 1
ATOM 1404 N N . LYS A 1 181 ? 13.866 -18.270 -218.888 1.00 34.13 180 LYS A N 1
ATOM 1405 C CA . LYS A 1 181 ? 13.681 -18.389 -220.322 1.00 34.46 180 LYS A CA 1
ATOM 1406 C C . LYS A 1 181 ? 13.884 -17.011 -220.927 1.00 32.28 180 LYS A C 1
ATOM 1407 O O . LYS A 1 181 ? 13.552 -16.003 -220.306 1.00 31.22 180 LYS A O 1
ATOM 1413 N N . PRO A 1 182 ? 14.462 -16.949 -222.136 1.00 33.01 181 PRO A N 1
ATOM 1414 C CA . PRO A 1 182 ? 14.698 -15.665 -222.799 1.00 32.02 181 PRO A CA 1
ATOM 1415 C C . PRO A 1 182 ? 13.400 -14.879 -222.837 1.00 30.55 181 PRO A C 1
ATOM 1416 O O . PRO A 1 182 ? 12.318 -15.468 -222.829 1.00 30.39 181 PRO A O 1
ATOM 1420 N N . LEU A 1 183 ? 13.506 -13.556 -222.882 1.00 29.41 182 LEU A N 1
ATOM 1421 C CA . LEU A 1 183 ? 12.324 -12.705 -222.908 1.00 30.86 182 LEU A CA 1
ATOM 1422 C C . LEU A 1 183 ? 11.370 -13.102 -224.035 1.00 34.30 182 LEU A C 1
ATOM 1423 O O . LEU A 1 183 ? 11.784 -13.291 -225.178 1.00 34.05 182 LEU A O 1
ATOM 1428 N N . GLU A 1 184 ? 10.088 -13.237 -223.701 1.00 37.57 183 GLU A N 1
ATOM 1429 C CA . GLU A 1 184 ? 9.076 -13.615 -224.681 1.00 42.13 183 GLU A CA 1
ATOM 1430 C C . GLU A 1 184 ? 8.221 -12.430 -225.111 1.00 43.22 183 GLU A C 1
ATOM 1431 O O . GLU A 1 184 ? 8.175 -11.407 -224.429 1.00 43.54 183 GLU A O 1
ATOM 1437 N N . ARG A 1 185 ? 7.548 -12.574 -226.249 1.00 55.68 184 ARG A N 1
ATOM 1438 C CA . ARG A 1 185 ? 6.685 -11.517 -226.767 1.00 57.23 184 ARG A CA 1
ATOM 1439 C C . ARG A 1 185 ? 5.262 -11.667 -226.233 1.00 58.05 184 ARG A C 1
ATOM 1440 O O . ARG A 1 185 ? 4.879 -12.733 -225.743 1.00 58.55 184 ARG A O 1
ATOM 1449 N N . MET B 1 2 ? 31.879 -27.484 -236.028 1.00 45.28 1 MET B N 1
ATOM 1450 C CA . MET B 1 2 ? 31.000 -26.287 -235.892 1.00 42.94 1 MET B CA 1
ATOM 1451 C C . MET B 1 2 ? 31.801 -25.049 -235.513 1.00 41.20 1 MET B C 1
ATOM 1452 O O . MET B 1 2 ? 32.938 -25.145 -235.058 1.00 40.41 1 MET B O 1
ATOM 1457 N N . LEU B 1 3 ? 31.196 -23.884 -235.702 1.00 32.89 2 LEU B N 1
ATOM 1458 C CA . LEU B 1 3 ? 31.848 -22.620 -235.385 1.00 30.26 2 LEU B CA 1
ATOM 1459 C C . LEU B 1 3 ? 31.636 -22.211 -233.937 1.00 30.09 2 LEU B C 1
ATOM 1460 O O . LEU B 1 3 ? 30.605 -22.515 -233.341 1.00 30.09 2 LEU B O 1
ATOM 1465 N N . THR B 1 4 ? 32.622 -21.521 -233.374 1.00 30.58 3 THR B N 1
ATOM 1466 C CA . THR B 1 4 ? 32.537 -21.024 -232.006 1.00 30.81 3 THR B CA 1
ATOM 1467 C C . THR B 1 4 ? 33.088 -19.605 -232.043 1.00 30.23 3 THR B C 1
ATOM 1468 O O . THR B 1 4 ? 33.587 -19.162 -233.080 1.00 28.60 3 THR B O 1
ATOM 1472 N N . MET B 1 5 ? 33.012 -18.901 -230.918 1.00 30.00 4 MET B N 1
ATOM 1473 C CA . MET B 1 5 ? 33.492 -17.525 -230.854 1.00 30.40 4 MET B CA 1
ATOM 1474 C C . MET B 1 5 ? 34.969 -17.386 -231.211 1.00 30.77 4 MET B C 1
ATOM 1475 O O . MET B 1 5 ? 35.415 -16.308 -231.601 1.00 29.78 4 MET B O 1
ATOM 1480 N N . LYS B 1 6 ? 35.731 -18.466 -231.080 1.00 34.13 5 LYS B N 1
ATOM 1481 C CA . LYS B 1 6 ? 37.151 -18.398 -231.408 1.00 36.61 5 LYS B CA 1
ATOM 1482 C C . LYS B 1 6 ? 37.360 -18.257 -232.910 1.00 36.45 5 LYS B C 1
ATOM 1483 O O . LYS B 1 6 ? 38.385 -17.733 -233.356 1.00 36.84 5 LYS B O 1
ATOM 1489 N N . ASP B 1 7 ? 36.379 -18.711 -233.686 1.00 30.63 6 ASP B N 1
ATOM 1490 C CA . ASP B 1 7 ? 36.445 -18.626 -235.141 1.00 30.56 6 ASP B CA 1
ATOM 1491 C C . ASP B 1 7 ? 36.089 -17.224 -235.623 1.00 30.86 6 ASP B C 1
ATOM 1492 O O . ASP B 1 7 ? 36.414 -16.846 -236.749 1.00 30.33 6 ASP B O 1
ATOM 1497 N N . VAL B 1 8 ? 35.412 -16.460 -234.772 1.00 33.68 7 VAL B N 1
ATOM 1498 C CA . VAL B 1 8 ? 35.003 -15.104 -235.127 1.00 35.27 7 VAL B CA 1
ATOM 1499 C C . VAL B 1 8 ? 36.154 -14.101 -235.111 1.00 35.43 7 VAL B C 1
ATOM 1500 O O . VAL B 1 8 ? 36.733 -13.819 -234.065 1.00 37.26 7 VAL B O 1
ATOM 1504 N N . ILE B 1 9 ? 36.477 -13.569 -236.285 1.00 32.18 8 ILE B N 1
ATOM 1505 C CA . ILE B 1 9 ? 37.538 -12.580 -236.439 1.00 32.11 8 ILE B CA 1
ATOM 1506 C C . ILE B 1 9 ? 37.050 -11.240 -235.887 1.00 32.73 8 ILE B C 1
ATOM 1507 O O . ILE B 1 9 ? 35.878 -10.893 -236.036 1.00 30.46 8 ILE B O 1
ATOM 1512 N N . ARG B 1 10 ? 37.945 -10.489 -235.252 1.00 29.57 9 ARG B N 1
ATOM 1513 C CA . ARG B 1 10 ? 37.574 -9.200 -234.684 1.00 32.45 9 ARG B CA 1
ATOM 1514 C C . ARG B 1 10 ? 38.248 -8.054 -235.427 1.00 32.75 9 ARG B C 1
ATOM 1515 O O . ARG B 1 10 ? 39.223 -8.256 -236.154 1.00 32.19 9 ARG B O 1
ATOM 1523 N N . GLU B 1 11 ? 37.728 -6.845 -235.247 1.00 42.42 10 GLU B N 1
ATOM 1524 C CA . GLU B 1 11 ? 38.308 -5.695 -235.920 1.00 44.38 10 GLU B CA 1
ATOM 1525 C C . GLU B 1 11 ? 39.804 -5.700 -235.637 1.00 44.39 10 GLU B C 1
ATOM 1526 O O . GLU B 1 11 ? 40.245 -6.108 -234.560 1.00 43.97 10 GLU B O 1
ATOM 1532 N N . GLY B 1 12 ? 40.580 -5.261 -236.618 1.00 43.15 11 GLY B N 1
ATOM 1533 C CA . GLY B 1 12 ? 42.020 -5.258 -236.478 1.00 43.67 11 GLY B CA 1
ATOM 1534 C C . GLY B 1 12 ? 42.551 -6.178 -237.558 1.00 44.26 11 GLY B C 1
ATOM 1535 O O . GLY B 1 12 ? 43.645 -5.975 -238.087 1.00 45.45 11 GLY B O 1
ATOM 1536 N N . ASP B 1 13 ? 41.760 -7.198 -237.886 1.00 44.36 12 ASP B N 1
ATOM 1537 C CA . ASP B 1 13 ? 42.123 -8.154 -238.928 1.00 43.79 12 ASP B CA 1
ATOM 1538 C C . ASP B 1 13 ? 41.741 -7.529 -240.267 1.00 42.41 12 ASP B C 1
ATOM 1539 O O . ASP B 1 13 ? 40.614 -7.068 -240.446 1.00 43.19 12 ASP B O 1
ATOM 1544 N N . PRO B 1 14 ? 42.676 -7.511 -241.227 1.00 36.42 13 PRO B N 1
ATOM 1545 C CA . PRO B 1 14 ? 42.474 -6.942 -242.564 1.00 34.92 13 PRO B CA 1
ATOM 1546 C C . PRO B 1 14 ? 41.331 -7.524 -243.393 1.00 33.12 13 PRO B C 1
ATOM 1547 O O . PRO B 1 14 ? 40.784 -6.847 -244.265 1.00 31.78 13 PRO B O 1
ATOM 1551 N N . ILE B 1 15 ? 40.973 -8.775 -243.130 1.00 32.53 14 ILE B N 1
ATOM 1552 C CA . ILE B 1 15 ? 39.919 -9.418 -243.899 1.00 30.79 14 ILE B CA 1
ATOM 1553 C C . ILE B 1 15 ? 38.579 -8.693 -243.802 1.00 30.17 14 ILE B C 1
ATOM 1554 O O . ILE B 1 15 ? 37.783 -8.722 -244.743 1.00 30.50 14 ILE B O 1
ATOM 1559 N N . LEU B 1 16 ? 38.336 -8.034 -242.674 1.00 26.55 15 LEU B N 1
ATOM 1560 C CA . LEU B 1 16 ? 37.082 -7.311 -242.479 1.00 27.00 15 LEU B CA 1
ATOM 1561 C C . LEU B 1 16 ? 36.989 -6.060 -243.343 1.00 28.67 15 LEU B C 1
ATOM 1562 O O . LEU B 1 16 ? 35.906 -5.505 -243.516 1.00 27.79 15 LEU B O 1
ATOM 1567 N N . ARG B 1 17 ? 38.117 -5.614 -243.891 1.00 30.37 16 ARG B N 1
ATOM 1568 C CA . ARG B 1 17 ? 38.107 -4.417 -244.723 1.00 30.73 16 ARG B CA 1
ATOM 1569 C C . ARG B 1 17 ? 38.288 -4.678 -246.212 1.00 30.81 16 ARG B C 1
ATOM 1570 O O . ARG B 1 17 ? 38.391 -3.740 -247.003 1.00 30.74 16 ARG B O 1
ATOM 1578 N N . ASN B 1 18 ? 38.331 -5.950 -246.594 1.00 30.46 17 ASN B N 1
ATOM 1579 C CA . ASN B 1 18 ? 38.461 -6.303 -248.001 1.00 31.80 17 ASN B CA 1
ATOM 1580 C C . ASN B 1 18 ? 37.078 -6.586 -248.564 1.00 31.84 17 ASN B C 1
ATOM 1581 O O . ASN B 1 18 ? 36.125 -6.782 -247.811 1.00 31.99 17 ASN B O 1
ATOM 1586 N N . VAL B 1 19 ? 36.971 -6.594 -249.887 1.00 30.88 18 VAL B N 1
ATOM 1587 C CA . VAL B 1 19 ? 35.706 -6.886 -250.544 1.00 29.58 18 VAL B CA 1
ATOM 1588 C C . VAL B 1 19 ? 35.684 -8.384 -250.794 1.00 29.13 18 VAL B C 1
ATOM 1589 O O . VAL B 1 19 ? 36.594 -8.927 -251.420 1.00 29.71 18 VAL B O 1
ATOM 1593 N N . ALA B 1 20 ? 34.651 -9.051 -250.293 1.00 25.71 19 ALA B N 1
ATOM 1594 C CA . ALA B 1 20 ? 34.520 -10.495 -250.441 1.00 26.46 19 ALA B CA 1
ATOM 1595 C C . ALA B 1 20 ? 34.388 -10.923 -251.895 1.00 27.32 19 ALA B C 1
ATOM 1596 O O . ALA B 1 20 ? 33.824 -10.202 -252.718 1.00 27.70 19 ALA B O 1
ATOM 1598 N N . GLU B 1 21 ? 34.907 -12.107 -252.203 1.00 31.84 20 GLU B N 1
ATOM 1599 C CA . GLU B 1 21 ? 34.847 -12.639 -253.557 1.00 33.70 20 GLU B CA 1
ATOM 1600 C C . GLU B 1 21 ? 33.547 -13.384 -253.809 1.00 33.70 20 GLU B C 1
ATOM 1601 O O . GLU B 1 21 ? 33.026 -14.072 -252.928 1.00 32.54 20 GLU B O 1
ATOM 1607 N N . GLU B 1 22 ? 33.025 -13.229 -255.019 1.00 30.35 21 GLU B N 1
ATOM 1608 C CA . GLU B 1 22 ? 31.797 -13.889 -255.423 1.00 30.44 21 GLU B CA 1
ATOM 1609 C C . GLU B 1 22 ? 31.995 -15.393 -255.278 1.00 30.10 21 GLU B C 1
ATOM 1610 O O . GLU B 1 22 ? 33.086 -15.912 -255.529 1.00 28.18 21 GLU B O 1
ATOM 1616 N N . VAL B 1 23 ? 30.948 -16.088 -254.847 1.00 28.33 22 VAL B N 1
ATOM 1617 C CA . VAL B 1 23 ? 31.003 -17.535 -254.683 1.00 27.44 22 VAL B CA 1
ATOM 1618 C C . VAL B 1 23 ? 30.657 -18.162 -256.028 1.00 27.40 22 VAL B C 1
ATOM 1619 O O . VAL B 1 23 ? 29.707 -17.740 -256.686 1.00 24.93 22 VAL B O 1
ATOM 1623 N N . SER B 1 24 ? 31.432 -19.155 -256.455 1.00 29.29 23 SER B N 1
ATOM 1624 C CA . SER B 1 24 ? 31.144 -19.801 -257.732 1.00 30.63 23 SER B CA 1
ATOM 1625 C C . SER B 1 24 ? 30.000 -20.792 -257.556 1.00 30.16 23 SER B C 1
ATOM 1626 O O . SER B 1 24 ? 29.958 -21.544 -256.580 1.00 31.06 23 SER B O 1
ATOM 1629 N N . LEU B 1 25 ? 29.065 -20.783 -258.499 1.00 29.80 24 LEU B N 1
ATOM 1630 C CA . LEU B 1 25 ? 27.919 -21.683 -258.446 1.00 31.61 24 LEU B CA 1
ATOM 1631 C C . LEU B 1 25 ? 27.902 -22.621 -259.653 1.00 33.14 24 LEU B C 1
ATOM 1632 O O . LEU B 1 25 ? 28.355 -22.252 -260.737 1.00 34.68 24 LEU B O 1
ATOM 1637 N N . PRO B 1 26 ? 27.381 -23.851 -259.481 1.00 36.76 25 PRO B N 1
ATOM 1638 C CA . PRO B 1 26 ? 26.817 -24.407 -258.245 1.00 36.53 25 PRO B CA 1
ATOM 1639 C C . PRO B 1 26 ? 27.849 -24.426 -257.122 1.00 36.96 25 PRO B C 1
ATOM 1640 O O . PRO B 1 26 ? 29.032 -24.651 -257.366 1.00 35.45 25 PRO B O 1
ATOM 1644 N N . ALA B 1 27 ? 27.394 -24.191 -255.895 1.00 33.41 26 ALA B N 1
ATOM 1645 C CA . ALA B 1 27 ? 28.285 -24.163 -254.743 1.00 33.82 26 ALA B CA 1
ATOM 1646 C C . ALA B 1 27 ? 29.053 -25.459 -254.516 1.00 34.63 26 ALA B C 1
ATOM 1647 O O . ALA B 1 27 ? 28.497 -26.556 -254.599 1.00 34.39 26 ALA B O 1
ATOM 1649 N N . SER B 1 28 ? 30.340 -25.315 -254.224 1.00 38.73 27 SER B N 1
ATOM 1650 C CA . SER B 1 28 ? 31.202 -26.456 -253.954 1.00 40.47 27 SER B CA 1
ATOM 1651 C C . SER B 1 28 ? 30.823 -26.997 -252.585 1.00 40.53 27 SER B C 1
ATOM 1652 O O . SER B 1 28 ? 30.126 -26.329 -251.823 1.00 39.44 27 SER B O 1
ATOM 1655 N N . GLU B 1 29 ? 31.283 -28.200 -252.267 1.00 39.10 28 GLU B N 1
ATOM 1656 C CA . GLU B 1 29 ? 30.980 -28.780 -250.967 1.00 40.46 28 GLU B CA 1
ATOM 1657 C C . GLU B 1 29 ? 31.594 -27.951 -249.849 1.00 39.17 28 GLU B C 1
ATOM 1658 O O . GLU B 1 29 ? 31.031 -27.854 -248.759 1.00 39.19 28 GLU B O 1
ATOM 1664 N N . GLU B 1 30 ? 32.745 -27.349 -250.126 1.00 35.14 29 GLU B N 1
ATOM 1665 C CA . GLU B 1 30 ? 33.429 -26.527 -249.137 1.00 34.94 29 GLU B CA 1
ATOM 1666 C C . GLU B 1 30 ? 32.630 -25.268 -248.803 1.00 32.62 29 GLU B C 1
ATOM 1667 O O . GLU B 1 30 ? 32.452 -24.930 -247.634 1.00 31.28 29 GLU B O 1
ATOM 1673 N N . ASP B 1 31 ? 32.157 -24.572 -249.830 1.00 34.27 30 ASP B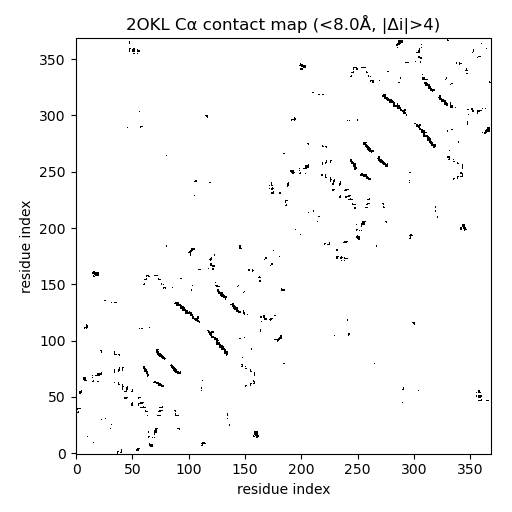 N 1
ATOM 1674 C CA . ASP B 1 31 ? 31.385 -23.354 -249.617 1.00 33.58 30 ASP B CA 1
ATOM 1675 C C . ASP B 1 31 ? 30.018 -23.652 -249.004 1.00 32.25 30 ASP B C 1
ATOM 1676 O O . ASP B 1 31 ? 29.515 -22.872 -248.197 1.00 31.32 30 ASP B O 1
ATOM 1681 N N . THR B 1 32 ? 29.416 -24.777 -249.383 1.00 31.10 31 THR B N 1
ATOM 1682 C CA . THR B 1 32 ? 28.121 -25.155 -248.825 1.00 31.52 31 THR B CA 1
ATOM 1683 C C . THR B 1 32 ? 28.301 -25.436 -247.332 1.00 31.75 31 THR B C 1
ATOM 1684 O O . THR B 1 32 ? 27.493 -25.016 -246.506 1.00 32.18 31 THR B O 1
ATOM 1688 N N . THR B 1 33 ? 29.370 -26.146 -246.987 1.00 33.85 32 THR B N 1
ATOM 1689 C CA . THR B 1 33 ? 29.644 -26.468 -245.592 1.00 34.07 32 THR B CA 1
ATOM 1690 C C . THR B 1 33 ? 29.883 -25.217 -244.754 1.00 33.20 32 THR B C 1
ATOM 1691 O O . THR B 1 33 ? 29.402 -25.113 -243.627 1.00 34.24 32 THR B O 1
ATOM 1695 N N . THR B 1 34 ? 30.629 -24.269 -245.306 1.00 29.57 33 THR B N 1
ATOM 1696 C CA . THR B 1 34 ? 30.922 -23.032 -244.598 1.00 28.86 33 THR B CA 1
ATOM 1697 C C . THR B 1 34 ? 29.625 -22.288 -244.286 1.00 28.17 33 THR B C 1
ATOM 1698 O O . THR B 1 34 ? 29.417 -21.825 -243.165 1.00 27.03 33 THR B O 1
ATOM 1702 N N . LEU B 1 35 ? 28.750 -22.191 -245.279 1.00 28.59 34 LEU B N 1
ATOM 1703 C CA . LEU B 1 35 ? 27.479 -21.495 -245.096 1.00 26.68 34 LEU B CA 1
ATOM 1704 C C . LEU B 1 35 ? 26.587 -22.249 -244.115 1.00 27.44 34 LEU B C 1
ATOM 1705 O O . LEU B 1 35 ? 25.866 -21.637 -243.327 1.00 26.64 34 LEU B O 1
ATOM 1710 N N . LYS B 1 36 ? 26.634 -23.580 -244.162 1.00 26.68 35 LYS B N 1
ATOM 1711 C CA . LYS B 1 36 ? 25.830 -24.391 -243.248 1.00 28.27 35 LYS B CA 1
ATOM 1712 C C . LYS B 1 36 ? 26.251 -24.137 -241.802 1.00 27.45 35 LYS B C 1
ATOM 1713 O O . LYS B 1 36 ? 25.411 -23.980 -240.907 1.00 24.89 35 LYS B O 1
ATOM 1719 N N . GLU B 1 37 ? 27.558 -24.098 -241.570 1.00 25.31 36 GLU B N 1
ATOM 1720 C CA . GLU B 1 37 ? 28.063 -23.866 -240.225 1.00 25.90 36 GLU B CA 1
ATOM 1721 C C . GLU B 1 37 ? 27.714 -22.455 -239.756 1.00 24.50 36 GLU B C 1
ATOM 1722 O O . GLU B 1 37 ? 27.490 -22.225 -238.568 1.00 22.87 36 GLU B O 1
ATOM 1728 N N . MET B 1 38 ? 27.662 -21.517 -240.696 1.00 25.26 37 MET B N 1
ATOM 1729 C CA . MET B 1 38 ? 27.329 -20.133 -240.371 1.00 24.02 37 MET B CA 1
ATOM 1730 C C . MET B 1 38 ? 25.908 -19.983 -239.826 1.00 23.30 37 MET B C 1
ATOM 1731 O O . MET B 1 38 ? 25.707 -19.376 -238.773 1.00 23.72 37 MET B O 1
ATOM 1736 N N . ILE B 1 39 ? 24.923 -20.527 -240.536 1.00 21.79 38 ILE B N 1
ATOM 1737 C CA . ILE B 1 39 ? 23.535 -20.416 -240.085 1.00 21.64 38 ILE B CA 1
ATOM 1738 C C . ILE B 1 39 ? 23.311 -21.238 -238.811 1.00 24.60 38 ILE B C 1
ATOM 1739 O O . ILE B 1 39 ? 22.534 -20.847 -237.937 1.00 22.31 38 ILE B O 1
ATOM 1744 N N . GLU B 1 40 ? 24.006 -22.368 -238.694 1.00 23.73 39 GLU B N 1
ATOM 1745 C CA . GLU B 1 40 ? 23.894 -23.203 -237.495 1.00 26.78 39 GLU B CA 1
ATOM 1746 C C . GLU B 1 40 ? 24.360 -22.379 -236.290 1.00 23.72 39 GLU B C 1
ATOM 1747 O O . GLU B 1 40 ? 23.759 -22.422 -235.215 1.00 23.85 39 GLU B O 1
ATOM 1753 N N . PHE B 1 41 ? 25.436 -21.626 -236.494 1.00 23.75 40 PHE B N 1
ATOM 1754 C CA . PHE B 1 41 ? 26.018 -20.775 -235.460 1.00 23.83 40 PHE B CA 1
ATOM 1755 C C . PHE B 1 41 ? 25.035 -19.705 -234.974 1.00 22.16 40 PHE B C 1
ATOM 1756 O O . PHE B 1 41 ? 24.817 -19.549 -233.775 1.00 22.02 40 PHE B O 1
ATOM 1764 N N . VAL B 1 42 ? 24.447 -18.967 -235.907 1.00 21.93 41 VAL B N 1
ATOM 1765 C CA . VAL B 1 42 ? 23.510 -17.906 -235.539 1.00 20.34 41 VAL B CA 1
ATOM 1766 C C . VAL B 1 42 ? 22.311 -18.477 -234.777 1.00 20.41 41 VAL B C 1
ATOM 1767 O O . VAL B 1 42 ? 21.900 -17.939 -233.749 1.00 19.72 41 VAL B O 1
ATOM 1771 N N . ILE B 1 43 ? 21.765 -19.581 -235.274 1.00 22.37 42 ILE B N 1
ATOM 1772 C CA . ILE B 1 43 ? 20.618 -20.213 -234.636 1.00 22.75 42 ILE B CA 1
ATOM 1773 C C . ILE B 1 43 ? 20.994 -20.727 -233.243 1.00 22.83 42 ILE B C 1
ATOM 1774 O O . ILE B 1 43 ? 20.265 -20.509 -232.276 1.00 21.42 42 ILE B O 1
ATOM 1779 N N . ASN B 1 44 ? 22.136 -21.403 -233.141 1.00 21.69 43 ASN B N 1
ATOM 1780 C CA . ASN B 1 44 ? 22.587 -21.926 -231.856 1.00 23.06 43 ASN B CA 1
ATOM 1781 C C . ASN B 1 44 ? 22.848 -2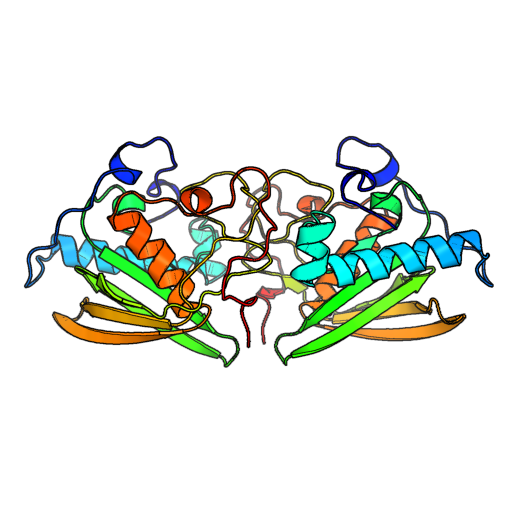0.811 -230.852 1.00 22.44 43 ASN B C 1
ATOM 1782 O O . ASN B 1 44 ? 22.645 -20.999 -229.659 1.00 22.01 43 ASN B O 1
ATOM 1787 N N . SER B 1 45 ? 23.295 -19.649 -231.326 1.00 20.40 44 SER B N 1
ATOM 1788 C CA . SER B 1 45 ? 23.574 -18.540 -230.415 1.00 19.99 44 SER B CA 1
ATOM 1789 C C . SER B 1 45 ? 22.296 -18.015 -229.763 1.00 20.58 44 SER B C 1
ATOM 1790 O O . SER B 1 45 ? 22.349 -17.361 -228.725 1.00 20.33 44 SER B O 1
ATOM 1793 N N . GLN B 1 46 ? 21.150 -18.313 -230.366 1.00 21.07 45 GLN B N 1
ATOM 1794 C CA . GLN B 1 46 ? 19.872 -17.864 -229.828 1.00 23.10 45 GLN B CA 1
ATOM 1795 C C . GLN B 1 46 ? 19.165 -18.941 -229.019 1.00 24.86 45 GLN B C 1
ATOM 1796 O O . GLN B 1 46 ? 18.070 -18.720 -228.505 1.00 24.47 45 GLN B O 1
ATOM 1802 N N . ASP B 1 47 ? 19.790 -20.108 -228.925 1.00 24.10 46 ASP B N 1
ATOM 1803 C CA . ASP B 1 47 ? 19.238 -21.228 -228.172 1.00 27.76 46 ASP B CA 1
ATOM 1804 C C . ASP B 1 47 ? 19.959 -21.314 -226.831 1.00 27.79 46 ASP B C 1
ATOM 1805 O O . ASP B 1 47 ? 21.143 -21.655 -226.770 1.00 28.97 46 ASP B O 1
ATOM 1810 N N . PRO B 1 48 ? 19.253 -21.006 -225.734 1.00 28.63 47 PRO B N 1
ATOM 1811 C CA . PRO B 1 48 ? 19.830 -21.046 -224.388 1.00 28.79 47 PRO B CA 1
ATOM 1812 C C . PRO B 1 48 ? 20.745 -22.248 -224.134 1.00 28.67 47 PRO B C 1
ATOM 1813 O O . PRO B 1 48 ? 21.863 -22.094 -223.650 1.00 27.81 47 PRO B O 1
ATOM 1817 N N . GLU B 1 49 ? 20.266 -23.438 -224.476 1.00 29.72 48 GLU B N 1
ATOM 1818 C CA . GLU B 1 49 ? 21.035 -24.662 -224.269 1.00 31.64 48 GLU B CA 1
ATOM 1819 C C . GLU B 1 49 ? 22.366 -24.683 -225.023 1.00 30.51 48 GLU B C 1
ATOM 1820 O O . GLU B 1 49 ? 23.418 -24.937 -224.434 1.00 28.08 48 GLU B O 1
ATOM 1826 N N . MET B 1 50 ? 22.318 -24.407 -226.322 1.00 29.89 49 MET B N 1
ATOM 1827 C CA . MET B 1 50 ? 23.521 -24.407 -227.150 1.00 28.92 49 MET B CA 1
ATOM 1828 C C . MET B 1 50 ? 24.443 -23.224 -226.866 1.00 28.74 49 MET B C 1
ATOM 1829 O O . MET B 1 50 ? 25.669 -23.364 -226.870 1.00 27.15 49 MET B O 1
ATOM 1834 N N . ALA B 1 51 ? 23.861 -22.054 -226.627 1.00 26.92 50 ALA B N 1
ATOM 1835 C CA . ALA B 1 51 ? 24.673 -20.878 -226.341 1.00 26.61 50 ALA B CA 1
ATOM 1836 C C . ALA B 1 51 ? 25.493 -21.136 -225.081 1.00 27.22 50 ALA B C 1
ATOM 1837 O O . ALA B 1 51 ? 26.664 -20.771 -225.008 1.00 23.92 50 ALA B O 1
ATOM 1839 N N . GLU B 1 52 ? 24.876 -21.776 -224.093 1.00 28.92 51 GLU B N 1
ATOM 1840 C CA . GLU B 1 52 ? 25.575 -22.080 -222.849 1.00 32.12 51 GLU B CA 1
ATOM 1841 C C . GLU B 1 52 ? 26.669 -23.117 -223.097 1.00 33.06 51 GLU B C 1
ATOM 1842 O O . GLU B 1 52 ? 27.829 -22.917 -222.727 1.00 34.20 51 GLU B O 1
ATOM 1848 N N . LYS B 1 53 ? 26.294 -24.216 -223.743 1.00 34.79 52 LYS B N 1
ATOM 1849 C CA . LYS B 1 53 ? 27.231 -25.302 -224.025 1.00 34.72 52 LYS B CA 1
ATOM 1850 C C . LYS B 1 53 ? 28.483 -24.869 -224.779 1.00 34.72 52 LYS B C 1
ATOM 1851 O O . LYS B 1 53 ? 29.597 -25.237 -224.404 1.00 35.16 52 LYS B O 1
ATOM 1857 N N . TYR B 1 54 ? 28.306 -24.095 -225.844 1.00 31.75 53 TYR B N 1
ATOM 1858 C CA . TYR B 1 54 ? 29.446 -23.646 -226.633 1.00 30.94 53 TYR B CA 1
ATOM 1859 C C . TYR B 1 54 ? 29.829 -22.195 -226.371 1.00 30.48 53 TYR B C 1
ATOM 1860 O O . TYR B 1 54 ? 30.630 -21.618 -227.104 1.00 30.29 53 TYR B O 1
ATOM 1869 N N . SER B 1 55 ? 29.255 -21.617 -225.318 1.00 35.53 54 SER B N 1
ATOM 1870 C CA . SER B 1 55 ? 29.542 -20.240 -224.929 1.00 36.11 54 SER B CA 1
ATOM 1871 C C . SER B 1 55 ? 29.459 -19.275 -226.103 1.00 34.85 54 SER B C 1
ATOM 1872 O O . SER B 1 55 ? 30.416 -18.556 -226.397 1.00 34.43 54 SER B O 1
ATOM 1875 N N . LEU B 1 56 ? 28.305 -19.256 -226.761 1.00 30.50 55 LEU B N 1
ATOM 1876 C CA . LEU B 1 56 ? 28.093 -18.389 -227.914 1.00 29.38 55 LEU B CA 1
ATOM 1877 C C . LEU B 1 56 ? 27.410 -17.087 -227.537 1.00 27.75 55 LEU B C 1
ATOM 1878 O O . LEU B 1 56 ? 26.441 -17.083 -226.773 1.00 27.46 55 LEU B O 1
ATOM 1883 N N . ARG B 1 57 ? 27.918 -15.982 -228.071 1.00 25.06 56 ARG B N 1
ATOM 1884 C CA . ARG B 1 57 ? 27.306 -14.685 -227.818 1.00 25.22 56 ARG B CA 1
ATOM 1885 C C . ARG B 1 57 ? 26.131 -14.595 -228.787 1.00 22.53 56 ARG B C 1
ATOM 1886 O O . ARG B 1 57 ? 26.305 -14.747 -229.995 1.00 21.12 56 ARG B O 1
ATOM 1894 N N . PRO B 1 58 ? 24.917 -14.361 -228.267 1.00 23.03 57 PRO B N 1
ATOM 1895 C CA . PRO B 1 58 ? 23.706 -14.253 -229.085 1.00 22.39 57 PRO B CA 1
ATOM 1896 C C . PRO B 1 58 ? 23.810 -13.165 -230.148 1.00 22.93 57 PRO B C 1
ATOM 1897 O O . PRO B 1 58 ? 24.248 -12.049 -229.861 1.00 22.83 57 PRO B O 1
ATOM 1901 N N . GLY B 1 59 ? 23.415 -13.509 -231.371 1.00 21.59 58 GLY B N 1
ATOM 1902 C CA . GLY B 1 59 ? 23.443 -12.571 -232.478 1.00 20.88 58 GLY B CA 1
ATOM 1903 C C . GLY B 1 59 ? 22.349 -12.934 -233.469 1.00 19.10 58 GLY B C 1
ATOM 1904 O O . GLY B 1 59 ? 21.758 -14.009 -233.361 1.00 19.30 58 GLY B O 1
ATOM 1905 N N . ILE B 1 60 ? 22.078 -12.058 -234.434 1.00 18.11 59 ILE B N 1
ATOM 1906 C CA . ILE B 1 60 ? 21.026 -12.333 -235.404 1.00 17.00 59 ILE B CA 1
ATOM 1907 C C . ILE B 1 60 ? 21.485 -12.408 -236.857 1.00 18.56 59 ILE B C 1
ATOM 1908 O O . ILE B 1 60 ? 20.662 -12.430 -237.773 1.00 18.56 59 ILE B O 1
ATOM 1913 N N . GLY B 1 61 ? 22.799 -12.456 -237.066 1.00 19.23 60 GLY B N 1
ATOM 1914 C CA . GLY B 1 61 ? 23.324 -12.551 -238.417 1.00 18.47 60 GLY B CA 1
ATOM 1915 C C . GLY B 1 61 ? 24.828 -12.769 -238.398 1.00 19.86 60 GLY B C 1
ATOM 1916 O O . GLY B 1 61 ? 25.480 -12.550 -237.377 1.00 21.18 60 GLY B O 1
ATOM 1917 N N . LEU B 1 62 ? 25.378 -13.199 -239.527 1.00 19.07 61 LEU B N 1
ATOM 1918 C CA . LEU B 1 62 ? 26.810 -13.439 -239.634 1.00 19.73 61 LEU B CA 1
ATOM 1919 C C . LEU B 1 62 ? 27.209 -13.417 -241.103 1.00 20.69 61 LEU B C 1
ATOM 1920 O O . LEU B 1 62 ? 26.441 -13.848 -241.968 1.00 19.36 61 LEU B O 1
ATOM 1925 N N . ALA B 1 63 ? 28.413 -12.921 -241.379 1.00 19.48 62 ALA B N 1
ATOM 1926 C CA . ALA B 1 63 ? 28.927 -12.865 -242.745 1.00 21.13 62 ALA B CA 1
ATOM 1927 C C . ALA B 1 63 ? 30.246 -13.650 -242.794 1.00 21.92 62 ALA B C 1
ATOM 1928 O O . ALA B 1 63 ? 31.020 -13.622 -241.838 1.00 23.16 62 ALA B O 1
ATOM 1930 N N . ALA B 1 64 ? 30.488 -14.343 -243.902 1.00 25.54 63 ALA B N 1
ATOM 1931 C CA . ALA B 1 64 ? 31.695 -15.156 -244.067 1.00 24.40 63 ALA B CA 1
ATOM 1932 C C . ALA B 1 64 ? 33.001 -14.484 -243.632 1.00 26.47 63 ALA B C 1
ATOM 1933 O O . ALA B 1 64 ? 33.841 -15.115 -242.989 1.00 27.46 63 ALA B O 1
ATOM 1935 N N . PRO B 1 65 ? 33.196 -13.202 -243.979 1.00 25.56 64 PRO B N 1
ATOM 1936 C CA . PRO B 1 65 ? 34.430 -12.512 -243.584 1.00 26.05 64 PRO B CA 1
ATOM 1937 C C . PRO B 1 65 ? 34.691 -12.545 -242.074 1.00 27.15 64 PRO B C 1
ATOM 1938 O O . PRO B 1 65 ? 35.837 -12.612 -241.635 1.00 27.53 64 PRO B O 1
ATOM 1942 N N . GLN B 1 66 ? 33.625 -12.494 -241.280 1.00 24.60 65 GLN B N 1
ATOM 1943 C CA . GLN B 1 66 ? 33.766 -12.520 -239.830 1.00 24.71 65 GLN B CA 1
ATOM 1944 C C . GLN B 1 66 ? 34.344 -13.822 -239.292 1.00 25.11 65 GLN B C 1
ATOM 1945 O O . GLN B 1 66 ? 34.766 -13.874 -238.139 1.00 26.06 65 GLN B O 1
ATOM 1951 N N . ILE B 1 67 ? 34.344 -14.869 -240.112 1.00 23.82 66 ILE B N 1
ATOM 1952 C CA . ILE B 1 67 ? 34.893 -16.159 -239.697 1.00 26.70 66 ILE B CA 1
ATOM 1953 C C . ILE B 1 67 ? 36.125 -16.535 -240.515 1.00 26.40 66 ILE B C 1
ATOM 1954 O O . ILE B 1 67 ? 36.459 -17.713 -240.647 1.00 26.69 66 ILE B O 1
ATOM 1959 N N . GLY B 1 68 ? 36.783 -15.527 -241.076 1.00 34.84 67 GLY B N 1
ATOM 1960 C CA . GLY B 1 68 ? 37.994 -15.764 -241.846 1.00 35.70 67 GLY B CA 1
ATOM 1961 C C . GLY B 1 68 ? 37.846 -16.165 -243.301 1.00 36.19 67 GLY B C 1
ATOM 1962 O O . GLY B 1 68 ? 38.843 -16.466 -243.959 1.00 35.91 67 GLY B O 1
ATOM 1963 N N . VAL B 1 69 ? 36.623 -16.171 -243.821 1.00 29.31 68 VAL B N 1
ATOM 1964 C CA . VAL B 1 69 ? 36.413 -16.549 -245.216 1.00 27.82 68 VAL B CA 1
ATOM 1965 C C . VAL B 1 69 ? 35.961 -15.351 -246.038 1.00 28.22 68 VAL B C 1
ATOM 1966 O O . VAL B 1 69 ? 34.840 -14.862 -245.886 1.00 27.00 68 VAL B O 1
ATOM 1970 N N . SER B 1 70 ? 36.841 -14.881 -246.915 1.00 28.02 69 SER B N 1
ATOM 1971 C CA . SER B 1 70 ? 36.537 -13.722 -247.743 1.00 28.46 69 SER B CA 1
ATOM 1972 C C . SER B 1 70 ? 35.722 -14.085 -248.981 1.00 28.62 69 SER B C 1
ATOM 1973 O O . SER B 1 70 ? 36.193 -13.953 -250.111 1.00 28.44 69 SER B O 1
ATOM 1976 N N . LYS B 1 71 ? 34.494 -14.547 -248.753 1.00 22.73 70 LYS B N 1
ATOM 1977 C CA . LYS B 1 71 ? 33.576 -14.919 -249.825 1.00 22.12 70 LYS B CA 1
ATOM 1978 C C . LYS B 1 71 ? 32.184 -14.369 -249.506 1.00 22.11 70 LYS B C 1
ATOM 1979 O O . LYS B 1 71 ? 31.835 -14.206 -248.335 1.00 20.43 70 LYS B O 1
ATOM 1985 N N . LYS B 1 72 ? 31.396 -14.093 -250.542 1.00 23.04 71 LYS B N 1
ATOM 1986 C CA . LYS B 1 72 ? 30.051 -13.538 -250.360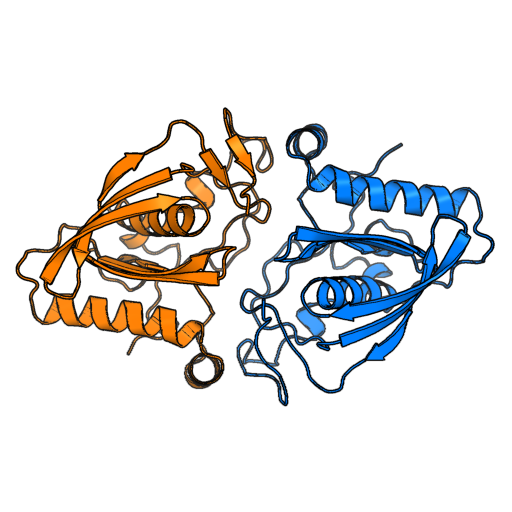 1.00 23.40 71 LYS B CA 1
ATOM 1987 C C . LYS B 1 72 ? 29.021 -14.536 -249.834 1.00 22.12 71 LYS B C 1
ATOM 1988 O O . LYS B 1 72 ? 28.289 -15.158 -250.606 1.00 23.17 71 LYS B O 1
ATOM 1994 N N . MET B 1 73 ? 28.981 -14.677 -248.513 1.00 21.75 72 MET B N 1
ATOM 1995 C CA . MET B 1 73 ? 28.036 -15.565 -247.841 1.00 22.18 72 MET B CA 1
ATOM 1996 C C . MET B 1 73 ? 27.524 -14.876 -246.582 1.00 22.37 72 MET B C 1
ATOM 1997 O O . MET B 1 73 ? 28.291 -14.212 -245.880 1.00 19.81 72 MET B O 1
ATOM 2002 N N . ILE B 1 74 ? 26.230 -15.018 -246.305 1.00 21.10 73 ILE B N 1
ATOM 2003 C CA . ILE B 1 74 ? 25.662 -14.436 -245.094 1.00 20.79 73 ILE B CA 1
ATOM 2004 C C . ILE B 1 74 ? 24.591 -15.351 -244.515 1.00 19.82 73 ILE B C 1
ATOM 2005 O O . ILE B 1 74 ? 23.952 -16.124 -245.227 1.00 19.15 73 ILE B O 1
ATOM 2010 N N . ALA B 1 75 ? 24.416 -15.262 -243.204 1.00 19.65 74 ALA B N 1
ATOM 2011 C CA . ALA B 1 75 ? 23.407 -16.041 -242.515 1.00 20.91 74 ALA B CA 1
ATOM 2012 C C . ALA B 1 75 ? 22.595 -15.030 -241.736 1.00 21.93 74 ALA B C 1
ATOM 2013 O O . ALA B 1 75 ? 23.155 -14.162 -241.064 1.00 19.84 74 ALA B O 1
ATOM 2015 N N . VAL B 1 76 ? 21.275 -15.128 -241.834 1.00 17.24 75 VAL B N 1
ATOM 2016 C CA . VAL B 1 76 ? 20.419 -14.207 -241.108 1.00 19.58 75 VAL B CA 1
ATOM 2017 C C . VAL B 1 76 ? 19.354 -15.025 -240.403 1.00 18.48 75 VAL B C 1
ATOM 2018 O O . VAL B 1 76 ? 18.791 -15.950 -240.981 1.00 19.75 75 VAL B O 1
ATOM 2022 N N . HIS B 1 77 ? 19.099 -14.692 -239.147 1.00 17.60 76 HIS B N 1
ATOM 2023 C CA . HIS B 1 77 ? 18.091 -15.388 -238.357 1.00 17.34 76 HIS B CA 1
ATOM 2024 C C . HIS B 1 77 ? 17.543 -14.351 -237.392 1.00 18.84 76 HIS B C 1
ATOM 2025 O O . HIS B 1 77 ? 18.021 -14.214 -236.264 1.00 20.64 76 HIS B O 1
ATOM 2032 N N . VAL B 1 78 ? 16.542 -13.608 -237.851 1.00 19.00 77 VAL B N 1
ATOM 2033 C CA . VAL B 1 78 ? 15.948 -12.559 -237.039 1.00 20.68 77 VAL B CA 1
ATOM 2034 C C . VAL B 1 78 ? 14.425 -12.650 -237.001 1.00 21.12 77 VAL B C 1
ATOM 2035 O O . VAL B 1 78 ? 13.784 -13.074 -237.964 1.00 19.36 77 VAL B O 1
ATOM 2039 N N . THR B 1 79 ? 13.858 -12.249 -235.872 1.00 24.53 78 THR B N 1
ATOM 2040 C CA . THR B 1 79 ? 12.412 -12.269 -235.691 1.00 27.97 78 THR B CA 1
ATOM 2041 C C . THR B 1 79 ? 11.964 -10.810 -235.636 1.00 28.17 78 THR B C 1
ATOM 2042 O O . THR B 1 79 ? 12.493 -10.031 -234.838 1.00 29.19 78 THR B O 1
ATOM 2046 N N . ASP B 1 80 ? 11.015 -10.433 -236.493 1.00 24.56 79 ASP B N 1
ATOM 2047 C CA . ASP B 1 80 ? 10.540 -9.052 -236.523 1.00 26.21 79 ASP B CA 1
ATOM 2048 C C . ASP B 1 80 ? 9.541 -8.741 -235.405 1.00 26.11 79 ASP B C 1
ATOM 2049 O O . ASP B 1 80 ? 9.224 -9.605 -234.588 1.00 23.79 79 ASP B O 1
ATOM 2054 N N . ALA B 1 81 ? 9.063 -7.499 -235.370 1.00 30.17 80 ALA B N 1
ATOM 2055 C CA . ALA B 1 81 ? 8.122 -7.047 -234.344 1.00 32.12 80 ALA B CA 1
ATOM 2056 C C . ALA B 1 81 ? 6.820 -7.842 -234.286 1.00 33.40 80 ALA B C 1
ATOM 2057 O O . ALA B 1 81 ? 6.165 -7.886 -233.241 1.00 33.95 80 ALA B O 1
ATOM 2059 N N . ASP B 1 82 ? 6.442 -8.456 -235.403 1.00 28.94 81 ASP B N 1
ATOM 2060 C CA . ASP B 1 82 ? 5.208 -9.238 -235.462 1.00 30.62 81 ASP B CA 1
ATOM 2061 C C . ASP B 1 82 ? 5.435 -10.688 -235.044 1.00 30.06 81 ASP B C 1
ATOM 2062 O O . ASP B 1 82 ? 4.498 -11.486 -235.015 1.00 30.55 81 ASP B O 1
ATOM 2067 N N . GLY B 1 83 ? 6.679 -11.030 -234.725 1.00 30.22 82 GLY B N 1
ATOM 2068 C CA . GLY B 1 83 ? 6.980 -12.389 -234.309 1.00 29.49 82 GLY B CA 1
ATOM 2069 C C . GLY B 1 83 ? 7.272 -13.325 -235.465 1.00 28.08 82 GLY B C 1
ATOM 2070 O O . GLY B 1 83 ? 7.373 -14.535 -235.278 1.00 29.39 82 GLY B O 1
ATOM 2071 N N . THR B 1 84 ? 7.409 -12.763 -236.660 1.00 26.47 83 THR B N 1
ATOM 2072 C CA . THR B 1 84 ? 7.697 -13.546 -237.858 1.00 24.95 83 THR B CA 1
ATOM 2073 C C . THR B 1 84 ? 9.196 -13.803 -237.952 1.00 24.48 83 THR B C 1
ATOM 2074 O O . THR B 1 84 ? 9.999 -12.894 -237.752 1.00 23.47 83 THR B O 1
ATOM 2078 N N . LEU B 1 85 ? 9.569 -15.041 -238.260 1.00 21.77 84 LEU B N 1
ATOM 2079 C CA . LEU B 1 85 ? 10.978 -15.399 -238.374 1.00 20.84 84 LEU B CA 1
ATOM 2080 C C . LEU B 1 85 ? 11.510 -15.259 -239.806 1.00 20.88 84 LEU B C 1
ATOM 2081 O O . LEU B 1 85 ? 10.853 -15.665 -240.768 1.00 19.85 84 LEU B O 1
ATOM 2086 N N . TYR B 1 86 ? 12.692 -14.659 -239.938 1.00 19.62 85 TYR B N 1
ATOM 2087 C CA . TYR B 1 86 ? 13.357 -14.507 -241.234 1.00 19.08 85 TYR B CA 1
ATOM 2088 C C . TYR B 1 86 ? 14.675 -15.235 -241.071 1.00 21.23 85 TYR B C 1
ATOM 2089 O O . TYR B 1 86 ? 15.595 -14.712 -240.442 1.00 20.00 85 TYR B O 1
ATOM 2098 N N . SER B 1 87 ? 14.755 -16.448 -241.611 1.00 20.95 86 SER B N 1
ATOM 2099 C CA . SER B 1 87 ? 15.960 -17.267 -241.505 1.00 20.63 86 SER B CA 1
ATOM 2100 C C . SER B 1 87 ? 16.475 -17.566 -242.917 1.00 22.17 86 SER B C 1
ATOM 2101 O O . SER B 1 87 ? 15.771 -18.172 -243.727 1.00 19.92 86 SER B O 1
ATOM 2104 N N . HIS B 1 88 ? 17.703 -17.139 -243.206 1.00 19.46 87 HIS B N 1
ATOM 2105 C CA . HIS B 1 88 ? 18.290 -17.331 -244.529 1.00 20.69 87 HIS B CA 1
ATOM 2106 C C . HIS B 1 88 ? 19.791 -17.605 -244.492 1.00 20.32 87 HIS B C 1
ATOM 2107 O O . HIS B 1 88 ? 20.511 -17.075 -243.652 1.00 20.84 87 HIS B O 1
ATOM 2114 N N . ALA B 1 89 ? 20.239 -18.444 -245.417 1.00 21.54 88 ALA B N 1
ATOM 2115 C CA . ALA B 1 89 ? 21.648 -18.806 -245.555 1.00 21.62 88 ALA B CA 1
ATOM 2116 C C . ALA B 1 89 ? 21.848 -18.565 -247.044 1.00 21.57 88 ALA B C 1
ATOM 2117 O O . ALA B 1 89 ? 21.372 -19.342 -247.869 1.00 22.38 88 ALA B O 1
ATOM 2119 N N . LEU B 1 90 ? 22.554 -17.487 -247.379 1.00 19.49 89 LEU B N 1
ATOM 2120 C CA . LEU B 1 90 ? 22.711 -17.082 -248.772 1.00 18.84 89 LEU B CA 1
ATOM 2121 C C . LEU B 1 90 ? 24.098 -16.913 -249.367 1.00 19.34 89 LEU B C 1
ATOM 2122 O O . LEU B 1 90 ? 25.028 -16.482 -248.691 1.00 18.48 89 LEU B O 1
ATOM 2127 N N . PHE B 1 91 ? 24.194 -17.226 -250.660 1.00 24.02 90 PHE B N 1
ATOM 2128 C CA . PHE B 1 91 ? 25.420 -17.071 -251.442 1.00 23.88 90 PHE B CA 1
ATOM 2129 C C . PHE B 1 91 ? 25.208 -15.830 -252.315 1.00 23.88 90 PHE B C 1
ATOM 2130 O O . PHE B 1 91 ? 24.128 -15.634 -252.862 1.00 23.97 90 PHE B O 1
ATOM 2138 N N . ASN B 1 92 ? 26.241 -15.005 -252.447 1.00 23.04 91 ASN B N 1
ATOM 2139 C CA . ASN B 1 92 ? 26.192 -13.812 -253.284 1.00 22.13 91 ASN B CA 1
ATOM 2140 C C . ASN B 1 92 ? 25.005 -12.878 -253.122 1.00 23.23 91 ASN B C 1
ATOM 2141 O O . ASN B 1 92 ? 24.408 -12.451 -254.108 1.00 23.34 91 ASN B O 1
ATOM 2146 N N . PRO B 1 93 ? 24.652 -12.531 -251.879 1.00 24.51 92 PRO B N 1
ATOM 2147 C CA . PRO B 1 93 ? 23.516 -11.626 -251.713 1.00 24.75 92 PRO B CA 1
ATOM 2148 C C . PRO B 1 93 ? 23.873 -10.237 -252.224 1.00 25.54 92 PRO B C 1
ATOM 2149 O O . PRO B 1 93 ? 25.018 -9.795 -252.098 1.00 25.53 92 PRO B O 1
ATOM 2153 N N . LYS B 1 94 ? 22.891 -9.553 -252.803 1.00 22.32 93 LYS B N 1
ATOM 2154 C CA . LYS B 1 94 ? 23.096 -8.210 -253.329 1.00 22.44 93 LYS B CA 1
ATOM 2155 C C . LYS B 1 94 ? 21.782 -7.442 -253.291 1.00 22.25 93 LYS B C 1
ATOM 2156 O O . LYS B 1 94 ? 20.721 -8.003 -253.571 1.00 21.26 93 LYS B O 1
ATOM 2162 N N . ILE B 1 95 ? 21.852 -6.167 -252.920 1.00 22.96 94 ILE B N 1
ATOM 2163 C CA . ILE B 1 95 ? 20.665 -5.318 -252.871 1.00 23.19 94 ILE B CA 1
ATOM 2164 C C . ILE B 1 95 ? 20.450 -4.804 -254.291 1.00 23.38 94 ILE B C 1
ATOM 2165 O O . ILE B 1 95 ? 21.346 -4.189 -254.875 1.00 22.85 94 ILE B O 1
ATOM 2170 N N . ILE B 1 96 ? 19.275 -5.071 -254.854 1.00 20.82 95 ILE B N 1
ATOM 2171 C CA . ILE B 1 96 ? 18.979 -4.641 -256.216 1.00 22.92 95 ILE B CA 1
ATOM 2172 C C . ILE B 1 96 ? 17.974 -3.498 -256.244 1.00 22.69 95 ILE B C 1
ATOM 2173 O O . ILE B 1 96 ? 17.785 -2.848 -257.275 1.00 23.70 95 ILE B O 1
ATOM 2178 N N . SER B 1 97 ? 17.328 -3.261 -255.109 1.00 20.96 96 SER B N 1
ATOM 2179 C CA . SER B 1 97 ? 16.352 -2.191 -254.999 1.00 20.88 96 SER B CA 1
ATOM 2180 C C . SER B 1 97 ? 16.194 -1.820 -253.532 1.00 20.98 96 SER B C 1
ATOM 2181 O O . SER B 1 97 ? 16.343 -2.669 -252.651 1.00 19.40 96 SER B O 1
ATOM 2184 N N . HIS B 1 98 ? 15.910 -0.549 -253.268 1.00 17.39 97 HIS B N 1
ATOM 2185 C CA . HIS B 1 98 ? 15.713 -0.097 -251.903 1.00 19.95 97 HIS B CA 1
ATOM 2186 C C . HIS B 1 98 ? 14.949 1.214 -251.854 1.00 19.74 97 HIS B C 1
ATOM 2187 O O . HIS B 1 98 ? 14.804 1.910 -252.861 1.00 20.44 97 HIS B O 1
ATOM 2194 N N . SER B 1 99 ? 14.443 1.528 -250.671 1.00 22.35 98 SER B N 1
ATOM 2195 C CA . SER B 1 99 ? 13.674 2.741 -250.450 1.00 21.78 98 SER B CA 1
ATOM 2196 C C . SER B 1 99 ? 14.561 3.971 -250.379 1.00 24.18 98 SER B C 1
ATOM 2197 O O . SER B 1 99 ? 15.779 3.870 -250.210 1.00 24.35 98 SER B O 1
ATOM 2200 N N . VAL B 1 100 ? 13.934 5.135 -250.509 1.00 24.79 99 VAL B N 1
ATOM 2201 C CA . VAL B 1 100 ? 14.649 6.395 -250.409 1.00 26.63 99 VAL B CA 1
ATOM 2202 C C . VAL B 1 100 ? 14.833 6.683 -248.923 1.00 26.30 99 VAL B C 1
ATOM 2203 O O . VAL B 1 100 ? 15.923 7.031 -248.472 1.00 26.67 99 VAL B O 1
ATOM 2207 N N . GLU B 1 101 ? 13.758 6.524 -248.158 1.00 25.32 100 GLU B N 1
ATOM 2208 C CA . GLU B 1 101 ? 13.830 6.790 -246.733 1.00 25.15 100 GLU B CA 1
ATOM 2209 C C . GLU B 1 101 ? 14.627 5.734 -245.982 1.00 23.51 100 GLU B C 1
ATOM 2210 O O . GLU B 1 101 ? 14.801 4.600 -246.446 1.00 22.29 100 GLU B O 1
ATOM 2216 N N . ARG B 1 102 ? 15.117 6.130 -244.817 1.00 23.56 101 ARG B N 1
ATOM 2217 C CA . ARG B 1 102 ? 15.908 5.253 -243.992 1.00 23.78 101 ARG B CA 1
ATOM 2218 C C . ARG B 1 102 ? 15.286 5.099 -242.618 1.00 21.22 101 ARG B C 1
ATOM 2219 O O . ARG B 1 102 ? 14.385 5.850 -242.232 1.00 21.84 101 ARG B O 1
ATOM 2227 N N . THR B 1 103 ? 15.779 4.112 -241.886 1.00 19.80 102 THR B N 1
ATOM 2228 C CA . THR B 1 103 ? 15.303 3.837 -240.544 1.00 20.21 102 THR B CA 1
ATOM 2229 C C . THR B 1 103 ? 16.513 3.410 -239.716 1.00 20.85 102 THR B C 1
ATOM 2230 O O . THR B 1 103 ? 17.614 3.222 -240.257 1.00 19.32 102 THR B O 1
ATOM 2234 N N . TYR B 1 104 ? 16.318 3.262 -238.412 1.00 22.02 103 TYR B N 1
ATOM 2235 C CA . TYR B 1 104 ? 17.414 2.872 -237.535 1.00 23.11 103 TYR B CA 1
ATOM 2236 C C . TYR B 1 104 ? 16.947 2.477 -236.145 1.00 21.39 103 TYR B C 1
ATOM 2237 O O . TYR B 1 104 ? 15.874 2.867 -235.694 1.00 25.25 103 TYR B O 1
ATOM 2246 N N . LEU B 1 105 ? 17.757 1.666 -235.482 1.00 17.35 104 LEU B N 1
ATOM 2247 C CA . LEU B 1 105 ? 17.464 1.280 -234.114 1.00 17.61 104 LEU B CA 1
ATOM 2248 C C . LEU B 1 105 ? 17.898 2.464 -233.263 1.00 18.07 104 LEU B C 1
ATOM 2249 O O . LEU B 1 105 ? 19.020 2.960 -233.406 1.00 18.09 104 LEU B O 1
ATOM 2254 N N . GLN B 1 106 ? 17.027 2.942 -232.381 1.00 19.11 105 GLN B N 1
ATOM 2255 C CA . GLN B 1 106 ? 17.404 4.070 -231.535 1.00 20.75 105 GLN B CA 1
ATOM 2256 C C . GLN B 1 106 ? 18.476 3.636 -230.532 1.00 22.34 105 GLN B C 1
ATOM 2257 O O . GLN B 1 106 ? 19.219 4.463 -230.007 1.00 22.18 105 GLN B O 1
ATOM 2263 N N . GLY B 1 107 ? 18.569 2.331 -230.293 1.00 22.45 106 GLY B N 1
ATOM 2264 C CA . GLY B 1 107 ? 19.573 1.817 -229.382 1.00 23.03 106 GLY B CA 1
ATOM 2265 C C . GLY B 1 107 ? 20.894 1.535 -230.082 1.00 22.51 106 GLY B C 1
ATOM 2266 O O . GLY B 1 107 ? 21.835 1.037 -229.466 1.00 25.74 106 GLY B O 1
ATOM 2267 N N . GLY B 1 108 ? 20.965 1.850 -231.371 1.00 21.70 107 GLY B N 1
ATOM 2268 C CA . GLY B 1 108 ? 22.185 1.616 -232.128 1.00 22.17 107 GLY B CA 1
ATOM 2269 C C . GLY B 1 108 ? 22.375 0.167 -232.536 1.00 22.22 107 GLY B C 1
ATOM 2270 O O . GLY B 1 108 ? 21.432 -0.632 -232.504 1.00 21.90 107 GLY B O 1
ATOM 2271 N N . GLU B 1 109 ? 23.602 -0.179 -232.918 1.00 21.19 108 GLU B N 1
ATOM 2272 C CA . GLU B 1 109 ? 23.922 -1.544 -233.335 1.00 20.54 108 GLU B CA 1
ATOM 2273 C C . GLU B 1 109 ? 25.220 -2.039 -232.712 1.00 21.34 108 GLU B C 1
ATOM 2274 O O . GLU B 1 109 ? 26.072 -1.246 -232.311 1.00 25.66 108 GLU B O 1
ATOM 2280 N N . GLY B 1 110 ? 25.352 -3.359 -232.653 1.00 20.72 109 GLY B N 1
ATOM 2281 C CA . GLY B 1 110 ? 26.544 -3.997 -232.130 1.00 22.58 109 GLY B CA 1
ATOM 2282 C C . GLY B 1 110 ? 27.008 -4.984 -233.187 1.00 21.55 109 GLY B C 1
ATOM 2283 O O . GLY B 1 110 ? 26.234 -5.363 -234.069 1.00 22.22 109 GLY B O 1
ATOM 2284 N N . CYS B 1 111 ? 28.262 -5.410 -233.111 1.00 23.48 110 CYS B N 1
ATOM 2285 C CA . CYS B 1 111 ? 28.795 -6.348 -234.092 1.00 22.62 110 CYS B CA 1
ATOM 2286 C C . CYS B 1 111 ? 29.646 -7.405 -233.400 1.00 24.65 110 CYS B C 1
ATOM 2287 O O . CYS B 1 111 ? 30.424 -7.093 -232.501 1.00 25.35 110 CYS B O 1
ATOM 2290 N N . LEU B 1 112 ? 29.484 -8.655 -233.815 1.00 26.61 111 LEU B N 1
ATOM 2291 C CA . LEU B 1 112 ? 30.242 -9.757 -233.234 1.00 29.26 111 LEU B CA 1
ATOM 2292 C C . LEU B 1 112 ? 31.747 -9.571 -233.430 1.00 30.40 111 LEU B C 1
ATOM 2293 O O . LEU B 1 112 ? 32.542 -10.193 -232.732 1.00 32.48 111 LEU B O 1
ATOM 2298 N N . SER B 1 113 ? 32.133 -8.711 -234.370 1.00 29.93 112 SER B N 1
ATOM 2299 C CA . SER B 1 113 ? 33.548 -8.455 -234.645 1.00 30.36 112 SER B CA 1
ATOM 2300 C C . SER B 1 113 ? 34.079 -7.228 -233.909 1.00 32.67 112 SER B C 1
ATOM 2301 O O . SER B 1 113 ? 35.275 -6.936 -233.954 1.00 32.74 112 SER B O 1
ATOM 2304 N N . VAL B 1 114 ? 33.189 -6.508 -233.238 1.00 36.03 113 VAL B N 1
ATOM 2305 C CA . VAL B 1 114 ? 33.581 -5.319 -232.494 1.00 37.81 113 VAL B CA 1
ATOM 2306 C C . VAL B 1 114 ? 33.301 -5.531 -231.009 1.00 39.59 113 VAL B C 1
ATOM 2307 O O . VAL B 1 114 ? 32.153 -5.477 -230.571 1.00 40.71 113 VAL B O 1
ATOM 2311 N N . ASP B 1 115 ? 34.352 -5.786 -230.234 1.00 48.09 114 ASP B N 1
ATOM 2312 C CA . ASP B 1 115 ? 34.184 -6.005 -228.803 1.00 50.17 114 ASP B CA 1
ATOM 2313 C C . ASP B 1 115 ? 34.329 -4.705 -228.023 1.00 50.82 114 ASP B C 1
ATOM 2314 O O . ASP B 1 115 ? 35.143 -4.603 -227.100 1.00 51.45 114 ASP B O 1
ATOM 2319 N N . ARG B 1 116 ? 33.534 -3.714 -228.408 1.00 36.49 115 ARG B N 1
ATOM 2320 C CA . ARG B 1 116 ? 33.539 -2.410 -227.759 1.00 37.48 115 ARG B CA 1
ATOM 2321 C C . ARG B 1 116 ? 32.293 -1.640 -228.189 1.00 38.06 115 ARG B C 1
ATOM 2322 O O . ARG B 1 116 ? 31.891 -1.687 -229.352 1.00 37.18 115 ARG B O 1
ATOM 2330 N N . GLU B 1 117 ? 31.684 -0.933 -227.245 1.00 42.65 116 GLU B N 1
ATOM 2331 C CA . GLU B 1 117 ? 30.484 -0.165 -227.532 1.00 44.39 116 GLU B CA 1
ATOM 2332 C C . GLU B 1 117 ? 30.777 1.125 -228.288 1.00 43.36 116 GLU B C 1
ATOM 2333 O O . GLU B 1 117 ? 31.697 1.867 -227.945 1.00 43.35 116 GLU B O 1
ATOM 2339 N N . VAL B 1 118 ? 29.992 1.373 -229.330 1.00 41.75 117 VAL B N 1
ATOM 2340 C CA . VAL B 1 118 ? 30.116 2.588 -230.127 1.00 40.67 117 VAL B CA 1
ATOM 2341 C C . VAL B 1 118 ? 28.699 3.088 -230.368 1.00 38.44 117 VAL B C 1
ATOM 2342 O O . VAL B 1 118 ? 27.984 2.605 -231.250 1.00 39.06 117 VAL B O 1
ATOM 2346 N N . PRO B 1 119 ? 28.268 4.061 -229.556 1.00 39.06 118 PRO B N 1
ATOM 2347 C CA . PRO B 1 119 ? 26.939 4.668 -229.620 1.00 36.03 118 PRO B CA 1
ATOM 2348 C C . PRO B 1 119 ? 26.662 5.471 -230.884 1.00 32.77 118 PRO B C 1
ATOM 2349 O O . PRO B 1 119 ? 27.587 5.926 -231.562 1.00 32.34 118 PRO B O 1
ATOM 2353 N N . GLY B 1 120 ? 25.377 5.636 -231.188 1.00 23.89 119 GLY B N 1
ATOM 2354 C CA . GLY B 1 120 ? 24.980 6.400 -232.353 1.00 20.62 119 GLY B CA 1
ATOM 2355 C C . GLY B 1 120 ? 24.038 5.662 -233.281 1.00 18.58 119 GLY B C 1
ATOM 2356 O O . GLY B 1 120 ? 24.020 4.432 -233.312 1.00 19.29 119 GLY B O 1
ATOM 2357 N N . TYR B 1 121 ? 23.249 6.410 -234.041 1.00 23.71 120 TYR B N 1
ATOM 2358 C CA . TYR B 1 121 ? 22.310 5.797 -234.981 1.00 23.57 120 TYR B CA 1
ATOM 2359 C C . TYR B 1 121 ? 23.062 5.280 -236.198 1.00 23.77 120 TYR B C 1
ATOM 2360 O O . TYR B 1 121 ? 23.997 5.926 -236.674 1.00 23.26 120 TYR B O 1
ATOM 2369 N N . VAL B 1 122 ? 22.630 4.129 -236.703 1.00 18.21 121 VAL B N 1
ATOM 2370 C CA . VAL B 1 122 ? 23.209 3.520 -237.895 1.00 18.94 121 VAL B CA 1
ATOM 2371 C C . VAL B 1 122 ? 22.092 3.521 -238.934 1.00 19.67 121 VAL B C 1
ATOM 2372 O O . VAL B 1 122 ? 21.282 2.590 -238.995 1.00 20.44 121 VAL B O 1
ATOM 2376 N N . PRO B 1 123 ? 22.027 4.577 -239.759 1.00 20.64 122 PRO B N 1
ATOM 2377 C CA . PRO B 1 123 ? 21.011 4.735 -240.808 1.00 22.51 122 PRO B CA 1
ATOM 2378 C C . PRO B 1 123 ? 21.001 3.589 -241.825 1.00 22.06 122 PRO B C 1
ATOM 2379 O O . PRO B 1 123 ? 22.029 3.270 -242.418 1.00 21.71 122 PRO B O 1
ATOM 2383 N N . ARG B 1 124 ? 19.832 2.981 -242.015 1.00 21.77 123 ARG B N 1
ATOM 2384 C CA . ARG B 1 124 ? 19.660 1.877 -242.958 1.00 22.68 123 ARG B CA 1
ATOM 2385 C C . ARG B 1 124 ? 18.456 2.179 -243.843 1.00 21.17 123 ARG B C 1
ATOM 2386 O O . ARG B 1 124 ? 17.574 2.931 -243.440 1.00 24.01 123 ARG B O 1
ATOM 2394 N N . TYR B 1 125 ? 18.405 1.603 -245.040 1.00 20.26 124 TYR B N 1
ATOM 2395 C CA . TYR B 1 125 ? 17.240 1.830 -245.895 1.00 18.54 124 TYR B CA 1
ATOM 2396 C C . TYR B 1 125 ? 16.088 1.082 -245.244 1.00 19.50 124 TYR B C 1
ATOM 2397 O O . TYR B 1 125 ? 16.254 -0.060 -244.826 1.00 20.12 124 TYR B O 1
ATOM 2406 N N . THR B 1 126 ? 14.926 1.725 -245.162 1.00 18.29 125 THR B N 1
ATOM 2407 C CA . THR B 1 126 ? 13.757 1.112 -244.530 1.00 19.82 125 THR B CA 1
ATOM 2408 C C . THR B 1 126 ? 13.275 -0.140 -245.255 1.00 20.36 125 THR B C 1
ATOM 2409 O O . THR B 1 126 ? 12.779 -1.075 -244.624 1.00 19.02 125 THR B O 1
ATOM 2413 N N . ARG B 1 127 ? 13.416 -0.148 -246.579 1.00 19.78 126 ARG B N 1
ATOM 2414 C CA . ARG B 1 127 ? 13.008 -1.276 -247.410 1.00 21.03 126 ARG B CA 1
ATOM 2415 C C . ARG B 1 127 ? 14.101 -1.653 -248.408 1.00 20.05 126 ARG B C 1
ATOM 2416 O O . ARG B 1 127 ? 14.750 -0.781 -248.978 1.00 20.71 126 ARG B O 1
ATOM 2424 N N . ILE B 1 128 ? 14.309 -2.954 -248.610 1.00 19.54 127 ILE B N 1
ATOM 2425 C CA . ILE B 1 128 ? 15.292 -3.417 -249.582 1.00 18.94 127 ILE B CA 1
ATOM 2426 C C . ILE B 1 128 ? 14.804 -4.692 -250.262 1.00 20.82 127 ILE B C 1
ATOM 2427 O O . ILE B 1 128 ? 13.935 -5.395 -249.743 1.00 20.27 127 ILE B O 1
ATOM 2432 N N . THR B 1 129 ? 15.351 -4.959 -251.440 1.00 16.59 128 THR B N 1
ATOM 2433 C CA . THR B 1 129 ? 15.058 -6.176 -252.179 1.00 19.58 128 THR B CA 1
ATOM 2434 C C . THR B 1 129 ? 16.421 -6.807 -252.402 1.00 20.50 128 THR B C 1
ATOM 2435 O O . THR B 1 129 ? 17.321 -6.188 -252.973 1.00 19.02 128 THR B O 1
ATOM 2439 N N . VAL B 1 130 ? 16.573 -8.036 -251.933 1.00 22.62 129 VAL B N 1
ATOM 2440 C CA . VAL B 1 130 ? 17.839 -8.735 -252.050 1.00 22.14 129 VAL B CA 1
ATOM 2441 C C . VAL B 1 130 ? 17.751 -9.913 -253.001 1.00 24.62 129 VAL B C 1
ATOM 2442 O O . VAL B 1 130 ? 16.803 -10.690 -252.951 1.00 23.55 129 VAL B O 1
ATOM 2446 N N . LYS B 1 131 ? 18.752 -10.025 -253.866 1.00 23.40 130 LYS B N 1
ATOM 2447 C CA . LYS B 1 131 ? 18.843 -11.107 -254.835 1.00 23.99 130 LYS B CA 1
ATOM 2448 C C . LYS B 1 131 ? 19.988 -11.989 -254.365 1.00 24.05 130 LYS B C 1
ATOM 2449 O O . LYS B 1 131 ? 21.048 -11.490 -253.990 1.00 24.75 130 LYS B O 1
ATOM 2455 N N . ALA B 1 132 ? 19.783 -13.297 -254.383 1.00 23.54 131 ALA B N 1
ATOM 2456 C CA . ALA B 1 132 ? 20.830 -14.202 -253.955 1.00 23.78 131 ALA B CA 1
ATOM 2457 C C . ALA B 1 132 ? 20.500 -15.608 -254.379 1.00 24.27 131 ALA B C 1
ATOM 2458 O O . ALA B 1 132 ? 19.529 -15.846 -255.094 1.00 24.52 131 ALA B O 1
ATOM 2460 N N . THR B 1 133 ? 21.338 -16.534 -253.941 1.00 23.07 132 THR B N 1
ATOM 2461 C CA . THR B 1 133 ? 21.145 -17.944 -254.212 1.00 25.63 132 THR B CA 1
ATOM 2462 C C . THR B 1 133 ? 21.198 -18.620 -252.853 1.00 24.90 132 THR B C 1
ATOM 2463 O O . THR B 1 133 ? 22.186 -18.510 -252.132 1.00 24.21 132 THR B O 1
ATOM 2467 N N . SER B 1 134 ? 20.115 -19.296 -252.496 1.00 25.57 133 SER B N 1
ATOM 2468 C CA . SER B 1 134 ? 20.034 -19.968 -251.211 1.00 27.54 133 SER B CA 1
ATOM 2469 C C . SER B 1 134 ? 20.980 -21.156 -251.102 1.00 29.40 133 SER B C 1
ATOM 2470 O O . SER B 1 134 ? 21.466 -21.682 -252.108 1.00 28.53 133 SER B O 1
ATOM 2473 N N . ILE B 1 135 ? 21.239 -21.571 -249.868 1.00 29.04 134 ILE B N 1
ATOM 2474 C CA . ILE B 1 135 ? 22.106 -22.712 -249.614 1.00 31.05 134 ILE B CA 1
ATOM 2475 C C . ILE B 1 135 ? 21.485 -23.954 -250.259 1.00 33.72 134 ILE B C 1
ATOM 2476 O O . ILE B 1 135 ? 22.174 -24.945 -250.514 1.00 33.32 134 ILE B O 1
ATOM 2481 N N . ASN B 1 136 ? 20.181 -23.883 -250.525 1.00 37.48 135 ASN B N 1
ATOM 2482 C CA . ASN B 1 136 ? 19.443 -24.986 -251.138 1.00 39.71 135 ASN B CA 1
ATOM 2483 C C . ASN B 1 136 ? 19.689 -25.047 -252.644 1.00 39.89 135 ASN B C 1
ATOM 2484 O O . ASN B 1 136 ? 19.232 -25.972 -253.320 1.00 39.17 135 ASN B O 1
ATOM 2489 N N . GLY B 1 137 ? 20.398 -24.049 -253.166 1.00 32.02 136 GLY B N 1
ATOM 2490 C CA . GLY B 1 137 ? 20.713 -24.022 -254.584 1.00 33.08 136 GLY B CA 1
ATOM 2491 C C . GLY B 1 137 ? 19.763 -23.251 -255.481 1.00 32.70 136 GLY B C 1
ATOM 2492 O O . GLY B 1 137 ? 20.012 -23.120 -256.677 1.00 33.48 136 GLY B O 1
ATOM 2493 N N . GLU B 1 138 ? 18.682 -22.730 -254.913 1.00 31.81 137 GLU B N 1
ATOM 2494 C CA . GLU B 1 138 ? 17.701 -21.986 -255.692 1.00 32.77 137 GLU B CA 1
ATOM 2495 C C . GLU B 1 138 ? 17.908 -20.479 -255.612 1.00 32.68 137 GLU B C 1
ATOM 2496 O O . GLU B 1 138 ? 18.271 -19.948 -254.564 1.00 30.56 137 GLU B O 1
ATOM 2502 N N . GLU B 1 139 ? 17.691 -19.791 -256.727 1.00 33.52 138 GLU B N 1
ATOM 2503 C CA . GLU B 1 139 ? 17.816 -18.343 -256.731 1.00 34.28 138 GLU B CA 1
ATOM 2504 C C . GLU B 1 139 ? 16.637 -17.828 -255.922 1.00 32.48 138 GLU B C 1
ATOM 2505 O O . GLU B 1 139 ? 15.568 -18.439 -255.923 1.00 31.03 138 GLU B O 1
ATOM 2511 N N . VAL B 1 140 ? 16.831 -16.720 -255.219 1.00 31.00 139 VAL B N 1
ATOM 2512 C CA . VAL B 1 140 ? 15.754 -16.153 -254.421 1.00 30.14 139 VAL B CA 1
ATOM 2513 C C . VAL B 1 140 ? 15.731 -14.636 -254.510 1.00 28.51 139 VAL B C 1
ATOM 2514 O O . VAL B 1 140 ? 16.725 -14.004 -254.861 1.00 27.94 139 VAL B O 1
ATOM 2518 N N . LYS B 1 141 ? 14.571 -14.065 -254.215 1.00 29.49 140 LYS B N 1
ATOM 2519 C CA . LYS B 1 141 ? 14.397 -12.623 -254.215 1.00 28.81 140 LYS B CA 1
ATOM 2520 C C . LYS B 1 141 ? 13.597 -12.330 -252.956 1.00 27.11 140 LYS B C 1
ATOM 2521 O O . LYS B 1 141 ? 12.468 -12.795 -252.790 1.00 26.96 140 LYS B O 1
ATOM 2527 N N . LEU B 1 142 ? 14.215 -11.584 -252.048 1.00 24.40 141 LEU B N 1
ATOM 2528 C CA . LEU B 1 142 ? 13.594 -11.259 -250.778 1.00 22.48 141 LEU B CA 1
ATOM 2529 C C . LEU B 1 142 ? 13.310 -9.772 -250.634 1.00 22.78 141 LEU B C 1
ATOM 2530 O O . LEU B 1 142 ? 14.182 -8.938 -250.879 1.00 23.45 141 LEU B O 1
ATOM 2535 N N . ARG B 1 143 ? 12.085 -9.447 -250.243 1.00 22.26 142 ARG B N 1
ATOM 2536 C CA . ARG B 1 143 ? 11.698 -8.061 -250.021 1.00 23.76 142 ARG B CA 1
ATOM 2537 C C . ARG B 1 143 ? 11.644 -7.925 -248.510 1.00 24.35 142 ARG B C 1
ATOM 2538 O O . ARG B 1 143 ? 10.885 -8.626 -247.840 1.00 24.83 142 ARG B O 1
ATOM 2546 N N . LEU B 1 144 ? 12.455 -7.023 -247.969 1.00 22.38 143 LEU B N 1
ATOM 2547 C CA . LEU B 1 144 ? 12.525 -6.858 -246.526 1.00 20.95 143 LEU B CA 1
ATOM 2548 C C . LEU B 1 144 ? 12.321 -5.421 -246.080 1.00 20.58 143 LEU B C 1
ATOM 2549 O O . LEU B 1 144 ? 12.547 -4.486 -246.843 1.00 22.15 143 LEU B O 1
ATOM 2554 N N . LYS B 1 145 ? 11.901 -5.261 -244.830 1.00 21.95 144 LYS B N 1
ATOM 2555 C CA . LYS B 1 145 ? 11.680 -3.946 -244.243 1.00 22.02 144 LYS B CA 1
ATOM 2556 C C . LYS B 1 145 ? 11.986 -4.078 -242.755 1.00 21.48 144 LYS B C 1
ATOM 2557 O O . LYS B 1 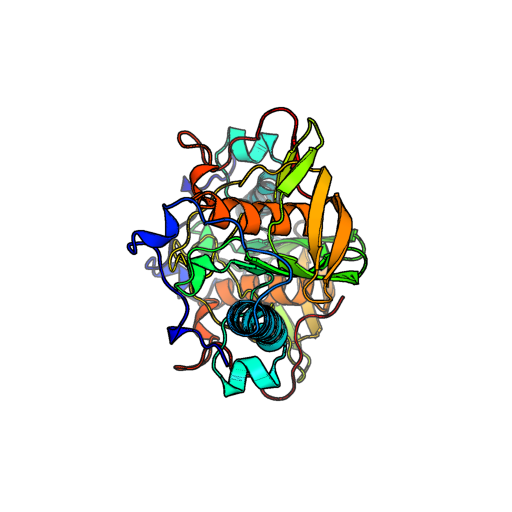145 ? 12.171 -5.186 -242.253 1.00 22.36 144 LYS B O 1
ATOM 2563 N N . GLY B 1 146 ? 12.059 -2.953 -242.053 1.00 21.80 145 GLY B N 1
ATOM 2564 C CA . GLY B 1 146 ? 12.318 -2.995 -240.626 1.00 19.62 145 GLY B CA 1
ATOM 2565 C C . GLY B 1 146 ? 13.598 -3.690 -240.211 1.00 18.18 145 GLY B C 1
ATOM 2566 O O . GLY B 1 146 ? 14.604 -3.652 -240.928 1.00 18.11 145 GLY B O 1
ATOM 2567 N N . LEU B 1 147 ? 13.552 -4.341 -239.052 1.00 18.40 146 LEU B N 1
ATOM 2568 C CA . LEU B 1 147 ? 14.714 -5.033 -238.514 1.00 18.66 146 LEU B CA 1
ATOM 2569 C C . LEU B 1 147 ? 15.326 -6.048 -239.486 1.00 18.61 146 LEU B C 1
ATOM 2570 O O . LEU B 1 147 ? 16.551 -6.114 -239.627 1.00 16.24 146 LEU B O 1
ATOM 2575 N N . PRO B 1 148 ? 14.498 -6.862 -240.168 1.00 17.86 147 PRO B N 1
ATOM 2576 C CA . PRO B 1 148 ? 15.123 -7.812 -241.095 1.00 19.71 147 PRO B CA 1
ATOM 2577 C C . PRO B 1 148 ? 15.949 -7.075 -242.158 1.00 18.76 147 PRO B C 1
ATOM 2578 O O . PRO B 1 148 ? 17.049 -7.506 -242.510 1.00 17.79 147 PRO B O 1
ATOM 2582 N N . ALA B 1 149 ? 15.423 -5.958 -242.657 1.00 16.90 148 ALA B N 1
ATOM 2583 C CA . ALA B 1 149 ? 16.140 -5.174 -243.663 1.00 16.92 148 ALA B CA 1
ATOM 2584 C C . ALA B 1 149 ? 17.431 -4.626 -243.072 1.00 15.92 148 ALA B C 1
ATOM 2585 O O . ALA B 1 149 ? 18.461 -4.587 -243.748 1.00 16.13 148 ALA B O 1
ATOM 2587 N N . ILE B 1 150 ? 17.371 -4.199 -241.814 1.00 15.26 149 ILE B N 1
ATOM 2588 C CA . ILE B 1 150 ? 18.551 -3.655 -241.138 1.00 14.99 149 ILE B CA 1
ATOM 2589 C C . ILE B 1 150 ? 19.632 -4.737 -241.006 1.00 14.46 149 ILE B C 1
ATOM 2590 O O . ILE B 1 150 ? 20.811 -4.486 -241.270 1.00 17.99 149 ILE B O 1
ATOM 2595 N N . VAL B 1 151 ? 19.237 -5.944 -240.616 1.00 16.58 150 VAL B N 1
ATOM 2596 C CA . VAL B 1 151 ? 20.210 -7.023 -240.452 1.00 15.30 150 VAL B CA 1
ATOM 2597 C C . VAL B 1 151 ? 20.866 -7.408 -241.775 1.00 18.19 150 VAL B C 1
ATOM 2598 O O . VAL B 1 151 ? 22.086 -7.614 -241.837 1.00 18.17 150 VAL B O 1
ATOM 2602 N N . PHE B 1 152 ? 20.065 -7.526 -242.830 1.00 16.33 151 PHE B N 1
ATOM 2603 C CA . PHE B 1 152 ? 20.608 -7.873 -244.135 1.00 17.83 151 PHE B CA 1
ATOM 2604 C C . PHE B 1 152 ? 21.639 -6.840 -244.599 1.00 16.10 151 PHE B C 1
ATOM 2605 O O . PHE B 1 152 ? 22.668 -7.203 -245.171 1.00 17.15 151 PHE B O 1
ATOM 2613 N N . GLN B 1 153 ? 21.370 -5.561 -244.357 1.00 15.72 152 GLN B N 1
ATOM 2614 C CA . GLN B 1 153 ? 22.306 -4.523 -244.777 1.00 18.19 152 GLN B CA 1
ATOM 2615 C C . GLN B 1 153 ? 23.589 -4.590 -243.965 1.00 17.47 152 GLN B C 1
ATOM 2616 O O . GLN B 1 153 ? 24.687 -4.392 -244.497 1.00 19.86 152 GLN B O 1
ATOM 2622 N N . HIS B 1 154 ? 23.457 -4.877 -242.679 1.00 17.78 153 HIS B N 1
ATOM 2623 C CA . HIS B 1 154 ? 24.631 -5.001 -241.816 1.00 17.51 153 HIS B CA 1
ATOM 2624 C C . HIS B 1 154 ? 25.512 -6.145 -242.338 1.00 19.11 153 HIS B C 1
ATOM 2625 O O . HIS B 1 154 ? 26.741 -6.003 -242.452 1.00 19.75 153 HIS B O 1
ATOM 2632 N N . GLU B 1 155 ? 24.894 -7.279 -242.658 1.00 16.44 154 GLU B N 1
ATOM 2633 C CA . GLU B 1 155 ? 25.668 -8.421 -243.147 1.00 18.35 154 GLU B CA 1
ATOM 2634 C C . GLU B 1 155 ? 26.252 -8.210 -244.545 1.00 19.57 154 GLU B C 1
ATOM 2635 O O . GLU B 1 155 ? 27.410 -8.553 -244.800 1.00 20.73 154 GLU B O 1
ATOM 2641 N N . ILE B 1 156 ? 25.460 -7.662 -245.459 1.00 18.48 155 ILE B N 1
ATOM 2642 C CA . ILE B 1 156 ? 25.956 -7.431 -246.812 1.00 18.78 155 ILE B CA 1
ATOM 2643 C C . ILE B 1 156 ? 27.103 -6.421 -246.749 1.00 19.91 155 ILE B C 1
ATOM 2644 O O . ILE B 1 156 ? 28.083 -6.542 -247.494 1.00 20.60 155 ILE B O 1
ATOM 2649 N N . ASP B 1 157 ? 26.990 -5.445 -245.846 1.00 18.48 156 ASP B N 1
ATOM 2650 C CA . ASP B 1 157 ? 28.043 -4.445 -245.655 1.00 19.99 156 ASP B CA 1
ATOM 2651 C C . ASP B 1 157 ? 29.373 -5.147 -245.351 1.00 20.19 156 ASP B C 1
ATOM 2652 O O . ASP B 1 157 ? 30.422 -4.743 -245.858 1.00 20.26 156 ASP B O 1
ATOM 2657 N N . HIS B 1 158 ? 29.341 -6.175 -244.507 1.00 22.63 157 HIS B N 1
ATOM 2658 C CA . HIS B 1 158 ? 30.570 -6.907 -244.193 1.00 23.54 157 HIS B CA 1
ATOM 2659 C C . HIS B 1 158 ? 31.236 -7.445 -245.458 1.00 25.35 157 HIS B C 1
ATOM 2660 O O . HIS B 1 158 ? 32.465 -7.486 -245.548 1.00 25.31 157 HIS B O 1
ATOM 2667 N N . LEU B 1 159 ? 30.424 -7.864 -246.427 1.00 22.30 158 LEU B N 1
ATOM 2668 C CA . LEU B 1 159 ? 30.946 -8.417 -247.675 1.00 22.46 158 LEU B CA 1
ATOM 2669 C C . LEU B 1 159 ? 31.663 -7.370 -248.510 1.00 22.66 158 LEU B C 1
ATOM 2670 O O . LEU B 1 159 ? 32.492 -7.703 -249.355 1.00 23.42 158 LEU B O 1
ATOM 2675 N N . ASN B 1 160 ? 31.334 -6.104 -248.286 1.00 23.09 159 ASN B N 1
ATOM 2676 C CA . ASN B 1 160 ? 31.971 -5.032 -249.029 1.00 25.27 159 ASN B CA 1
ATOM 2677 C C . ASN B 1 160 ? 33.000 -4.300 -248.180 1.00 24.98 159 ASN B C 1
ATOM 2678 O O . ASN B 1 160 ? 33.413 -3.185 -248.510 1.00 25.84 159 ASN B O 1
ATOM 2683 N N . GLY B 1 161 ? 33.407 -4.941 -247.086 1.00 25.07 160 GLY B N 1
ATOM 2684 C CA . GLY B 1 161 ? 34.396 -4.362 -246.192 1.00 24.11 160 GLY B CA 1
ATOM 2685 C C . GLY B 1 161 ? 33.913 -3.137 -245.441 1.00 25.78 160 GLY B C 1
ATOM 2686 O O . GLY B 1 161 ? 34.698 -2.231 -245.146 1.00 24.48 160 GLY B O 1
ATOM 2687 N N . VAL B 1 162 ? 32.618 -3.105 -245.130 1.00 23.03 161 VAL B N 1
ATOM 2688 C CA . VAL B 1 162 ? 32.023 -1.981 -244.410 1.00 23.05 161 VAL B CA 1
ATOM 2689 C C . VAL B 1 162 ? 31.561 -2.409 -243.010 1.00 22.70 161 VAL B C 1
ATOM 2690 O O . VAL B 1 162 ? 30.899 -3.441 -242.852 1.00 22.07 161 VAL B O 1
ATOM 2694 N N . MET B 1 163 ? 31.928 -1.615 -242.003 1.00 22.34 162 MET B N 1
ATOM 2695 C CA . MET B 1 163 ? 31.563 -1.874 -240.607 1.00 22.58 162 MET B CA 1
ATOM 2696 C C . MET B 1 163 ? 30.414 -0.944 -240.233 1.00 21.95 162 MET B C 1
ATOM 2697 O O . MET B 1 163 ? 30.307 0.157 -240.768 1.00 20.54 162 MET B O 1
ATOM 2702 N N . PHE B 1 164 ? 29.567 -1.371 -239.300 1.00 19.66 163 PHE B N 1
ATOM 2703 C CA . PHE B 1 164 ? 28.412 -0.568 -238.932 1.00 20.58 163 PHE B CA 1
ATOM 2704 C C . PHE B 1 164 ? 28.708 0.860 -238.496 1.00 20.93 163 PHE B C 1
ATOM 2705 O O . PHE B 1 164 ? 27.956 1.778 -238.849 1.00 20.51 163 PHE B O 1
ATOM 2713 N N . TYR B 1 165 ? 29.794 1.059 -237.748 1.00 24.19 164 TYR B N 1
ATOM 2714 C CA . TYR B 1 165 ? 30.128 2.397 -237.272 1.00 25.19 164 TYR B CA 1
ATOM 2715 C C . TYR B 1 165 ? 30.561 3.351 -238.376 1.00 26.00 164 TYR B C 1
ATOM 2716 O O . TYR B 1 165 ? 30.679 4.552 -238.141 1.00 25.10 164 TYR B O 1
ATOM 2725 N N . ASP B 1 166 ? 30.794 2.824 -239.575 1.00 26.74 165 ASP B N 1
ATOM 2726 C CA . ASP B 1 166 ? 31.181 3.672 -240.698 1.00 27.37 165 ASP B CA 1
ATOM 2727 C C . ASP B 1 166 ? 30.002 4.575 -241.048 1.00 27.98 165 ASP B C 1
ATOM 2728 O O . ASP B 1 166 ? 30.177 5.650 -241.627 1.00 28.99 165 ASP B O 1
ATOM 2733 N N . HIS B 1 167 ? 28.799 4.127 -240.690 1.00 24.00 166 HIS B N 1
ATOM 2734 C CA . HIS B 1 167 ? 27.568 4.859 -240.978 1.00 24.09 166 HIS B CA 1
ATOM 2735 C C . HIS B 1 167 ? 27.191 5.892 -239.924 1.00 23.51 166 HIS B C 1
ATOM 2736 O O . HIS B 1 167 ? 26.369 6.772 -240.179 1.00 22.45 166 HIS B O 1
ATOM 2743 N N . ILE B 1 168 ? 27.785 5.781 -238.742 1.00 23.99 167 ILE B N 1
ATOM 2744 C CA . ILE B 1 168 ? 27.477 6.696 -237.655 1.00 25.46 167 ILE B CA 1
ATOM 2745 C C . ILE B 1 168 ? 27.976 8.106 -237.942 1.00 28.24 167 ILE B C 1
ATOM 2746 O O . ILE B 1 168 ? 29.117 8.301 -238.368 1.00 27.16 167 ILE B O 1
ATOM 2751 N N . ASN B 1 169 ? 27.099 9.080 -237.723 1.00 26.78 168 ASN B N 1
ATOM 2752 C CA . ASN B 1 169 ? 27.425 10.481 -237.954 1.00 32.34 168 ASN B CA 1
ATOM 2753 C C . ASN B 1 169 ? 28.674 10.838 -237.160 1.00 34.73 168 ASN B C 1
ATOM 2754 O O . ASN B 1 169 ? 28.697 10.725 -235.936 1.00 35.46 168 ASN B O 1
ATOM 2759 N N . LYS B 1 170 ? 29.711 11.266 -237.871 1.00 49.77 169 LYS B N 1
ATOM 2760 C CA . LYS B 1 170 ? 30.984 11.625 -237.258 1.00 53.69 169 LYS B CA 1
ATOM 2761 C C . LYS B 1 170 ? 30.934 12.857 -236.354 1.00 54.11 169 LYS B C 1
ATOM 2762 O O . LYS B 1 170 ? 31.663 12.935 -235.364 1.00 54.96 169 LYS B O 1
ATOM 2768 N N . GLU B 1 171 ? 30.079 13.816 -236.688 1.00 49.17 170 GLU B N 1
ATOM 2769 C CA . GLU B 1 171 ? 29.974 15.036 -235.894 1.00 48.40 170 GLU B CA 1
ATOM 2770 C C . GLU B 1 171 ? 29.088 14.859 -234.670 1.00 47.54 170 GLU B C 1
ATOM 2771 O O . GLU B 1 171 ? 29.484 15.192 -233.554 1.00 48.34 170 GLU B O 1
ATOM 2777 N N . ASN B 1 172 ? 27.886 14.337 -234.881 1.00 35.91 171 ASN B N 1
ATOM 2778 C CA . ASN B 1 172 ? 26.949 14.116 -233.787 1.00 33.93 171 ASN B CA 1
ATOM 2779 C C . ASN B 1 172 ? 26.322 12.738 -233.966 1.00 30.69 171 ASN B C 1
ATOM 2780 O O . ASN B 1 172 ? 25.405 12.567 -234.769 1.00 28.67 171 ASN B O 1
ATOM 2785 N N . PRO B 1 173 ? 26.810 11.737 -233.214 1.00 35.38 172 PRO B N 1
ATOM 2786 C CA . PRO B 1 173 ? 26.294 10.366 -233.302 1.00 33.06 172 PRO B CA 1
ATOM 2787 C C . PRO B 1 173 ? 24.782 10.228 -233.164 1.00 32.25 172 PRO B C 1
ATOM 2788 O O . PRO B 1 173 ? 24.195 9.271 -233.673 1.00 31.10 172 PRO B O 1
ATOM 2792 N N . PHE B 1 174 ? 24.143 11.176 -232.487 1.00 31.56 173 PHE B N 1
ATOM 2793 C CA . PHE B 1 174 ? 22.702 11.103 -232.332 1.00 31.59 173 PHE B CA 1
ATOM 2794 C C . PHE B 1 174 ? 21.935 12.161 -233.110 1.00 31.73 173 PHE B C 1
ATOM 2795 O O . PHE B 1 174 ? 20.855 12.597 -232.704 1.00 32.71 173 PHE B O 1
ATOM 2803 N N . ALA B 1 175 ? 22.500 12.568 -234.241 1.00 29.11 174 ALA B N 1
ATOM 2804 C CA . ALA B 1 175 ? 21.847 13.538 -235.103 1.00 30.15 174 ALA B CA 1
ATOM 2805 C C . ALA B 1 175 ? 20.812 12.746 -235.893 1.00 29.39 174 ALA B C 1
ATOM 2806 O O . ALA B 1 175 ? 21.082 11.623 -236.317 1.00 30.08 174 ALA B O 1
ATOM 2808 N N . ALA B 1 176 ? 19.625 13.313 -236.075 1.00 33.95 175 ALA B N 1
ATOM 2809 C CA . ALA B 1 176 ? 18.580 12.626 -236.821 1.00 34.19 175 ALA B CA 1
ATOM 2810 C C . ALA B 1 176 ? 18.960 12.584 -238.299 1.00 35.22 175 ALA B C 1
ATOM 2811 O O . ALA B 1 176 ? 19.134 13.627 -238.935 1.00 34.60 175 ALA B O 1
ATOM 2813 N N . PRO B 1 177 ? 19.112 11.373 -238.862 1.00 29.61 176 PRO B N 1
ATOM 2814 C CA . PRO B 1 177 ? 19.474 11.216 -240.276 1.00 29.48 176 PRO B CA 1
ATOM 2815 C C . PRO B 1 177 ? 18.439 11.876 -241.184 1.00 29.66 176 PRO B C 1
ATOM 2816 O O . PRO B 1 177 ? 17.248 11.870 -240.883 1.00 27.51 176 PRO B O 1
ATOM 2820 N N . ASP B 1 178 ? 18.890 12.442 -242.297 1.00 35.99 177 ASP B N 1
ATOM 2821 C CA . ASP B 1 178 ? 17.977 13.094 -243.228 1.00 38.78 177 ASP B CA 1
ATOM 2822 C C . ASP B 1 178 ? 16.944 12.104 -243.766 1.00 38.43 177 ASP B C 1
ATOM 2823 O O . ASP B 1 178 ? 17.272 10.957 -244.070 1.00 38.93 177 ASP B O 1
ATOM 2828 N N . ASP B 1 179 ? 15.698 12.555 -243.879 1.00 34.58 178 ASP B N 1
ATOM 2829 C CA . ASP B 1 179 ? 14.613 11.720 -244.387 1.00 33.86 178 ASP B CA 1
ATOM 2830 C C . ASP B 1 179 ? 14.647 10.329 -243.761 1.00 32.22 178 ASP B C 1
ATOM 2831 O O . ASP B 1 179 ? 14.956 9.338 -244.428 1.00 29.60 178 ASP B O 1
ATOM 2836 N N . SER B 1 180 ? 14.322 10.261 -242.477 1.00 32.04 179 SER B N 1
ATOM 2837 C CA . SER B 1 180 ? 14.327 8.990 -241.773 1.00 31.86 179 SER B CA 1
ATOM 2838 C C . SER B 1 180 ? 13.496 9.065 -240.508 1.00 31.82 179 SER B C 1
ATOM 2839 O O . SER B 1 180 ? 13.099 10.141 -240.066 1.00 31.22 179 SER B O 1
ATOM 2842 N N . LYS B 1 181 ? 13.236 7.901 -239.929 1.00 29.44 180 LYS B N 1
ATOM 2843 C CA . LYS B 1 181 ? 12.491 7.816 -238.690 1.00 30.51 180 LYS B CA 1
ATOM 2844 C C . LYS B 1 181 ? 12.925 6.545 -237.987 1.00 29.58 180 LYS B C 1
ATOM 2845 O O . LYS B 1 181 ? 13.314 5.571 -238.633 1.00 26.70 180 LYS B O 1
ATOM 2851 N N . PRO B 1 182 ? 12.880 6.545 -236.648 1.00 29.64 181 PRO B N 1
ATOM 2852 C CA . PRO B 1 182 ? 13.276 5.373 -235.869 1.00 28.47 181 PRO B CA 1
ATOM 2853 C C . PRO B 1 182 ? 12.460 4.158 -236.284 1.00 27.91 181 PRO B C 1
ATOM 2854 O O . PRO B 1 182 ? 11.371 4.287 -236.854 1.00 26.15 181 PRO B O 1
ATOM 2858 N N . LEU B 1 183 ? 12.996 2.982 -235.994 1.00 26.14 182 LEU B N 1
ATOM 2859 C CA . LEU B 1 183 ? 12.338 1.729 -236.322 1.00 28.18 182 LEU B CA 1
ATOM 2860 C C . LEU B 1 183 ? 10.920 1.717 -235.750 1.00 31.31 182 LEU B C 1
ATOM 2861 O O . LEU B 1 183 ? 10.677 2.241 -234.662 1.00 27.84 182 LEU B O 1
ATOM 2866 N N . GLU B 1 184 ? 9.985 1.135 -236.495 1.00 38.36 183 GLU B N 1
ATOM 2867 C CA . GLU B 1 184 ? 8.592 1.043 -236.061 1.00 43.17 183 GLU B CA 1
ATOM 2868 C C . GLU B 1 184 ? 8.173 -0.422 -235.947 1.00 45.28 183 GLU B C 1
ATOM 2869 O O . GLU B 1 184 ? 8.932 -1.321 -236.309 1.00 45.77 183 GLU B O 1
ATOM 2875 N N . ARG B 1 185 ? 6.969 -0.660 -235.437 1.00 55.90 184 ARG B N 1
ATOM 2876 C CA . ARG B 1 185 ? 6.462 -2.020 -235.291 1.00 58.19 184 ARG B CA 1
ATOM 2877 C C . ARG B 1 185 ? 5.607 -2.414 -236.488 1.00 58.94 184 ARG B C 1
ATOM 2878 O O . ARG B 1 185 ? 4.569 -1.805 -236.744 1.00 60.08 184 ARG B O 1
#

Sequence (369 aa):
HMLTMKDVIREGDPILRNVAEEVSLPASEEDTTTLKEMIEFVINSQDPEMAEKYSLRPGIGLAAPQIGVSKKMIAVHVTDADGTLYSHALFNPKIISHSVERTYLQGGEGCLSVDREVPGYVPRYTRITVKATSINGEEVKLRLKGLPAIVFQHEIDHLNGVMFYDHINKENPFAAPDDSKPLERMLTMKDVIREGDPILRNVAEEVSLPASEEDTTTLKEMIEFVINSQDPEMAEKYSLRPGIGLAAPQIGVSKKMIAVHVTDADGTLYSHALFNPKIISHSVERTYLQGGEGCLSVDREVPGYVPRYTRITVKATSINGEEVKLRLKGLPAIVFQHEIDHLNGVMFYDHINKENPFAAPDDSKPLER

Foldseek 3Di:
DADALVLFAAPPPCLLQAAAAAADPVHDPVVLVLLVRQQVLQVLCPPPVSCVVRVHPHDFKAASSRRVHRFGWMWGWDADPVRRTDTFTFGNKDFPDFAPAWEWAQQDDDDSRYPDDDAATQIFGQWTWIWTAGSVGRIDIDIDGFPRRVRVCQRVCSNNSHHSCVRADDPCRYDDDPRYYYGDD/DDALVLFAAPPDCLLQAAAAAADPPHDPVRLVLLVVQQVLQVLCPPPVSCVVRVHPHDFKDAQSRRPHRFGWMWGWDADPVRRTDTFTWGPKDWPDFAPAWEWAQQDDDDSRYPDDDAATQTFTQWTWIWTAGSVGHTDIDIDGFPRRVRVCQRSCSNNSHHRCVRQDPPDRHDDDPRYYYTDD

Nearest PDB structures (foldseek):
  2okl-assembly2_B  TM=1.005E+00  e=1.106E-39  Bacillus cereus ATCC 14579
  1lqy-assembly1_A  TM=9.837E-01  e=5.623E-30  Geobacillus stearothermophilus
  2ai7-assembly1_A  TM=9.642E-01  e=1.039E-25  Streptococcus pneumoniae
  2aie-assembly1_P  TM=9.651E-01  e=1.919E-25  Streptococcus pneumoniae
  3sw8-assembly1_P  TM=9.633E-01  e=3.771E-25  Streptococcus pneumoniae

Radius of gyration: 21.88 Å; Cα contacts (8 Å, |Δi|>4): 836; chains: 2; bounding box: 44×53×61 Å

Secondary structure (DSSP, 8-state):
----GGG---TT-GGGGSPPBPPPSSPPHHHHHHHHHHHHHHHHHTSHHHHHHTTPPP-SEEEGGGGT--BSEEEEEEE-TT--EEEEEEEEEEEEEE-SSEEE-TT----TT--S---S---EESEEEEEEEETTS-EEEEEEEHHHHHHHHHHHHHHTT--GGGGS-SS-TT---SSEEE---/---GGG---TTSGGGGSPPBPPPSSPPHHHHHHHHHHHHHHHHHTSHHHHHHTTPPP-SEEEGGGGT--BSEEEEEEE-TTS-EEEEEEEEEEEEEE-SSEEE-TT---BTTB-S---S---EESEEEEEEEETTS-EEEEEEEHHHHHHHHHHHHHHTT--GGGGS-SS-TTPPPSSEEE---